Protein AF-0000000077156970 (afdb_homodimer)

Structure (mmCIF, N/CA/C/O backbone):
data_AF-0000000077156970-model_v1
#
loop_
_entity.id
_entity.type
_entity.pdbx_description
1 polymer 'Cyclase family protein'
#
loop_
_atom_site.group_PDB
_atom_site.id
_atom_site.type_symbol
_atom_site.label_atom_id
_atom_site.label_alt_id
_atom_site.label_comp_id
_atom_site.label_asym_id
_atom_site.label_entity_id
_atom_site.label_seq_id
_atom_site.pdbx_PDB_ins_code
_atom_site.Cartn_x
_atom_site.Cartn_y
_atom_site.Cartn_z
_atom_site.occupancy
_atom_site.B_iso_or_equiv
_atom_site.auth_seq_id
_atom_site.auth_comp_id
_atom_site.auth_asym_id
_atom_site.auth_atom_id
_atom_site.pdbx_PDB_model_num
ATOM 1 N N . MET A 1 1 ? -17.672 -1.659 6.66 1 72.75 1 MET A N 1
ATOM 2 C CA . MET A 1 1 ? -16.891 -2.889 6.539 1 72.75 1 MET A CA 1
ATOM 3 C C . MET A 1 1 ? -16.969 -3.713 7.82 1 72.75 1 MET A C 1
ATOM 5 O O . MET A 1 1 ? -16.516 -3.271 8.875 1 72.75 1 MET A O 1
ATOM 9 N N . ASN A 1 2 ? -17.672 -4.727 7.848 1 76.38 2 ASN A N 1
ATOM 10 C CA . ASN A 1 2 ? -17.969 -5.477 9.062 1 76.38 2 ASN A CA 1
ATOM 11 C C . ASN A 1 2 ? -16.875 -6.488 9.383 1 76.38 2 ASN A C 1
ATOM 13 O O . ASN A 1 2 ? -16.578 -6.742 10.547 1 76.38 2 ASN A O 1
ATOM 17 N N . GLU A 1 3 ? -16.266 -7.02 8.375 1 94 3 GLU A N 1
ATOM 18 C CA . GLU A 1 3 ? -15.211 -8.031 8.539 1 94 3 GLU A CA 1
ATOM 19 C C . GLU A 1 3 ? -14.07 -7.793 7.555 1 94 3 GLU A C 1
ATOM 21 O O . GLU A 1 3 ? -14.297 -7.609 6.355 1 94 3 GLU A O 1
ATOM 26 N N . ILE A 1 4 ? -12.906 -7.723 8.148 1 97.69 4 ILE A N 1
ATOM 27 C CA . ILE A 1 4 ? -11.727 -7.531 7.309 1 97.69 4 ILE A CA 1
ATOM 28 C C . ILE A 1 4 ? -10.703 -8.633 7.598 1 97.69 4 ILE A C 1
ATOM 30 O O . ILE A 1 4 ? -10.461 -8.977 8.758 1 97.69 4 ILE A O 1
ATOM 34 N N . ILE A 1 5 ? -10.148 -9.242 6.594 1 98.44 5 ILE A N 1
ATOM 35 C CA . ILE A 1 5 ? -9.055 -10.195 6.719 1 98.44 5 ILE A CA 1
ATOM 36 C C . ILE A 1 5 ? -7.852 -9.711 5.914 1 98.44 5 ILE A C 1
ATOM 38 O O . ILE A 1 5 ? -7.945 -9.523 4.699 1 98.44 5 ILE A O 1
ATOM 42 N N . ASP A 1 6 ? -6.816 -9.477 6.609 1 98.62 6 ASP A N 1
ATOM 43 C CA . ASP A 1 6 ? -5.559 -9.062 5.996 1 98.62 6 ASP A CA 1
ATOM 44 C C . ASP A 1 6 ? -4.879 -10.234 5.289 1 98.62 6 ASP A C 1
ATOM 46 O O . ASP A 1 6 ? -4.562 -11.25 5.914 1 98.62 6 ASP A O 1
ATOM 50 N N . LEU A 1 7 ? -4.613 -10.07 3.988 1 98.88 7 LEU A N 1
ATOM 51 C CA . LEU A 1 7 ? -4.031 -11.148 3.191 1 98.88 7 LEU A CA 1
ATOM 52 C C . LEU A 1 7 ? -2.594 -10.812 2.801 1 98.88 7 LEU A C 1
ATOM 54 O O . LEU A 1 7 ? -2.096 -11.289 1.778 1 98.88 7 LEU A O 1
ATOM 58 N N . THR A 1 8 ? -1.936 -9.992 3.52 1 98.81 8 THR A N 1
ATOM 59 C CA . THR A 1 8 ? -0.614 -9.469 3.189 1 98.81 8 THR A CA 1
ATOM 60 C C . THR A 1 8 ? 0.445 -10.039 4.125 1 98.81 8 THR A C 1
ATOM 62 O O . THR A 1 8 ? 0.274 -10.023 5.348 1 98.81 8 THR A O 1
ATOM 65 N N . TYR A 1 9 ? 1.477 -10.57 3.6 1 98.69 9 TYR A N 1
ATOM 66 C CA . TYR A 1 9 ? 2.629 -10.922 4.422 1 98.69 9 TYR A CA 1
ATOM 67 C C . TYR A 1 9 ? 3.35 -9.672 4.914 1 98.69 9 TYR A C 1
ATOM 69 O O . TYR A 1 9 ? 3.506 -8.703 4.168 1 98.69 9 TYR A O 1
ATOM 77 N N . SER A 1 10 ? 3.84 -9.719 6.102 1 98 10 SER A N 1
ATOM 78 C CA . SER A 1 10 ? 4.648 -8.625 6.625 1 98 10 SER A CA 1
ATOM 79 C C . SER A 1 10 ? 6.02 -8.578 5.953 1 98 10 SER A C 1
ATOM 81 O O . SER A 1 10 ? 6.633 -9.625 5.715 1 98 10 SER A O 1
ATOM 83 N N . ILE A 1 11 ? 6.457 -7.395 5.695 1 98.44 11 ILE A N 1
ATOM 84 C CA . ILE A 1 11 ? 7.789 -7.188 5.133 1 98.44 11 ILE A CA 1
ATOM 85 C C . ILE A 1 11 ? 8.805 -7.035 6.266 1 98.44 11 ILE A C 1
ATOM 87 O O . ILE A 1 11 ? 8.617 -6.219 7.168 1 98.44 11 ILE A O 1
ATOM 91 N N . ASN A 1 12 ? 9.766 -7.789 6.238 1 98.12 12 ASN A N 1
ATOM 92 C CA . ASN A 1 12 ? 10.844 -7.727 7.223 1 98.12 12 ASN A CA 1
ATOM 93 C C . ASN A 1 12 ? 12.141 -8.312 6.672 1 98.12 12 ASN A C 1
ATOM 95 O O . ASN A 1 12 ? 12.141 -8.93 5.605 1 98.12 12 ASN A O 1
ATOM 99 N N . GLU A 1 13 ? 13.219 -8.125 7.383 1 97.81 13 GLU A N 1
ATOM 100 C CA . GLU A 1 13 ? 14.547 -8.477 6.883 1 97.81 13 GLU A CA 1
ATOM 101 C C . GLU A 1 13 ? 14.766 -9.984 6.902 1 97.81 13 GLU A C 1
ATOM 103 O O . GLU A 1 13 ? 15.695 -10.492 6.27 1 97.81 13 GLU A O 1
ATOM 108 N N . LYS A 1 14 ? 13.977 -10.695 7.57 1 96.69 14 LYS A N 1
ATOM 109 C CA . LYS A 1 14 ? 14.148 -12.141 7.695 1 96.69 14 LYS A CA 1
ATOM 110 C C . LYS A 1 14 ? 13.258 -12.891 6.703 1 96.69 14 LYS A C 1
ATOM 112 O O . LYS A 1 14 ? 13.336 -14.117 6.598 1 96.69 14 LYS A O 1
ATOM 117 N N . MET A 1 15 ? 12.438 -12.172 5.973 1 97.06 15 MET A N 1
ATOM 118 C CA . MET A 1 15 ? 11.492 -12.844 5.082 1 97.06 15 MET A CA 1
ATOM 119 C C . MET A 1 15 ? 12.219 -13.469 3.895 1 97.06 15 MET A C 1
ATOM 121 O O . MET A 1 15 ? 13.258 -12.969 3.465 1 97.06 15 MET A O 1
ATOM 125 N N . ILE A 1 16 ? 11.656 -14.484 3.354 1 94.31 16 ILE A N 1
ATOM 126 C CA . ILE A 1 16 ? 12.203 -15.109 2.154 1 94.31 16 ILE A CA 1
ATOM 127 C C . ILE A 1 16 ? 11.906 -14.234 0.938 1 94.31 16 ILE A C 1
ATOM 129 O O . ILE A 1 16 ? 10.891 -13.531 0.904 1 94.31 16 ILE A O 1
ATOM 133 N N . THR A 1 17 ? 12.789 -14.219 0.016 1 93 17 THR A N 1
ATOM 134 C CA . THR A 1 17 ? 12.609 -13.625 -1.306 1 93 17 THR A CA 1
ATOM 135 C C . THR A 1 17 ? 12.953 -14.633 -2.398 1 93 17 THR A C 1
ATOM 137 O O . THR A 1 17 ? 13.586 -15.656 -2.131 1 93 17 THR A O 1
ATOM 140 N N . TYR A 1 18 ? 12.352 -14.383 -3.602 1 90.62 18 TYR A N 1
ATOM 141 C CA . TYR A 1 18 ? 12.656 -15.289 -4.703 1 90.62 18 TYR A CA 1
ATOM 142 C C . TYR A 1 18 ? 14.156 -15.547 -4.797 1 90.62 18 TYR A C 1
ATOM 144 O O . TYR A 1 18 ? 14.961 -14.609 -4.715 1 90.62 18 TYR A O 1
ATOM 152 N N . PRO A 1 19 ? 14.5 -16.812 -4.992 1 86.56 19 PRO A N 1
ATOM 153 C CA . PRO A 1 19 ? 15.922 -17.172 -4.949 1 86.56 19 PRO A CA 1
ATOM 154 C C . PRO A 1 19 ? 16.656 -16.828 -6.242 1 86.56 19 PRO A C 1
ATOM 156 O O . PRO A 1 19 ? 16.969 -17.719 -7.035 1 86.56 19 PRO A O 1
ATOM 159 N N . SER A 1 20 ? 16.859 -15.625 -6.512 1 84.69 20 SER A N 1
ATOM 160 C CA . SER A 1 20 ? 17.656 -15.125 -7.625 1 84.69 20 SER A CA 1
ATOM 161 C C . SER A 1 20 ? 18.703 -14.117 -7.148 1 84.69 20 SER A C 1
ATOM 163 O O . SER A 1 20 ? 18.438 -13.336 -6.227 1 84.69 20 SER A O 1
ATOM 165 N N . PRO A 1 21 ? 19.844 -14.203 -7.723 1 77.62 21 PRO A N 1
ATOM 166 C CA . PRO A 1 21 ? 20.906 -13.305 -7.285 1 77.62 21 PRO A CA 1
ATOM 167 C C . PRO A 1 21 ? 20.578 -11.828 -7.508 1 77.62 21 PRO A C 1
ATOM 169 O O . PRO A 1 21 ? 21.156 -10.953 -6.855 1 77.62 21 PRO A O 1
ATOM 172 N N . TRP A 1 22 ? 19.656 -11.641 -8.375 1 76.69 22 TRP A N 1
ATOM 173 C CA . TRP A 1 22 ? 19.375 -10.25 -8.711 1 76.69 22 TRP A CA 1
ATOM 174 C C . TRP A 1 22 ? 18.234 -9.703 -7.855 1 76.69 22 TRP A C 1
ATOM 176 O O . TRP A 1 22 ? 17.953 -8.508 -7.875 1 76.69 22 TRP A O 1
ATOM 186 N N . HIS A 1 23 ? 17.562 -10.555 -7.125 1 85.12 23 HIS A N 1
ATOM 187 C CA . HIS A 1 23 ? 16.516 -10.086 -6.223 1 85.12 23 HIS A CA 1
ATOM 188 C C . HIS A 1 23 ? 17.109 -9.578 -4.91 1 85.12 23 HIS A C 1
ATOM 190 O O . HIS A 1 23 ? 17.719 -10.352 -4.168 1 85.12 23 HIS A O 1
ATOM 196 N N . PRO A 1 24 ? 16.875 -8.352 -4.605 1 90.81 24 PRO A N 1
ATOM 197 C CA . PRO A 1 24 ? 17.5 -7.82 -3.389 1 90.81 24 PRO A CA 1
ATOM 198 C C . PRO A 1 24 ? 16.828 -8.344 -2.113 1 90.81 24 PRO A C 1
ATOM 200 O O . PRO A 1 24 ? 15.617 -8.547 -2.082 1 90.81 24 PRO A O 1
ATOM 203 N N . LYS A 1 25 ? 17.703 -8.492 -1.092 1 93.44 25 LYS A N 1
ATOM 204 C CA . LYS A 1 25 ? 17.172 -8.734 0.247 1 93.44 25 LYS A CA 1
ATOM 205 C C . LYS A 1 25 ? 16.516 -7.469 0.814 1 93.44 25 LYS A C 1
ATOM 207 O O . LYS A 1 25 ? 16.922 -6.355 0.464 1 93.44 25 LYS A O 1
ATOM 212 N N . VAL A 1 26 ? 15.562 -7.684 1.633 1 97.5 26 VAL A N 1
ATOM 213 C CA . VAL A 1 26 ? 14.906 -6.555 2.291 1 97.5 26 VAL A CA 1
ATOM 214 C C . VAL A 1 26 ? 15.852 -5.941 3.32 1 97.5 26 VAL A C 1
ATOM 216 O O . VAL A 1 26 ? 16.5 -6.656 4.086 1 97.5 26 VAL A O 1
ATOM 219 N N . SER A 1 27 ? 15.953 -4.684 3.262 1 97.75 27 SER A N 1
ATOM 220 C CA . SER A 1 27 ? 16.703 -3.949 4.27 1 97.75 27 SER A CA 1
ATOM 221 C C . SER A 1 27 ? 15.875 -2.828 4.879 1 97.75 27 SER A C 1
ATOM 223 O O . SER A 1 27 ? 15.266 -2.037 4.156 1 97.75 27 SER A O 1
ATOM 225 N N . LEU A 1 28 ? 15.742 -2.795 6.152 1 97.19 28 LEU A N 1
ATOM 226 C CA . LEU A 1 28 ? 15.102 -1.758 6.953 1 97.19 28 LEU A CA 1
ATOM 227 C C . LEU A 1 28 ? 16.109 -1.055 7.852 1 97.19 28 LEU A C 1
ATOM 229 O O . LEU A 1 28 ? 16.281 -1.432 9.008 1 97.19 28 LEU A O 1
ATOM 233 N N . GLU A 1 29 ? 16.656 -0.02 7.371 1 96.31 29 GLU A N 1
ATOM 234 C CA . GLU A 1 29 ? 17.734 0.669 8.078 1 96.31 29 GLU A CA 1
ATOM 235 C C . GLU A 1 29 ? 17.188 1.845 8.891 1 96.31 29 GLU A C 1
ATOM 237 O O . GLU A 1 29 ? 16.484 2.703 8.352 1 96.31 29 GLU A O 1
ATOM 242 N N . ARG A 1 30 ? 17.625 1.93 10.125 1 94.62 30 ARG A N 1
ATOM 243 C CA . ARG A 1 30 ? 17.219 3.068 10.945 1 94.62 30 ARG A CA 1
ATOM 244 C C . ARG A 1 30 ? 17.969 4.332 10.523 1 94.62 30 ARG A C 1
ATOM 246 O O . ARG A 1 30 ? 19.188 4.309 10.344 1 94.62 30 ARG A O 1
ATOM 253 N N . LEU A 1 31 ? 17.25 5.316 10.305 1 93.5 31 LEU A N 1
ATOM 254 C CA . LEU A 1 31 ? 17.844 6.609 9.969 1 93.5 31 LEU A CA 1
ATOM 255 C C . LEU A 1 31 ? 17.812 7.555 11.164 1 93.5 31 LEU A C 1
ATOM 257 O O . LEU A 1 31 ? 18.844 8.031 11.617 1 93.5 31 LEU A O 1
ATOM 261 N N . GLY A 1 32 ? 16.672 7.844 11.578 1 90.94 32 GLY A N 1
ATOM 262 C CA . GLY A 1 32 ? 16.5 8.648 12.773 1 90.94 32 GLY A CA 1
ATOM 263 C C . GLY A 1 32 ? 16.031 7.844 13.977 1 90.94 32 GLY A C 1
ATOM 264 O O . GLY A 1 32 ? 15.328 6.844 13.828 1 90.94 32 GLY A O 1
ATOM 265 N N . LYS A 1 33 ? 16.5 8.352 15.273 1 93.31 33 LYS A N 1
ATOM 266 C CA . LYS A 1 33 ? 16.031 7.82 16.547 1 93.31 33 LYS A CA 1
ATOM 267 C C . LYS A 1 33 ? 15.523 8.93 17.453 1 93.31 33 LYS A C 1
ATOM 269 O O . LYS A 1 33 ? 16.062 10.039 17.453 1 93.31 33 LYS A O 1
ATOM 274 N N . ILE A 1 34 ? 14.516 8.57 18.156 1 94.44 34 ILE A N 1
ATOM 275 C CA . ILE A 1 34 ? 13.922 9.547 19.062 1 94.44 34 ILE A CA 1
ATOM 276 C C . ILE A 1 34 ? 15.008 10.133 19.969 1 94.44 34 ILE A C 1
ATOM 278 O O . ILE A 1 34 ? 15.062 11.344 20.172 1 94.44 34 ILE A O 1
ATOM 282 N N . GLU A 1 35 ? 15.875 9.344 20.5 1 94.31 35 GLU A N 1
ATOM 283 C CA . GLU A 1 35 ? 16.906 9.781 21.438 1 94.31 35 GLU A CA 1
ATOM 284 C C . GLU A 1 35 ? 17.891 10.742 20.766 1 94.31 35 GLU A C 1
ATOM 286 O O . GLU A 1 35 ? 18.547 11.531 21.453 1 94.31 35 GLU A O 1
ATOM 291 N N . ASP A 1 36 ? 18.016 10.672 19.438 1 91.38 36 ASP A N 1
ATOM 292 C CA . ASP A 1 36 ? 19.016 11.445 18.719 1 91.38 36 ASP A CA 1
ATOM 293 C C . ASP A 1 36 ? 18.406 12.672 18.062 1 91.38 36 ASP A C 1
ATOM 295 O O . ASP A 1 36 ? 18.781 13.812 18.359 1 91.38 36 ASP A O 1
ATOM 299 N N . VAL A 1 37 ? 17.312 12.383 17.219 1 90.38 37 VAL A N 1
ATOM 300 C CA . VAL A 1 37 ? 16.797 13.477 16.406 1 90.38 37 VAL A CA 1
ATOM 301 C C . VAL A 1 37 ? 15.312 13.695 16.719 1 90.38 37 VAL A C 1
ATOM 303 O O . VAL A 1 37 ? 14.617 14.414 16 1 90.38 37 VAL A O 1
ATOM 306 N N . GLY A 1 38 ? 14.734 12.992 17.672 1 92.31 38 GLY A N 1
ATOM 307 C CA . GLY A 1 38 ? 13.398 13.258 18.172 1 92.31 38 GLY A CA 1
ATOM 308 C C . GLY A 1 38 ? 12.328 12.461 17.453 1 92.31 38 GLY A C 1
ATOM 309 O O . GLY A 1 38 ? 11.133 12.648 17.688 1 92.31 38 GLY A O 1
ATOM 310 N N . ARG A 1 39 ? 12.734 11.578 16.516 1 95.12 39 ARG A N 1
ATOM 311 C CA . ARG A 1 39 ? 11.781 10.75 15.789 1 95.12 39 ARG A CA 1
ATOM 312 C C . ARG A 1 39 ? 12.461 9.5 15.234 1 95.12 39 ARG A C 1
ATOM 314 O O . ARG A 1 39 ? 13.656 9.508 14.945 1 95.12 39 ARG A O 1
ATOM 321 N N . ASN A 1 40 ? 11.656 8.492 15.117 1 96.25 40 ASN A N 1
ATOM 322 C CA . ASN A 1 40 ? 12.094 7.309 14.391 1 96.25 40 ASN A CA 1
ATOM 323 C C . ASN A 1 40 ? 11.789 7.418 12.898 1 96.25 40 ASN A C 1
ATOM 325 O O . ASN A 1 40 ? 10.703 7.859 12.516 1 96.25 40 ASN A O 1
ATOM 329 N N . THR A 1 41 ? 12.703 7.094 12.07 1 96.19 41 THR A N 1
ATOM 330 C CA . THR A 1 41 ? 12.547 6.957 10.625 1 96.19 41 THR A CA 1
ATOM 331 C C . THR A 1 41 ? 13.406 5.805 10.094 1 96.19 41 THR A C 1
ATOM 333 O O . THR A 1 41 ? 14.352 5.371 10.758 1 96.19 41 THR A O 1
ATOM 336 N N . ARG A 1 42 ? 13.023 5.348 8.945 1 96.56 42 ARG A N 1
ATOM 337 C CA . ARG A 1 42 ? 13.773 4.242 8.367 1 96.56 42 ARG A CA 1
ATOM 338 C C . ARG A 1 42 ? 13.93 4.41 6.863 1 96.56 42 ARG A C 1
ATOM 340 O O . ARG A 1 42 ? 13.141 5.113 6.23 1 96.56 42 ARG A O 1
ATOM 347 N N . LYS A 1 43 ? 14.977 3.809 6.395 1 96.81 43 LYS A N 1
ATOM 348 C CA . LYS A 1 43 ? 15.203 3.568 4.973 1 96.81 43 LYS A CA 1
ATOM 349 C C . LYS A 1 43 ? 14.82 2.143 4.586 1 96.81 43 LYS A C 1
ATOM 351 O O . LYS A 1 43 ? 15.219 1.185 5.25 1 96.81 43 LYS A O 1
ATOM 356 N N . LEU A 1 44 ? 14.023 2.053 3.566 1 97.44 44 LEU A N 1
ATOM 357 C CA . LEU A 1 44 ? 13.562 0.768 3.057 1 97.44 44 LEU A CA 1
ATOM 358 C C . LEU A 1 44 ? 14.219 0.441 1.721 1 97.44 44 LEU A C 1
ATOM 360 O O . LEU A 1 44 ? 14.25 1.278 0.816 1 97.44 44 LEU A O 1
ATOM 364 N N . VAL A 1 45 ? 14.766 -0.754 1.571 1 97.38 45 VAL A N 1
ATOM 365 C CA . VAL A 1 45 ? 15.289 -1.301 0.324 1 97.38 45 VAL A CA 1
ATOM 366 C C . VAL A 1 45 ? 14.625 -2.645 0.031 1 97.38 45 VAL A C 1
ATOM 368 O O . VAL A 1 45 ? 14.648 -3.551 0.868 1 97.38 45 VAL A O 1
ATOM 371 N N . LEU A 1 46 ? 14.008 -2.775 -1.107 1 97.69 46 LEU A N 1
ATOM 372 C CA . LEU A 1 46 ? 13.367 -4.039 -1.464 1 97.69 46 LEU A CA 1
ATOM 373 C C . LEU A 1 46 ? 13.141 -4.125 -2.969 1 97.69 46 LEU A C 1
ATOM 375 O O . LEU A 1 46 ? 13.344 -3.146 -3.689 1 97.69 46 LEU A O 1
ATOM 379 N N . GLY A 1 47 ? 12.805 -5.27 -3.422 1 97.12 47 GLY A N 1
ATOM 380 C CA . GLY A 1 47 ? 12.438 -5.457 -4.816 1 97.12 47 GLY A CA 1
ATOM 381 C C . GLY A 1 47 ? 10.969 -5.203 -5.09 1 97.12 47 GLY A C 1
ATOM 382 O O . GLY A 1 47 ? 10.141 -5.309 -4.188 1 97.12 47 GLY A O 1
ATOM 383 N N . THR A 1 48 ? 10.656 -4.98 -6.355 1 97.19 48 THR A N 1
ATOM 384 C CA . THR A 1 48 ? 9.281 -4.688 -6.75 1 97.19 48 THR A CA 1
ATOM 385 C C . THR A 1 48 ? 8.398 -5.922 -6.594 1 97.19 48 THR A C 1
ATOM 387 O O . THR A 1 48 ? 7.172 -5.816 -6.59 1 97.19 48 THR A O 1
ATOM 390 N N . HIS A 1 49 ? 8.945 -7.082 -6.469 1 97.5 49 HIS A N 1
ATOM 391 C CA . HIS A 1 49 ? 8.18 -8.312 -6.324 1 97.5 49 HIS A CA 1
ATOM 392 C C . HIS A 1 49 ? 8.43 -8.961 -4.965 1 97.5 49 HIS A C 1
ATOM 394 O O . HIS A 1 49 ? 8.539 -10.188 -4.867 1 97.5 49 HIS A O 1
ATOM 400 N N . THR A 1 50 ? 8.641 -8.172 -3.977 1 97.31 50 THR A N 1
ATOM 401 C CA . THR A 1 50 ? 8.852 -8.617 -2.607 1 97.31 50 THR A CA 1
ATOM 402 C C . THR A 1 50 ? 7.523 -8.914 -1.92 1 97.31 50 THR A C 1
ATOM 404 O O . THR A 1 50 ? 6.625 -8.07 -1.907 1 97.31 50 THR A O 1
ATOM 407 N N . GLY A 1 51 ? 7.414 -10.172 -1.325 1 97.62 51 GLY A N 1
ATOM 408 C CA . GLY A 1 51 ? 6.23 -10.508 -0.549 1 97.62 51 GLY A CA 1
ATOM 409 C C . GLY A 1 51 ? 4.953 -10.469 -1.366 1 97.62 51 GLY A C 1
ATOM 410 O O . GLY A 1 51 ? 4.949 -10.844 -2.539 1 97.62 51 GLY A O 1
ATOM 411 N N . THR A 1 52 ? 3.865 -10.203 -0.704 1 98.81 52 THR A N 1
ATOM 412 C CA . THR A 1 52 ? 2.605 -9.969 -1.402 1 98.81 52 THR A CA 1
ATOM 413 C C . THR A 1 52 ? 2.736 -8.805 -2.383 1 98.81 52 THR A C 1
ATOM 415 O O . THR A 1 52 ? 3.076 -7.691 -1.987 1 98.81 52 THR A O 1
ATOM 418 N N . HIS A 1 53 ? 2.514 -9.102 -3.66 1 98.81 53 HIS A N 1
ATOM 419 C CA . HIS A 1 53 ? 2.738 -8.078 -4.676 1 98.81 53 HIS A CA 1
ATOM 420 C C . HIS A 1 53 ? 1.897 -8.344 -5.918 1 98.81 53 HIS A C 1
ATOM 422 O O . HIS A 1 53 ? 1.285 -9.406 -6.043 1 98.81 53 HIS A O 1
ATOM 428 N N . ILE A 1 54 ? 1.885 -7.344 -6.758 1 98.88 54 ILE A N 1
ATOM 429 C CA . ILE A 1 54 ? 1.238 -7.562 -8.047 1 98.88 54 ILE A CA 1
ATOM 430 C C . ILE A 1 54 ? 2.266 -7.426 -9.172 1 98.88 54 ILE A C 1
ATOM 432 O O . ILE A 1 54 ? 3.277 -6.738 -9.016 1 98.88 54 ILE A O 1
ATOM 436 N N . ASP A 1 55 ? 1.991 -8.117 -10.234 1 98.62 55 ASP A N 1
ATOM 437 C CA . ASP A 1 55 ? 2.697 -7.965 -11.5 1 98.62 55 ASP A CA 1
ATOM 438 C C . ASP A 1 55 ? 1.891 -7.121 -12.484 1 98.62 55 ASP A C 1
ATOM 440 O O . ASP A 1 55 ? 0.725 -7.414 -12.758 1 98.62 55 ASP A O 1
ATOM 444 N N . ALA A 1 56 ? 2.488 -6.066 -12.969 1 98.31 56 ALA A N 1
ATOM 445 C CA . ALA A 1 56 ? 1.935 -5.359 -14.125 1 98.31 56 ALA A CA 1
ATOM 446 C C . ALA A 1 56 ? 2.396 -5.992 -15.43 1 98.31 56 ALA A C 1
ATOM 448 O O . ALA A 1 56 ? 3.395 -6.715 -15.461 1 98.31 56 ALA A O 1
ATOM 449 N N . PRO A 1 57 ? 1.693 -5.711 -16.516 1 98.38 57 PRO A N 1
ATOM 450 C CA . PRO A 1 57 ? 2.111 -6.25 -17.812 1 98.38 57 PRO A CA 1
ATOM 451 C C . PRO A 1 57 ? 3.566 -5.93 -18.156 1 98.38 57 PRO A C 1
ATOM 453 O O . PRO A 1 57 ? 4.27 -6.762 -18.734 1 98.38 57 PRO A O 1
ATOM 456 N N . LEU A 1 58 ? 4.102 -4.867 -17.703 1 98.19 58 LEU A N 1
ATOM 457 C CA . LEU A 1 58 ? 5.465 -4.422 -17.969 1 98.19 58 LEU A CA 1
ATOM 458 C C . LEU A 1 58 ? 6.48 -5.438 -17.453 1 98.19 58 LEU A C 1
ATOM 460 O O . LEU A 1 58 ? 7.641 -5.43 -17.859 1 98.19 58 LEU A O 1
ATOM 464 N N . HIS A 1 59 ? 6.109 -6.266 -16.531 1 98.12 59 HIS A N 1
ATOM 465 C CA . HIS A 1 59 ? 6.992 -7.277 -15.961 1 98.12 59 HIS A CA 1
ATOM 466 C C . HIS A 1 59 ? 7.496 -8.234 -17.047 1 98.12 59 HIS A C 1
ATOM 468 O O . HIS A 1 59 ? 8.688 -8.531 -17.094 1 98.12 59 HIS A O 1
ATOM 474 N N . PHE A 1 60 ? 6.629 -8.594 -18 1 97.88 60 PHE A N 1
ATOM 475 C CA . PHE A 1 60 ? 7.004 -9.609 -18.984 1 97.88 60 PHE A CA 1
ATOM 476 C C . PHE A 1 60 ? 6.746 -9.109 -20.391 1 97.88 60 PHE A C 1
ATOM 478 O O . PHE A 1 60 ? 7.211 -9.711 -21.359 1 97.88 60 PHE A O 1
ATOM 485 N N . ILE A 1 61 ? 5.926 -8.094 -20.578 1 98 61 ILE A N 1
ATOM 486 C CA . ILE A 1 61 ? 5.48 -7.641 -21.891 1 98 61 ILE A CA 1
ATOM 487 C C . ILE A 1 61 ? 6.176 -6.324 -22.25 1 98 61 ILE A C 1
ATOM 489 O O . ILE A 1 61 ? 5.984 -5.312 -21.578 1 98 61 ILE A O 1
ATOM 493 N N . PRO A 1 62 ? 6.914 -6.391 -23.375 1 95.81 62 PRO A N 1
ATOM 494 C CA . PRO A 1 62 ? 7.516 -5.125 -23.797 1 95.81 62 PRO A CA 1
ATOM 495 C C . PRO A 1 62 ? 6.48 -4.02 -24 1 95.81 62 PRO A C 1
ATOM 497 O O . PRO A 1 62 ? 5.422 -4.254 -24.594 1 95.81 62 PRO A O 1
ATOM 500 N N . ASP A 1 63 ? 6.695 -2.891 -23.453 1 94.25 63 ASP A N 1
ATOM 501 C CA . ASP A 1 63 ? 5.848 -1.705 -23.547 1 94.25 63 ASP A CA 1
ATOM 502 C C . ASP A 1 63 ? 4.496 -1.938 -22.875 1 94.25 63 ASP A C 1
ATOM 504 O O . ASP A 1 63 ? 3.508 -1.287 -23.203 1 94.25 63 ASP A O 1
ATOM 508 N N . GLY A 1 64 ? 4.434 -2.982 -22.109 1 96.81 64 GLY A N 1
ATOM 509 C CA . GLY A 1 64 ? 3.217 -3.221 -21.359 1 96.81 64 GLY A CA 1
ATOM 510 C C . GLY A 1 64 ? 2.922 -2.135 -20.328 1 96.81 64 GLY A C 1
ATOM 511 O O . GLY A 1 64 ? 3.775 -1.29 -20.062 1 96.81 64 GLY A O 1
ATOM 512 N N . ASN A 1 65 ? 1.743 -2.148 -19.766 1 97.38 65 ASN A N 1
ATOM 513 C CA . ASN A 1 65 ? 1.322 -1.184 -18.766 1 97.38 65 ASN A CA 1
ATOM 514 C C . ASN A 1 65 ? 2.121 -1.342 -17.469 1 97.38 65 ASN A C 1
ATOM 516 O O . ASN A 1 65 ? 2.422 -2.461 -17.047 1 97.38 65 ASN A O 1
ATOM 520 N N . SER A 1 66 ? 2.486 -0.21 -16.891 1 98.25 66 SER A N 1
ATOM 521 C CA . SER A 1 66 ? 3.156 -0.179 -15.594 1 98.25 66 SER A CA 1
ATOM 522 C C . SER A 1 66 ? 2.15 -0.05 -14.461 1 98.25 66 SER A C 1
ATOM 524 O O . SER A 1 66 ? 0.944 0.049 -14.695 1 98.25 66 SER A O 1
ATOM 526 N N . ILE A 1 67 ? 2.625 -0.131 -13.234 1 98.38 67 ILE A N 1
ATOM 527 C CA . ILE A 1 67 ? 1.816 -0.248 -12.031 1 98.38 67 ILE A CA 1
ATOM 528 C C . ILE A 1 67 ? 0.862 0.94 -11.93 1 98.38 67 ILE A C 1
ATOM 530 O O . ILE A 1 67 ? -0.333 0.765 -11.688 1 98.38 67 ILE A O 1
ATOM 534 N N . GLU A 1 68 ? 1.393 2.186 -12.133 1 96.44 68 GLU A N 1
ATOM 535 C CA . GLU A 1 68 ? 0.587 3.377 -11.883 1 96.44 68 GLU A CA 1
ATOM 536 C C . GLU A 1 68 ? -0.554 3.49 -12.891 1 96.44 68 GLU A C 1
ATOM 538 O O . GLU A 1 68 ? -1.504 4.246 -12.68 1 96.44 68 GLU A O 1
ATOM 543 N N . SER A 1 69 ? -0.5 2.707 -13.938 1 96.94 69 SER A N 1
ATOM 544 C CA . SER A 1 69 ? -1.513 2.773 -14.992 1 96.94 69 SER A CA 1
ATOM 545 C C . SER A 1 69 ? -2.641 1.781 -14.727 1 96.94 69 SER A C 1
ATOM 547 O O . SER A 1 69 ? -3.662 1.801 -15.422 1 96.94 69 SER A O 1
ATOM 549 N N . ILE A 1 70 ? -2.508 0.942 -13.75 1 97.75 70 ILE A N 1
ATOM 550 C CA . ILE A 1 70 ? -3.549 -0.026 -13.422 1 97.75 70 ILE A CA 1
ATOM 551 C C . ILE A 1 70 ? -4.684 0.668 -12.672 1 97.75 70 ILE A C 1
ATOM 553 O O . ILE A 1 70 ? -4.484 1.173 -11.562 1 97.75 70 ILE A O 1
ATOM 557 N N . PRO A 1 71 ? -5.863 0.684 -13.289 1 97.31 71 PRO A N 1
ATOM 558 C CA . PRO A 1 71 ? -6.977 1.312 -12.57 1 97.31 71 PRO A CA 1
ATOM 559 C C . PRO A 1 71 ? -7.32 0.591 -11.273 1 97.31 71 PRO A C 1
ATOM 561 O O . PRO A 1 71 ? -7.355 -0.641 -11.234 1 97.31 71 PRO A O 1
ATOM 564 N N . LEU A 1 72 ? -7.625 1.36 -10.258 1 98.12 72 LEU A N 1
ATOM 565 C CA . LEU A 1 72 ? -7.977 0.783 -8.969 1 98.12 72 LEU A CA 1
ATOM 566 C C . LEU A 1 72 ? -9.258 -0.035 -9.07 1 98.12 72 LEU A C 1
ATOM 568 O O . LEU A 1 72 ? -9.422 -1.035 -8.367 1 98.12 72 LEU A O 1
ATOM 572 N N . GLU A 1 73 ? -10.172 0.334 -9.969 1 97.19 73 GLU A N 1
ATOM 573 C CA . GLU A 1 73 ? -11.43 -0.371 -10.164 1 97.19 73 GLU A CA 1
ATOM 574 C C . GLU A 1 73 ? -11.195 -1.803 -10.633 1 97.19 73 GLU A C 1
ATOM 576 O O . GLU A 1 73 ? -12.039 -2.68 -10.414 1 97.19 73 GLU A O 1
ATOM 581 N N . LYS A 1 74 ? -10.102 -1.994 -11.258 1 97.31 74 LYS A N 1
ATOM 582 C CA . LYS A 1 74 ? -9.758 -3.309 -11.789 1 97.31 74 LYS A CA 1
ATOM 583 C C . LYS A 1 74 ? -9.32 -4.258 -10.672 1 97.31 74 LYS A C 1
ATOM 585 O O . LYS A 1 74 ? -9.578 -5.461 -10.742 1 97.31 74 LYS A O 1
ATOM 590 N N . ILE A 1 75 ? -8.703 -3.639 -9.594 1 98.25 75 ILE A N 1
ATOM 591 C CA . ILE A 1 75 ? -8.055 -4.504 -8.609 1 98.25 75 ILE A CA 1
ATOM 592 C C . ILE A 1 75 ? -8.727 -4.332 -7.25 1 98.25 75 ILE A C 1
ATOM 594 O O . ILE A 1 75 ? -8.18 -4.742 -6.223 1 98.25 75 ILE A O 1
ATOM 598 N N . THR A 1 76 ? -9.844 -3.695 -7.223 1 98 76 THR A N 1
ATOM 599 C CA . THR A 1 76 ? -10.68 -3.557 -6.039 1 98 76 THR A CA 1
ATOM 600 C C . THR A 1 76 ? -12.141 -3.834 -6.379 1 98 76 THR A C 1
ATOM 602 O O . THR A 1 76 ? -12.68 -3.285 -7.344 1 98 76 THR A O 1
ATOM 605 N N . GLY A 1 77 ? -12.805 -4.68 -5.633 1 97.25 77 GLY A N 1
ATOM 606 C CA . GLY A 1 77 ? -14.203 -5.023 -5.875 1 97.25 77 GLY A CA 1
ATOM 607 C C . GLY A 1 77 ? -14.547 -6.438 -5.441 1 97.25 77 GLY A C 1
ATOM 608 O O . GLY A 1 77 ? -13.766 -7.09 -4.746 1 97.25 77 GLY A O 1
ATOM 609 N N . THR A 1 78 ? -15.758 -6.859 -5.832 1 97.94 78 THR A N 1
ATOM 610 C CA . THR A 1 78 ? -16.203 -8.203 -5.48 1 97.94 78 THR A CA 1
ATOM 611 C C . THR A 1 78 ? -15.219 -9.25 -5.992 1 97.94 78 THR A C 1
ATOM 613 O O . THR A 1 78 ? -14.68 -9.117 -7.094 1 97.94 78 THR A O 1
ATOM 616 N N . VAL A 1 79 ? -15.055 -10.289 -5.18 1 98.56 79 VAL A N 1
ATOM 617 C CA . VAL A 1 79 ? -14.07 -11.305 -5.539 1 98.56 79 VAL A CA 1
ATOM 618 C C . VAL A 1 79 ? -14.625 -12.695 -5.242 1 98.56 79 VAL A C 1
ATOM 620 O O . VAL A 1 79 ? -15.359 -12.883 -4.27 1 98.56 79 VAL A O 1
ATOM 623 N N . THR A 1 80 ? -14.312 -13.602 -6.156 1 98.81 80 THR A N 1
ATOM 624 C CA . THR A 1 80 ? -14.609 -15.016 -5.938 1 98.81 80 THR A CA 1
ATOM 625 C C . THR A 1 80 ? -13.375 -15.75 -5.41 1 98.81 80 THR A C 1
ATOM 627 O O . THR A 1 80 ? -12.289 -15.625 -5.969 1 98.81 80 THR A O 1
ATOM 630 N N . ILE A 1 81 ? -13.555 -16.438 -4.328 1 98.81 81 ILE A N 1
ATOM 631 C CA . ILE A 1 81 ? -12.477 -17.234 -3.756 1 98.81 81 ILE A CA 1
ATOM 632 C C . ILE A 1 81 ? -12.734 -18.719 -4.043 1 98.81 81 ILE A C 1
ATOM 634 O O . ILE A 1 81 ? -13.766 -19.266 -3.641 1 98.81 81 ILE A O 1
ATOM 638 N N . LEU A 1 82 ? -11.828 -19.312 -4.793 1 98.56 82 LEU A N 1
ATOM 639 C CA . LEU A 1 82 ? -11.922 -20.719 -5.168 1 98.56 82 LEU A CA 1
ATOM 640 C C . LEU A 1 82 ? -11.008 -21.562 -4.293 1 98.56 82 LEU A C 1
ATOM 642 O O . LEU A 1 82 ? -9.812 -21.281 -4.168 1 98.56 82 LEU A O 1
ATOM 646 N N . ASP A 1 83 ? -11.57 -22.609 -3.721 1 98.06 83 ASP A N 1
ATOM 647 C CA . ASP A 1 83 ? -10.82 -23.5 -2.834 1 98.06 83 ASP A CA 1
ATOM 648 C C . ASP A 1 83 ? -10.203 -24.656 -3.609 1 98.06 83 ASP A C 1
ATOM 650 O O . ASP A 1 83 ? -10.922 -25.531 -4.094 1 98.06 83 ASP A O 1
ATOM 654 N N . PHE A 1 84 ? -8.914 -24.625 -3.711 1 97.81 84 PHE A N 1
ATOM 655 C CA . PHE A 1 84 ? -8.164 -25.688 -4.379 1 97.81 84 PHE A CA 1
ATOM 656 C C . PHE A 1 84 ? -7.148 -26.312 -3.43 1 97.81 84 PHE A C 1
ATOM 658 O O . PHE A 1 84 ? -6.055 -26.703 -3.846 1 97.81 84 PHE A O 1
ATOM 665 N N . THR A 1 85 ? -7.477 -26.391 -2.113 1 97.25 85 THR A N 1
ATOM 666 C CA . THR A 1 85 ? -6.547 -26.844 -1.083 1 97.25 85 THR A CA 1
ATOM 667 C C . THR A 1 85 ? -6.352 -28.359 -1.163 1 97.25 85 THR A C 1
ATOM 669 O O . THR A 1 85 ? -5.402 -28.891 -0.588 1 97.25 85 THR A O 1
ATOM 672 N N . ASN A 1 86 ? -7.191 -29.031 -1.909 1 96.38 86 ASN A N 1
ATOM 673 C CA . ASN A 1 86 ? -7.121 -30.484 -1.957 1 96.38 86 ASN A CA 1
ATOM 674 C C . ASN A 1 86 ? -6.258 -30.969 -3.119 1 96.38 86 ASN A C 1
ATOM 676 O O . ASN A 1 86 ? -6.066 -32.188 -3.297 1 96.38 86 ASN A O 1
ATOM 680 N N . LEU A 1 87 ? -5.668 -30.078 -3.842 1 96.31 87 LEU A N 1
ATOM 681 C CA . LEU A 1 87 ? -4.832 -30.469 -4.973 1 96.31 87 LEU A CA 1
ATOM 682 C C . LEU A 1 87 ? -3.52 -31.078 -4.496 1 96.31 87 LEU A C 1
ATOM 684 O O . LEU A 1 87 ? -2.99 -30.688 -3.455 1 96.31 87 LEU A O 1
ATOM 688 N N . LYS A 1 88 ? -2.977 -31.938 -5.312 1 95.75 88 LYS A N 1
ATOM 689 C CA . LYS A 1 88 ? -1.64 -32.469 -5.066 1 95.75 88 LYS A CA 1
ATOM 690 C C . LYS A 1 88 ? -0.566 -31.438 -5.422 1 95.75 88 LYS A C 1
ATOM 692 O O . LYS A 1 88 ? -0.821 -30.516 -6.184 1 95.75 88 LYS A O 1
ATOM 697 N N . ASN A 1 89 ? 0.608 -31.656 -4.855 1 95.44 89 ASN A N 1
ATOM 698 C CA . ASN A 1 89 ? 1.742 -30.828 -5.246 1 95.44 89 ASN A CA 1
ATOM 699 C C . ASN A 1 89 ? 1.997 -30.891 -6.746 1 95.44 89 ASN A C 1
ATOM 701 O O . ASN A 1 89 ? 1.819 -31.938 -7.363 1 95.44 89 ASN A O 1
ATOM 705 N N . ASN A 1 90 ? 2.352 -29.797 -7.305 1 96.75 90 ASN A N 1
ATOM 706 C CA . ASN A 1 90 ? 2.725 -29.672 -8.711 1 96.75 90 ASN A CA 1
ATOM 707 C C . ASN A 1 90 ? 1.554 -30.016 -9.633 1 96.75 90 ASN A C 1
ATOM 709 O O . ASN A 1 90 ? 1.755 -30.453 -10.766 1 96.75 90 ASN A O 1
ATOM 713 N N . HIS A 1 91 ? 0.399 -29.891 -9.117 1 97.62 91 HIS A N 1
ATOM 714 C CA . HIS A 1 91 ? -0.794 -30.219 -9.891 1 97.62 91 HIS A CA 1
ATOM 715 C C . HIS A 1 91 ? -1.033 -29.172 -10.977 1 97.62 91 HIS A C 1
ATOM 717 O O . HIS A 1 91 ? -1.047 -27.969 -10.703 1 97.62 91 HIS A O 1
ATOM 723 N N . PRO A 1 92 ? -1.232 -29.578 -12.266 1 97.81 92 PRO A N 1
ATOM 724 C CA . PRO A 1 92 ? -1.655 -28.656 -13.328 1 97.81 92 PRO A CA 1
ATOM 725 C C . PRO A 1 92 ? -3.154 -28.375 -13.289 1 97.81 92 PRO A C 1
ATOM 727 O O . PRO A 1 92 ? -3.969 -29.281 -13.43 1 97.81 92 PRO A O 1
ATOM 730 N N . ILE A 1 93 ? -3.58 -27.156 -13.008 1 98.31 93 ILE A N 1
ATOM 731 C CA . ILE A 1 93 ? -4.98 -26.766 -13.062 1 98.31 93 ILE A CA 1
ATOM 732 C C . ILE A 1 93 ? -5.434 -26.672 -14.516 1 98.31 93 ILE A C 1
ATOM 734 O O . ILE A 1 93 ? -4.914 -25.859 -15.289 1 98.31 93 ILE A O 1
ATOM 738 N N . THR A 1 94 ? -6.383 -27.406 -14.906 1 98.25 94 THR A N 1
ATOM 739 C CA . THR A 1 94 ? -6.84 -27.484 -16.297 1 98.25 94 THR A CA 1
ATOM 740 C C . THR A 1 94 ? -8.109 -26.656 -16.484 1 98.25 94 THR A C 1
ATOM 742 O O . THR A 1 94 ? -8.75 -26.25 -15.523 1 98.25 94 THR A O 1
ATOM 745 N N . LYS A 1 95 ? -8.375 -26.438 -17.797 1 98.5 95 LYS A N 1
ATOM 746 C CA . LYS A 1 95 ? -9.625 -25.766 -18.141 1 98.5 95 LYS A CA 1
ATOM 747 C C . LYS A 1 95 ? -10.828 -26.516 -17.578 1 98.5 95 LYS A C 1
ATOM 749 O O . LYS A 1 95 ? -11.766 -25.906 -17.062 1 98.5 95 LYS A O 1
ATOM 754 N N . GLU A 1 96 ? -10.852 -27.797 -17.656 1 98.06 96 GLU A N 1
ATOM 755 C CA . GLU A 1 96 ? -11.953 -28.641 -17.203 1 98.06 96 GLU A CA 1
ATOM 756 C C . GLU A 1 96 ? -12.234 -28.438 -15.719 1 98.06 96 GLU A C 1
ATOM 758 O O . GLU A 1 96 ? -13.391 -28.406 -15.305 1 98.06 96 GLU A O 1
ATOM 763 N N . GLU A 1 97 ? -11.227 -28.234 -14.922 1 97.62 97 GLU A N 1
ATOM 764 C CA . GLU A 1 97 ? -11.367 -28.062 -13.484 1 97.62 97 GLU A CA 1
ATOM 765 C C . GLU A 1 97 ? -11.992 -26.703 -13.156 1 97.62 97 GLU A C 1
ATOM 767 O O . GLU A 1 97 ? -12.5 -26.5 -12.055 1 97.62 97 GLU A O 1
ATOM 772 N N . LEU A 1 98 ? -11.898 -25.766 -14.102 1 98.38 98 LEU A N 1
ATOM 773 C CA . LEU A 1 98 ? -12.375 -24.406 -13.867 1 98.38 98 LEU A CA 1
ATOM 774 C C . LEU A 1 98 ? -13.789 -24.234 -14.406 1 98.38 98 LEU A C 1
ATOM 776 O O . LEU A 1 98 ? -14.508 -23.312 -14.008 1 98.38 98 LEU A O 1
ATOM 780 N N . GLN A 1 99 ? -14.234 -25.031 -15.336 1 97.38 99 GLN A N 1
ATOM 781 C CA . GLN A 1 99 ? -15.469 -24.844 -16.094 1 97.38 99 GLN A CA 1
ATOM 782 C C . GLN A 1 99 ? -16.688 -24.891 -15.18 1 97.38 99 GLN A C 1
ATOM 784 O O . GLN A 1 99 ? -17.703 -24.234 -15.438 1 97.38 99 GLN A O 1
ATOM 789 N N . ASP A 1 100 ? -16.625 -25.609 -14.07 1 94.88 100 ASP A N 1
ATOM 790 C CA . ASP A 1 100 ? -17.781 -25.703 -13.188 1 94.88 100 ASP A CA 1
ATOM 791 C C . ASP A 1 100 ? -17.672 -24.703 -12.023 1 94.88 100 ASP A C 1
ATOM 793 O O . ASP A 1 100 ? -18.5 -24.719 -11.109 1 94.88 100 ASP A O 1
ATOM 797 N N . LYS A 1 101 ? -16.703 -23.922 -12 1 97.88 101 LYS A N 1
ATOM 798 C CA . LYS A 1 101 ? -16.516 -22.938 -10.938 1 97.88 101 LYS A CA 1
ATOM 799 C C . LYS A 1 101 ? -17.156 -21.609 -11.297 1 97.88 101 LYS A C 1
ATOM 801 O O . LYS A 1 101 ? -17.391 -21.328 -12.477 1 97.88 101 LYS A O 1
ATOM 806 N N . LYS A 1 102 ? -17.531 -20.891 -10.273 1 97.5 102 LYS A N 1
ATOM 807 C CA . LYS A 1 102 ? -17.969 -19.516 -10.484 1 97.5 102 LYS A CA 1
ATOM 808 C C . LYS A 1 102 ? -16.797 -18.609 -10.844 1 97.5 102 LYS A C 1
ATOM 810 O O . LYS A 1 102 ? -15.891 -18.406 -10.031 1 97.5 102 LYS A O 1
ATOM 815 N N . ILE A 1 103 ? -16.797 -18.094 -12.078 1 98.44 103 ILE A N 1
ATOM 816 C CA . ILE A 1 103 ? -15.734 -17.219 -12.539 1 98.44 103 ILE A CA 1
ATOM 817 C C . ILE A 1 103 ? -16.234 -15.773 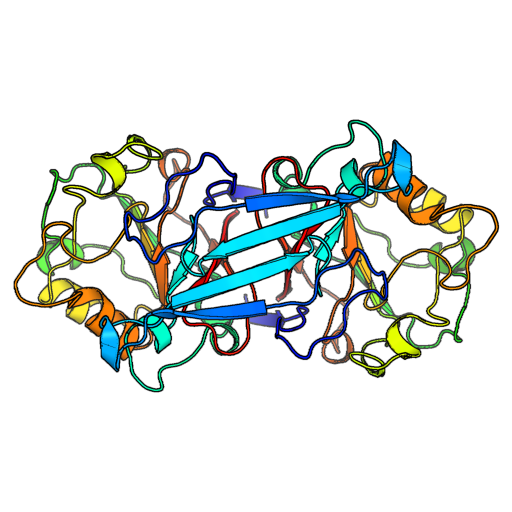-12.57 1 98.44 103 ILE A C 1
ATOM 819 O O . ILE A 1 103 ? -17.297 -15.492 -13.133 1 98.44 103 ILE A O 1
ATOM 823 N N . SER A 1 104 ? -15.508 -14.922 -11.898 1 98.5 104 SER A N 1
ATOM 824 C CA . SER A 1 104 ? -15.805 -13.492 -11.898 1 98.5 104 SER A CA 1
ATOM 825 C C . SER A 1 104 ? -14.602 -12.688 -12.367 1 98.5 104 SER A C 1
ATOM 827 O O . SER A 1 104 ? -13.578 -13.25 -12.758 1 98.5 104 SER A O 1
ATOM 829 N N . LYS A 1 105 ? -14.695 -11.375 -12.383 1 98.5 105 LYS A N 1
ATOM 830 C CA . LYS A 1 105 ? -13.633 -10.492 -12.844 1 98.5 105 LYS A CA 1
ATOM 831 C C . LYS A 1 105 ? -12.391 -10.617 -11.961 1 98.5 105 LYS A C 1
ATOM 833 O O . LYS A 1 105 ? -11.273 -10.414 -12.43 1 98.5 105 LYS A O 1
ATOM 838 N N . ARG A 1 106 ? -12.617 -10.906 -10.758 1 98.81 106 ARG A N 1
ATOM 839 C CA . ARG A 1 106 ? -11.539 -11.062 -9.789 1 98.81 106 ARG A CA 1
ATOM 840 C C . ARG A 1 106 ? -11.625 -12.406 -9.078 1 98.81 106 ARG A C 1
ATOM 842 O O . ARG A 1 106 ? -12.664 -12.758 -8.516 1 98.81 106 ARG A O 1
ATOM 849 N N . LEU A 1 107 ? -10.469 -13.133 -9.078 1 98.94 107 LEU A N 1
ATOM 850 C CA . LEU A 1 107 ? -10.422 -14.484 -8.523 1 98.94 107 LEU A CA 1
ATOM 851 C C . LEU A 1 107 ? -9.25 -14.633 -7.559 1 98.94 107 LEU A C 1
ATOM 853 O O . LEU A 1 107 ? -8.164 -14.102 -7.809 1 98.94 107 LEU A O 1
ATOM 857 N N . ILE A 1 108 ? -9.508 -15.32 -6.527 1 98.88 108 ILE A N 1
ATOM 858 C CA . ILE A 1 108 ? -8.445 -15.805 -5.656 1 98.88 108 ILE A CA 1
ATOM 859 C C . ILE A 1 108 ? -8.438 -17.328 -5.637 1 98.88 108 ILE A C 1
ATOM 861 O O . ILE A 1 108 ? -9.477 -17.953 -5.398 1 98.88 108 ILE A O 1
ATOM 865 N N . PHE A 1 109 ? -7.344 -17.875 -5.98 1 98.81 109 PHE A N 1
ATOM 866 C CA . PHE A 1 109 ? -7.133 -19.312 -5.84 1 98.81 109 PHE A CA 1
ATOM 867 C C . PHE A 1 109 ? -6.434 -19.641 -4.523 1 98.81 109 PHE A C 1
ATOM 869 O O . PHE A 1 109 ? -5.277 -19.266 -4.324 1 98.81 109 PHE A O 1
ATOM 876 N N . ARG A 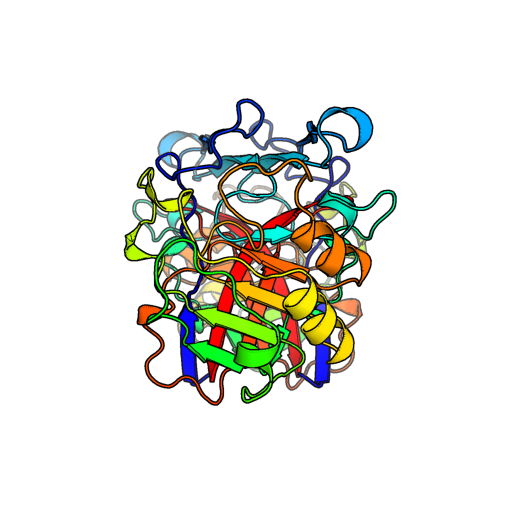1 110 ? -7.16 -20.344 -3.684 1 98.62 110 ARG A N 1
ATOM 877 C CA . ARG A 1 110 ? -6.598 -20.812 -2.422 1 98.62 110 ARG A CA 1
ATOM 878 C C . ARG A 1 110 ? -6.008 -22.203 -2.57 1 98.62 110 ARG A C 1
ATOM 880 O O . ARG A 1 110 ? -6.742 -23.188 -2.713 1 98.62 110 ARG A O 1
ATOM 887 N N . PHE A 1 111 ? -4.719 -22.25 -2.475 1 98.38 111 PHE A N 1
ATOM 888 C CA . PHE A 1 111 ? -4.043 -23.531 -2.664 1 98.38 111 PHE A CA 1
ATOM 889 C C . PHE A 1 111 ? -3.57 -24.094 -1.332 1 98.38 111 PHE A C 1
ATOM 891 O O . PHE A 1 111 ? -3.141 -25.25 -1.259 1 98.38 111 PHE A O 1
ATOM 898 N N . GLY A 1 112 ? -3.623 -23.312 -0.275 1 97.94 112 GLY A N 1
ATOM 899 C CA . GLY A 1 112 ? -3.146 -23.734 1.029 1 97.94 112 GLY A CA 1
ATOM 900 C C . GLY A 1 112 ? -1.634 -23.734 1.146 1 97.94 112 GLY A C 1
ATOM 901 O O . GLY A 1 112 ? -1.052 -24.594 1.809 1 97.94 112 GLY A O 1
ATOM 902 N N . TRP A 1 113 ? -1.059 -22.828 0.524 1 98.06 113 TRP A N 1
ATOM 903 C CA . TRP A 1 113 ? 0.391 -22.859 0.369 1 98.06 113 TRP A CA 1
ATOM 904 C C . TRP A 1 113 ? 1.079 -22.094 1.492 1 98.06 113 TRP A C 1
ATOM 906 O O . TRP A 1 113 ? 2.301 -22.172 1.646 1 98.06 113 TRP A O 1
ATOM 916 N N . GLN A 1 114 ? 0.346 -21.359 2.287 1 96.56 114 GLN A N 1
ATOM 917 C CA . GLN A 1 114 ? 0.877 -20.547 3.371 1 96.56 114 GLN A CA 1
ATOM 918 C C . GLN A 1 114 ? 1.717 -21.375 4.332 1 96.56 114 GLN A C 1
ATOM 920 O O . GLN A 1 114 ? 2.641 -20.859 4.969 1 96.56 114 GLN A O 1
ATOM 925 N N . LYS A 1 115 ? 1.386 -22.641 4.457 1 96.31 115 LYS A N 1
ATOM 926 C CA . LYS A 1 115 ? 2.102 -23.516 5.375 1 96.31 115 LYS A CA 1
ATOM 927 C C . LYS A 1 115 ? 3.578 -23.609 5.008 1 96.31 115 LYS A C 1
ATOM 929 O O . LYS A 1 115 ? 4.402 -24.016 5.824 1 96.31 115 LYS A O 1
ATOM 934 N N . TYR A 1 116 ? 3.932 -23.25 3.844 1 97.44 116 TYR A N 1
ATOM 935 C CA . TYR A 1 116 ? 5.312 -23.344 3.389 1 97.44 116 TYR A CA 1
ATOM 936 C C . TYR A 1 116 ? 6.004 -21.984 3.443 1 97.44 116 TYR A C 1
ATOM 938 O O . TYR A 1 116 ? 7.195 -21.875 3.143 1 97.44 116 TYR A O 1
ATOM 946 N N . TRP A 1 117 ? 5.328 -20.891 3.791 1 97.44 117 TRP A N 1
ATOM 947 C CA . TRP A 1 117 ? 5.91 -19.547 3.83 1 97.44 117 TRP A CA 1
ATOM 948 C C . TRP A 1 117 ? 7.164 -19.531 4.699 1 97.44 117 TRP A C 1
ATOM 950 O O . TRP A 1 117 ? 7.176 -20.094 5.797 1 97.44 117 TRP A O 1
ATOM 960 N N . ASN A 1 118 ? 8.242 -18.891 4.156 1 96.75 118 ASN A N 1
ATOM 961 C CA . ASN A 1 118 ? 9.539 -18.703 4.789 1 96.75 118 ASN A CA 1
ATOM 962 C C . ASN A 1 118 ? 10.297 -20.016 4.918 1 96.75 118 ASN A C 1
ATOM 964 O O . ASN A 1 118 ? 11.094 -20.188 5.844 1 96.75 118 ASN A O 1
ATOM 968 N N . THR A 1 119 ? 9.883 -21 4.117 1 95.69 119 THR A N 1
ATOM 969 C CA . THR A 1 119 ? 10.648 -22.234 3.928 1 95.69 119 THR A CA 1
ATOM 970 C C . THR A 1 119 ? 11.047 -22.391 2.465 1 95.69 119 THR A C 1
ATOM 972 O O . THR A 1 119 ? 10.438 -21.797 1.577 1 95.69 119 THR A O 1
ATOM 975 N N . PRO A 1 120 ? 12.062 -23.203 2.217 1 90.06 120 PRO A N 1
ATOM 976 C CA . PRO A 1 120 ? 12.469 -23.422 0.83 1 90.06 120 PRO A CA 1
ATOM 977 C C . PRO A 1 120 ? 11.367 -24.078 -0.007 1 90.06 120 PRO A C 1
ATOM 979 O O . PRO A 1 120 ? 11.336 -23.922 -1.23 1 90.06 120 PRO A O 1
ATOM 982 N N . ASN A 1 121 ? 10.477 -24.703 0.625 1 95.25 121 ASN A N 1
ATOM 983 C CA . ASN A 1 121 ? 9.422 -25.406 -0.083 1 95.25 121 ASN A CA 1
ATOM 984 C C . ASN A 1 121 ? 8.383 -24.453 -0.661 1 95.25 121 ASN A C 1
ATOM 986 O O . ASN A 1 121 ? 7.566 -24.844 -1.494 1 95.25 121 ASN A O 1
ATOM 990 N N . PHE A 1 122 ? 8.414 -23.25 -0.223 1 97.69 122 PHE A N 1
ATOM 991 C CA . PHE A 1 122 ? 7.477 -22.25 -0.737 1 97.69 122 PHE A CA 1
ATOM 992 C C . PHE A 1 122 ? 7.609 -22.109 -2.25 1 97.69 122 PHE A C 1
ATOM 994 O O . PHE A 1 122 ? 6.617 -21.875 -2.945 1 97.69 122 PHE A O 1
ATOM 1001 N N . TYR A 1 123 ? 8.766 -22.328 -2.824 1 95.94 123 TYR A N 1
ATOM 1002 C CA . TYR A 1 123 ? 9.039 -22.062 -4.234 1 95.94 123 TYR A CA 1
ATOM 1003 C C . TYR A 1 123 ? 9.109 -23.359 -5.031 1 95.94 123 TYR A C 1
ATOM 1005 O O . TYR A 1 123 ? 9.586 -23.375 -6.168 1 95.94 123 TYR A O 1
ATOM 1013 N N . ASN A 1 124 ? 8.625 -24.453 -4.426 1 95.19 124 ASN A N 1
ATOM 1014 C CA . ASN A 1 124 ? 8.734 -25.75 -5.102 1 95.19 124 ASN A CA 1
ATOM 1015 C C . ASN A 1 124 ? 7.391 -26.453 -5.18 1 95.19 124 ASN A C 1
ATOM 1017 O O . ASN A 1 124 ? 6.598 -26.391 -4.238 1 95.19 124 ASN A O 1
ATOM 1021 N N . ASP A 1 125 ? 7.145 -26.969 -6.305 1 96.56 125 ASP A N 1
ATOM 1022 C CA . ASP A 1 125 ? 6.098 -27.969 -6.523 1 96.56 125 ASP A CA 1
ATOM 1023 C C . ASP A 1 125 ? 4.719 -27.391 -6.207 1 96.56 125 ASP A C 1
ATOM 1025 O O . ASP A 1 125 ? 3.84 -28.094 -5.719 1 96.56 125 ASP A O 1
ATOM 1029 N N . TYR A 1 126 ? 4.527 -26.109 -6.289 1 97.56 126 TYR A N 1
ATOM 1030 C CA . TYR A 1 126 ? 3.203 -25.516 -6.141 1 97.56 126 TYR A CA 1
ATOM 1031 C C . TYR A 1 126 ? 2.336 -25.797 -7.359 1 97.56 126 TYR A C 1
ATOM 1033 O O . TYR A 1 126 ? 2.85 -26.125 -8.43 1 97.56 126 TYR A O 1
ATOM 1041 N N . PRO A 1 127 ? 1.014 -25.797 -7.211 1 97.94 127 PRO A N 1
ATOM 1042 C CA . PRO A 1 127 ? 0.13 -25.953 -8.367 1 97.94 127 PRO A CA 1
ATOM 1043 C C . PRO A 1 127 ? 0.303 -24.828 -9.398 1 97.94 127 PRO A C 1
ATOM 1045 O O . PRO A 1 127 ? 0.77 -23.75 -9.055 1 97.94 127 PRO A O 1
ATOM 1048 N N . PHE A 1 128 ? 0 -25.141 -10.656 1 98.12 128 PHE A N 1
ATOM 1049 C CA . PHE A 1 128 ? 0.184 -24.172 -11.734 1 98.12 128 PHE A CA 1
ATOM 1050 C C . PHE A 1 128 ? -0.921 -24.297 -12.773 1 98.12 128 PHE A C 1
ATOM 1052 O O . PHE A 1 128 ? -1.639 -25.297 -12.797 1 98.12 128 PHE A O 1
ATOM 1059 N N . PHE A 1 129 ? -1.105 -23.281 -13.555 1 98.5 129 PHE A N 1
ATOM 1060 C CA . PHE A 1 129 ? -2.145 -23.281 -14.578 1 98.5 129 PHE A CA 1
ATOM 1061 C C . PHE A 1 129 ? -1.611 -23.859 -15.891 1 98.5 129 PHE A C 1
ATOM 1063 O O . PHE A 1 129 ? -0.478 -23.578 -16.281 1 98.5 129 PHE A O 1
ATOM 1070 N N . THR A 1 130 ? -2.439 -24.641 -16.531 1 98.25 130 THR A N 1
ATOM 1071 C CA . THR A 1 130 ? -2.137 -24.984 -17.906 1 98.25 130 THR A CA 1
ATOM 1072 C C . THR A 1 130 ? -2.451 -23.812 -18.844 1 98.25 130 THR A C 1
ATOM 1074 O O . THR A 1 130 ? -3.184 -22.891 -18.469 1 98.25 130 THR A O 1
ATOM 1077 N N . GLU A 1 131 ? -1.859 -23.859 -20.047 1 98.25 131 GLU A N 1
ATOM 1078 C CA . GLU A 1 131 ? -2.146 -22.812 -21.031 1 98.25 131 GLU A CA 1
ATOM 1079 C C . GLU A 1 131 ? -3.635 -22.766 -21.359 1 98.25 131 GLU A C 1
ATOM 1081 O O . GLU A 1 131 ? -4.203 -21.688 -21.516 1 98.25 131 GLU A O 1
ATOM 1086 N N . ASP A 1 132 ? -4.207 -23.906 -21.469 1 98.44 132 ASP A N 1
ATOM 1087 C CA . ASP A 1 132 ? -5.633 -23.953 -21.766 1 98.44 132 ASP A CA 1
ATOM 1088 C C . ASP A 1 132 ? -6.453 -23.312 -20.641 1 98.44 132 ASP A C 1
ATOM 1090 O O . ASP A 1 132 ? -7.418 -22.594 -20.922 1 98.44 132 ASP A O 1
ATOM 1094 N N . ALA A 1 133 ? -6.141 -23.578 -19.422 1 98.75 133 ALA A N 1
ATOM 1095 C CA . ALA A 1 133 ? -6.82 -22.969 -18.297 1 98.75 133 ALA A CA 1
ATOM 1096 C C . ALA A 1 133 ? -6.656 -21.453 -18.312 1 98.75 133 ALA A C 1
ATOM 1098 O O . ALA A 1 133 ? -7.621 -20.703 -18.094 1 98.75 133 ALA A O 1
ATOM 1099 N N . ALA A 1 134 ? -5.434 -21.016 -18.531 1 98.81 134 ALA A N 1
ATOM 1100 C CA . ALA A 1 134 ? -5.152 -19.578 -18.594 1 98.81 134 ALA A CA 1
ATOM 1101 C C . ALA A 1 134 ? -5.98 -18.906 -19.672 1 98.81 134 ALA A C 1
ATOM 1103 O O . ALA A 1 134 ? -6.617 -17.875 -19.422 1 98.81 134 ALA A O 1
ATOM 1104 N N . ASN A 1 135 ? -5.953 -19.469 -20.828 1 98.88 135 ASN A N 1
ATOM 1105 C CA . ASN A 1 135 ? -6.715 -18.922 -21.938 1 98.88 135 ASN A CA 1
ATOM 1106 C C . ASN A 1 135 ? -8.211 -18.906 -21.656 1 98.88 135 ASN A C 1
ATOM 1108 O O . ASN A 1 135 ? -8.93 -18 -22.047 1 98.88 135 ASN A O 1
ATOM 1112 N N . TYR A 1 136 ? -8.695 -19.938 -20.984 1 98.88 136 TYR A N 1
ATOM 1113 C CA . TYR A 1 136 ? -10.102 -19.984 -20.578 1 98.88 136 TYR A CA 1
ATOM 1114 C C . TYR A 1 136 ? -10.438 -18.812 -19.672 1 98.88 136 TYR A C 1
ATOM 1116 O O . TYR A 1 136 ? -11.438 -18.125 -19.891 1 98.88 136 TYR A O 1
ATOM 1124 N N . LEU A 1 137 ? -9.609 -18.562 -18.641 1 98.88 137 LEU A N 1
ATOM 1125 C CA . LEU A 1 137 ? -9.844 -17.453 -17.719 1 98.88 137 LEU A CA 1
ATOM 1126 C C . LEU A 1 137 ? -9.828 -16.109 -18.469 1 98.88 137 LEU A C 1
ATOM 1128 O O . LEU A 1 137 ? -10.633 -15.234 -18.172 1 98.88 137 LEU A O 1
ATOM 1132 N N . VAL A 1 138 ? -8.867 -15.969 -19.438 1 98.88 138 VAL A N 1
ATOM 1133 C CA . VAL A 1 138 ? -8.828 -14.781 -20.281 1 98.88 138 VAL A CA 1
ATOM 1134 C C . VAL A 1 138 ? -10.164 -14.617 -21 1 98.88 138 VAL A C 1
ATOM 1136 O O . VAL A 1 138 ? -10.75 -13.531 -21 1 98.88 138 VAL A O 1
ATOM 1139 N N . SER A 1 139 ? -10.625 -15.719 -21.578 1 98.75 139 SER A N 1
ATOM 1140 C CA . SER A 1 139 ? -11.844 -15.672 -22.359 1 98.75 139 SER A CA 1
ATOM 1141 C C . SER A 1 139 ? -13.055 -15.344 -21.5 1 98.75 139 SER A C 1
ATOM 1143 O O . SER A 1 139 ? -14.07 -14.852 -22 1 98.75 139 SER A O 1
ATOM 1145 N N . GLN A 1 140 ? -13.023 -15.641 -20.203 1 98.69 140 GLN A N 1
ATOM 1146 C CA . GLN A 1 140 ? -14.125 -15.383 -19.297 1 98.69 140 GLN A CA 1
ATOM 1147 C C . GLN A 1 140 ? -14.109 -13.93 -18.812 1 98.69 140 GLN A C 1
ATOM 1149 O O . GLN A 1 140 ? -14.992 -13.516 -18.062 1 98.69 140 GLN A O 1
ATOM 1154 N N . GLY A 1 141 ? -13.094 -13.156 -19.141 1 98.62 141 GLY A N 1
ATOM 1155 C CA . GLY A 1 141 ? -13.062 -11.742 -18.812 1 98.62 141 GLY A CA 1
ATOM 1156 C C . GLY A 1 141 ? -12.484 -11.453 -17.453 1 98.62 141 GLY A C 1
ATOM 1157 O O . GLY A 1 141 ? -12.773 -10.414 -16.844 1 98.62 141 GLY A O 1
ATOM 1158 N N . VAL A 1 142 ? -11.688 -12.367 -16.938 1 98.81 142 VAL A N 1
ATOM 1159 C CA . VAL A 1 142 ? -11.023 -12.172 -15.648 1 98.81 142 VAL A CA 1
ATOM 1160 C C . VAL A 1 142 ? -10.047 -11 -15.742 1 98.81 142 VAL A C 1
ATOM 1162 O O . VAL A 1 142 ? -9.359 -10.836 -16.75 1 98.81 142 VAL A O 1
ATOM 1165 N N . GLU A 1 143 ? -9.938 -10.172 -14.648 1 98.56 143 GLU A N 1
ATOM 1166 C CA . GLU A 1 143 ? -9.086 -8.984 -14.648 1 98.56 143 GLU A CA 1
ATOM 1167 C C . GLU A 1 143 ? -7.98 -9.102 -13.602 1 98.56 143 GLU A C 1
ATOM 1169 O O . GLU A 1 143 ? -6.934 -8.453 -13.719 1 98.56 143 GLU A O 1
ATOM 1174 N N . LEU A 1 144 ? -8.234 -9.875 -12.625 1 98.81 144 LEU A N 1
ATOM 1175 C CA . LEU A 1 144 ? -7.309 -10.078 -11.516 1 98.81 144 LEU A CA 1
ATOM 1176 C C . LEU A 1 144 ? -7.301 -11.539 -11.07 1 98.81 144 LEU A C 1
ATOM 1178 O O .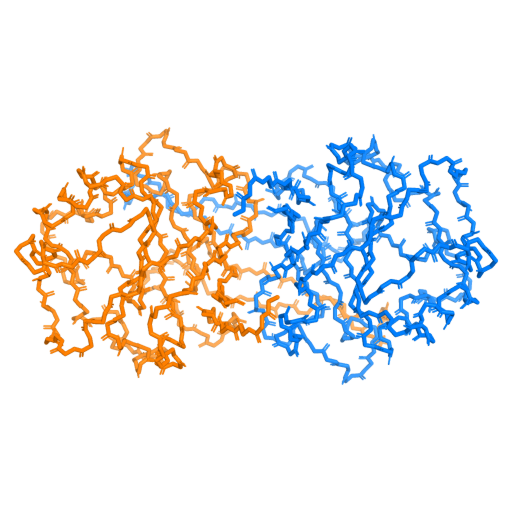 LEU A 1 144 ? -8.359 -12.141 -10.898 1 98.81 144 LEU A O 1
ATOM 1182 N N . ILE A 1 145 ? -6.121 -12.07 -10.953 1 98.94 145 ILE A N 1
ATOM 1183 C CA . ILE A 1 145 ? -5.953 -13.414 -10.414 1 98.94 145 ILE A CA 1
ATOM 1184 C C . ILE A 1 145 ? -4.965 -13.391 -9.258 1 98.94 145 ILE A C 1
ATOM 1186 O O . ILE A 1 145 ? -3.812 -12.984 -9.422 1 98.94 145 ILE A O 1
ATOM 1190 N N . GLY A 1 146 ? -5.441 -13.758 -8.109 1 98.88 146 GLY A N 1
ATOM 1191 C CA . GLY A 1 146 ? -4.59 -13.883 -6.938 1 98.88 146 GLY A CA 1
ATOM 1192 C C . GLY A 1 146 ? -4.453 -15.312 -6.449 1 98.88 146 GLY A C 1
ATOM 1193 O O . GLY A 1 146 ? -5.344 -16.141 -6.668 1 98.88 146 GLY A O 1
ATOM 1194 N N . TYR A 1 147 ? -3.42 -15.594 -5.816 1 98.81 147 TYR A N 1
ATOM 1195 C CA . TYR A 1 147 ? -3.18 -16.922 -5.258 1 98.81 147 TYR A CA 1
ATOM 1196 C C . TYR A 1 147 ? -2.109 -16.875 -4.176 1 98.81 147 TYR A C 1
ATOM 1198 O O . TYR A 1 147 ? -1.379 -15.883 -4.059 1 98.81 147 TYR A O 1
ATOM 1206 N N . ASP A 1 148 ? -2.025 -17.906 -3.322 1 98.69 148 ASP A N 1
ATOM 1207 C CA . ASP A 1 148 ? -1.126 -17.922 -2.172 1 98.69 148 ASP A CA 1
ATOM 1208 C C . ASP A 1 148 ? 0.177 -18.641 -2.512 1 98.69 148 ASP A C 1
ATOM 1210 O O . ASP A 1 148 ? 0.941 -19.016 -1.615 1 98.69 148 ASP A O 1
ATOM 1214 N N . THR A 1 149 ? 0.447 -18.891 -3.779 1 98.19 149 THR A N 1
ATOM 1215 C CA . THR A 1 149 ? 1.681 -19.5 -4.27 1 98.19 149 THR A CA 1
ATOM 1216 C C . THR A 1 149 ? 2.566 -18.453 -4.941 1 98.19 149 THR A C 1
ATOM 1218 O O . THR A 1 149 ? 2.146 -17.297 -5.133 1 98.19 149 THR A O 1
ATOM 1221 N N . PRO A 1 150 ? 3.844 -18.766 -5.328 1 97.31 150 PRO A N 1
ATOM 1222 C CA . PRO A 1 150 ? 4.785 -17.766 -5.844 1 97.31 150 PRO A CA 1
ATOM 1223 C C . PRO A 1 150 ? 4.543 -17.438 -7.312 1 97.31 150 PRO A C 1
ATOM 1225 O O . PRO A 1 150 ? 5 -16.391 -7.793 1 97.31 150 PRO A O 1
ATOM 1228 N N . SER A 1 151 ? 3.828 -18.328 -8.016 1 97.25 151 SER A N 1
ATOM 1229 C CA . SER A 1 151 ? 3.756 -18.141 -9.461 1 97.25 151 SER A CA 1
ATOM 1230 C C . SER A 1 151 ? 2.6 -18.938 -10.062 1 97.25 151 SER A C 1
ATOM 1232 O O . SER A 1 151 ? 2.219 -19.984 -9.523 1 97.25 151 SER A O 1
ATOM 1234 N N . PRO A 1 152 ? 2.047 -18.422 -11.133 1 98.19 152 PRO A N 1
ATOM 1235 C CA . PRO A 1 152 ? 1.069 -19.219 -11.867 1 98.19 152 PRO A CA 1
ATOM 1236 C C . PRO A 1 152 ? 1.723 -20.281 -12.75 1 98.19 152 PRO A C 1
ATOM 1238 O O . PRO A 1 152 ? 1.035 -21.156 -13.281 1 98.19 152 PRO A O 1
ATOM 1241 N N . ASP A 1 153 ? 3.006 -20.188 -12.961 1 97.75 153 ASP A N 1
ATOM 1242 C CA . ASP A 1 153 ? 3.768 -21.094 -13.812 1 97.75 153 ASP A CA 1
ATOM 1243 C C . ASP A 1 153 ? 4.297 -22.297 -13.016 1 97.75 153 ASP A C 1
ATOM 1245 O O . ASP A 1 153 ? 4.371 -22.234 -11.789 1 97.75 153 ASP A O 1
ATOM 1249 N N . LYS A 1 154 ? 4.68 -23.312 -13.734 1 96.25 154 LYS A N 1
ATOM 1250 C CA . LYS A 1 154 ? 5.32 -24.469 -13.109 1 96.25 154 LYS A CA 1
ATOM 1251 C C . LYS A 1 154 ? 6.656 -24.078 -12.477 1 96.25 154 LYS A C 1
ATOM 1253 O O . LYS A 1 154 ? 7.422 -23.297 -13.062 1 96.25 154 LYS A O 1
ATOM 1258 N N . SER A 1 155 ? 6.879 -24.516 -11.227 1 92.69 155 SER A N 1
ATOM 1259 C CA . SER A 1 155 ? 8.086 -24.141 -10.492 1 92.69 155 SER A CA 1
ATOM 1260 C C . SER A 1 155 ? 9.336 -24.656 -11.195 1 92.69 155 SER A C 1
ATOM 1262 O O . SER A 1 155 ? 10.383 -24 -11.156 1 92.69 155 SER A O 1
ATOM 1264 N N . LYS A 1 156 ? 9.289 -25.906 -11.688 1 83.44 156 LYS A N 1
ATOM 1265 C CA . LYS A 1 156 ? 10.461 -26.484 -12.352 1 83.44 156 LYS A CA 1
ATOM 1266 C C . LYS A 1 156 ? 10.5 -26.094 -13.828 1 83.44 156 LYS A C 1
ATOM 1268 O O . LYS A 1 156 ? 9.469 -26.078 -14.5 1 83.44 156 LYS A O 1
ATOM 1273 N N . GLN A 1 157 ? 11.633 -25.391 -14.156 1 66.12 157 GLN A N 1
ATOM 1274 C CA . GLN A 1 157 ? 11.852 -24.781 -15.461 1 66.12 157 GLN A CA 1
ATOM 1275 C C . GLN A 1 157 ? 11.719 -25.812 -16.578 1 66.12 157 GLN A C 1
ATOM 1277 O O . GLN A 1 157 ? 12.352 -26.875 -16.516 1 66.12 157 GLN A O 1
ATOM 1282 N N . ASP A 1 158 ? 10.555 -25.547 -17.25 1 73 158 ASP A N 1
ATOM 1283 C CA . ASP A 1 158 ? 10.508 -26.188 -18.562 1 73 158 ASP A CA 1
ATOM 1284 C C . ASP A 1 158 ? 11.242 -25.344 -19.609 1 73 158 ASP A C 1
ATOM 1286 O O . ASP A 1 158 ? 11.898 -24.359 -19.266 1 73 158 ASP A O 1
ATOM 1290 N N . ASP A 1 159 ? 11.273 -25.688 -20.812 1 79.31 159 ASP A N 1
ATOM 1291 C CA . ASP A 1 159 ? 11.969 -25.047 -21.922 1 79.31 159 ASP A CA 1
ATOM 1292 C C . ASP A 1 159 ? 11.406 -23.656 -22.203 1 79.31 159 ASP A C 1
ATOM 1294 O O . ASP A 1 159 ? 12.094 -22.797 -22.766 1 79.31 159 ASP A O 1
ATOM 1298 N N . VAL A 1 160 ? 10.195 -23.406 -21.781 1 90.06 160 VAL A N 1
ATOM 1299 C CA . VAL A 1 160 ? 9.57 -22.125 -22.062 1 90.06 160 VAL A CA 1
ATOM 1300 C C . VAL A 1 160 ? 9.539 -21.266 -20.797 1 90.06 160 VAL A C 1
ATOM 1302 O O . VAL A 1 160 ? 9.086 -21.734 -19.734 1 90.06 160 VAL A O 1
ATOM 1305 N N . ASP A 1 161 ? 9.945 -20.047 -20.875 1 92.56 161 ASP A N 1
ATOM 1306 C CA . ASP A 1 161 ? 10.062 -19.141 -19.75 1 92.56 161 ASP A CA 1
ATOM 1307 C C . ASP A 1 161 ? 8.727 -18.469 -19.438 1 92.56 161 ASP A C 1
ATOM 1309 O O . ASP A 1 161 ? 8.258 -17.625 -20.203 1 92.56 161 ASP A O 1
ATOM 1313 N N . SER A 1 162 ? 8.141 -18.828 -18.344 1 95.81 162 SER A N 1
ATOM 1314 C CA . SER A 1 162 ? 6.988 -18.188 -17.719 1 95.81 162 SER A CA 1
ATOM 1315 C C . SER A 1 162 ? 5.84 -18.016 -18.703 1 95.81 162 SER A C 1
ATOM 1317 O O . SER A 1 162 ? 5.293 -16.922 -18.844 1 95.81 162 SER A O 1
ATOM 1319 N N . PRO A 1 163 ? 5.383 -19.062 -19.375 1 97.25 163 PRO A N 1
ATOM 1320 C CA . PRO A 1 163 ? 4.332 -18.938 -20.391 1 97.25 163 PRO A CA 1
ATOM 1321 C C . PRO A 1 163 ? 3.01 -18.453 -19.812 1 97.25 163 PRO A C 1
ATOM 1323 O O . PRO A 1 163 ? 2.291 -17.688 -20.469 1 97.25 163 PRO A O 1
ATOM 1326 N N . ILE A 1 164 ? 2.666 -18.797 -18.609 1 98.31 164 ILE A N 1
ATOM 1327 C CA . ILE A 1 164 ? 1.373 -18.453 -18.031 1 98.31 164 ILE A CA 1
ATOM 1328 C C . ILE A 1 164 ? 1.364 -16.969 -17.656 1 98.31 164 ILE A C 1
ATOM 1330 O O . ILE A 1 164 ? 0.392 -16.266 -17.922 1 98.31 164 ILE A O 1
ATOM 1334 N N . HIS A 1 165 ? 2.451 -16.5 -17.016 1 98.31 165 HIS A N 1
ATOM 1335 C CA . HIS A 1 165 ? 2.588 -15.062 -16.812 1 98.31 165 HIS A CA 1
ATOM 1336 C C . HIS A 1 165 ? 2.301 -14.289 -18.094 1 98.31 165 HIS A C 1
ATOM 1338 O O . HIS A 1 165 ? 1.521 -13.328 -18.078 1 98.31 165 HIS A O 1
ATOM 1344 N N . LYS A 1 166 ? 2.953 -14.719 -19.141 1 98.19 166 LYS A N 1
ATOM 1345 C CA . LYS A 1 166 ? 2.879 -13.992 -20.406 1 98.19 166 LYS A CA 1
ATOM 1346 C C . LYS A 1 166 ? 1.461 -14.016 -20.969 1 98.19 166 LYS A C 1
ATOM 1348 O O . LYS A 1 166 ? 0.984 -13.008 -21.5 1 98.19 166 LYS A O 1
ATOM 1353 N N . ILE A 1 167 ? 0.758 -15.133 -20.828 1 98.69 167 ILE A N 1
ATOM 1354 C CA . ILE A 1 167 ? -0.627 -15.203 -21.281 1 98.69 167 ILE A CA 1
ATOM 1355 C C . ILE A 1 167 ? -1.479 -14.211 -20.484 1 98.69 167 ILE A C 1
ATOM 1357 O O . ILE A 1 167 ? -2.193 -13.391 -21.078 1 98.69 167 ILE A O 1
ATOM 1361 N N . PHE A 1 168 ? -1.426 -14.227 -19.188 1 98.88 168 PHE A N 1
ATOM 1362 C CA . PHE A 1 168 ? -2.268 -13.383 -18.344 1 98.88 168 PHE A CA 1
ATOM 1363 C C . PHE A 1 168 ? -1.924 -11.914 -18.547 1 98.88 168 PHE A C 1
ATOM 1365 O O . PHE A 1 168 ? -2.807 -11.086 -18.797 1 98.88 168 PHE A O 1
ATOM 1372 N N . LEU A 1 169 ? -0.657 -11.594 -18.484 1 98.75 169 LEU A N 1
ATOM 1373 C CA . LEU A 1 169 ? -0.236 -10.203 -18.484 1 98.75 169 LEU A CA 1
ATOM 1374 C C . LEU A 1 169 ? -0.418 -9.578 -19.859 1 98.75 169 LEU A C 1
ATOM 1376 O O . LEU A 1 169 ? -0.719 -8.391 -19.969 1 98.75 169 LEU A O 1
ATOM 1380 N N . SER A 1 170 ? -0.184 -10.344 -20.938 1 98.5 170 SER A N 1
ATOM 1381 C CA . SER A 1 170 ? -0.416 -9.82 -22.281 1 98.5 170 SER A CA 1
ATOM 1382 C C . SER A 1 170 ? -1.889 -9.484 -22.5 1 98.5 170 SER A C 1
ATOM 1384 O O . SER A 1 170 ? -2.23 -8.703 -23.391 1 98.5 170 SER A O 1
ATOM 1386 N N . ASN A 1 171 ? -2.725 -10.125 -21.719 1 98.62 171 ASN A N 1
ATOM 1387 C CA . ASN A 1 171 ? -4.156 -9.867 -21.812 1 98.62 171 ASN A CA 1
ATOM 1388 C C . ASN A 1 171 ? -4.629 -8.945 -20.688 1 98.62 171 ASN A C 1
ATOM 1390 O O . ASN A 1 171 ? -5.82 -8.914 -20.375 1 98.62 171 ASN A O 1
ATOM 1394 N N . GLN A 1 172 ? -3.76 -8.289 -20 1 98 172 GLN A N 1
ATOM 1395 C CA . GLN A 1 172 ? -3.992 -7.219 -19.047 1 98 172 GLN A CA 1
ATOM 1396 C C . GLN A 1 172 ? -4.602 -7.758 -17.75 1 98 172 GLN A C 1
ATOM 1398 O O . GLN A 1 172 ? -5.293 -7.031 -17.031 1 98 172 GLN A O 1
ATOM 1403 N N . ILE A 1 173 ? -4.461 -9.062 -17.547 1 98.62 173 ILE A N 1
ATOM 1404 C CA . ILE A 1 173 ? -4.84 -9.617 -16.25 1 98.62 173 ILE A CA 1
ATOM 1405 C C . ILE A 1 173 ? -3.734 -9.352 -15.234 1 98.62 173 ILE A C 1
ATOM 1407 O O . ILE A 1 173 ? -2.578 -9.719 -15.453 1 98.62 173 ILE A O 1
ATOM 1411 N N . VAL A 1 174 ? -4.094 -8.672 -14.148 1 98.69 174 VAL A N 1
ATOM 1412 C CA . VAL A 1 174 ? -3.141 -8.391 -13.07 1 98.69 174 VAL A CA 1
ATOM 1413 C C . VAL A 1 174 ? -2.947 -9.641 -12.219 1 98.69 174 VAL A C 1
ATOM 1415 O O . VAL A 1 174 ? -3.916 -10.336 -11.891 1 98.69 174 VAL A O 1
ATOM 1418 N N . LEU A 1 175 ? -1.688 -9.961 -11.945 1 98.88 175 LEU A N 1
ATOM 1419 C CA . LEU A 1 175 ? -1.379 -11.102 -11.102 1 98.88 175 LEU A CA 1
ATOM 1420 C C . LEU A 1 175 ? -1.054 -10.656 -9.68 1 98.88 175 LEU A C 1
ATOM 1422 O O . LEU A 1 175 ? -0.269 -9.719 -9.484 1 98.88 175 LEU A O 1
ATOM 1426 N N . LEU A 1 176 ? -1.681 -11.234 -8.766 1 98.94 176 LEU A N 1
ATOM 1427 C CA . LEU A 1 176 ? -1.474 -11.023 -7.336 1 98.94 176 LEU A CA 1
ATOM 1428 C C . LEU A 1 176 ? -0.87 -12.258 -6.684 1 98.94 176 LEU A C 1
ATOM 1430 O O . LEU A 1 176 ? -1.519 -13.305 -6.609 1 98.94 176 LEU A O 1
ATOM 1434 N N . GLU A 1 177 ? 0.338 -12.086 -6.227 1 98.75 177 GLU A N 1
ATOM 1435 C CA . GLU A 1 177 ? 1.114 -13.234 -5.77 1 98.75 177 GLU A CA 1
ATOM 1436 C C . GLU A 1 177 ? 1.366 -13.172 -4.266 1 98.75 177 GLU A C 1
ATOM 1438 O O . GLU A 1 177 ? 1.409 -12.086 -3.686 1 98.75 177 GLU A O 1
ATOM 1443 N N . TYR A 1 178 ? 1.578 -14.32 -3.572 1 98.56 178 TYR A N 1
ATOM 1444 C CA . TYR A 1 178 ? 2.018 -14.445 -2.188 1 98.56 178 TYR A CA 1
ATOM 1445 C C . TYR A 1 178 ? 0.927 -13.992 -1.227 1 98.56 178 TYR A C 1
ATOM 1447 O O . TYR A 1 178 ? 1.186 -13.195 -0.316 1 98.56 178 TYR A O 1
ATOM 1455 N N . LEU A 1 179 ? -0.25 -14.445 -1.442 1 98.88 179 LEU A N 1
ATOM 1456 C CA . LEU A 1 179 ? -1.308 -14.086 -0.502 1 98.88 179 LEU A CA 1
ATOM 1457 C C . LEU A 1 179 ? -1.18 -14.891 0.789 1 98.88 179 LEU A C 1
ATOM 1459 O O . LEU A 1 179 ? -0.882 -16.078 0.755 1 98.88 179 LEU A O 1
ATOM 1463 N N . SER A 1 180 ? -1.433 -14.227 1.859 1 98.56 180 SER A N 1
ATOM 1464 C CA . SER A 1 180 ? -1.383 -14.828 3.188 1 98.56 180 SER A CA 1
ATOM 1465 C C . SER A 1 180 ? -2.781 -15.008 3.768 1 98.56 180 SER A C 1
ATOM 1467 O O . SER A 1 180 ? -3.754 -14.469 3.23 1 98.56 180 SER A O 1
ATOM 1469 N N . ASN A 1 181 ? -2.953 -15.828 4.758 1 98.5 181 ASN A N 1
ATOM 1470 C CA . ASN A 1 181 ? -4.082 -15.914 5.68 1 98.5 181 ASN A CA 1
ATOM 1471 C C . ASN A 1 181 ? -5.355 -16.344 4.969 1 98.5 181 ASN A C 1
ATOM 1473 O O . ASN A 1 181 ? -6.461 -16.031 5.406 1 98.5 181 ASN A O 1
ATOM 1477 N N . LEU A 1 182 ? -5.223 -17.031 3.846 1 98.5 182 LEU A N 1
ATOM 1478 C CA . LEU A 1 182 ? -6.422 -17.516 3.17 1 98.5 182 LEU A CA 1
ATOM 1479 C C . LEU A 1 182 ? -7.09 -18.625 3.971 1 98.5 182 LEU A C 1
ATOM 1481 O O . LEU A 1 182 ? -8.281 -18.891 3.795 1 98.5 182 LEU A O 1
ATOM 1485 N N . ASP A 1 183 ? -6.336 -19.25 4.855 1 97.31 183 ASP A N 1
ATOM 1486 C CA . ASP A 1 183 ? -6.883 -20.266 5.742 1 97.31 183 ASP A CA 1
ATOM 1487 C C . ASP A 1 183 ? -7.828 -19.656 6.773 1 97.31 183 ASP A C 1
ATOM 1489 O O . ASP A 1 183 ? -8.625 -20.375 7.387 1 97.31 183 ASP A O 1
ATOM 1493 N N . CYS A 1 184 ? -7.77 -18.344 6.98 1 97.25 184 CYS A N 1
ATOM 1494 C CA . CYS A 1 184 ? -8.633 -17.641 7.93 1 97.25 184 CYS A CA 1
ATOM 1495 C C . CYS A 1 184 ? -9.992 -17.344 7.312 1 97.25 184 CYS A C 1
ATOM 1497 O O . CYS A 1 184 ? -10.93 -16.953 8.023 1 97.25 184 CYS A O 1
ATOM 1499 N N . VAL A 1 185 ? -10.102 -17.547 6.016 1 97.5 185 VAL A N 1
ATOM 1500 C CA . VAL A 1 185 ? -11.359 -17.266 5.332 1 97.5 185 VAL A CA 1
ATOM 1501 C C . VAL A 1 185 ? -12.266 -18.5 5.398 1 97.5 185 VAL A C 1
ATOM 1503 O O . VAL A 1 185 ? -12.164 -19.391 4.559 1 97.5 185 VAL A O 1
ATOM 1506 N N . GLN A 1 186 ? -13.141 -18.547 6.324 1 94.5 186 GLN A N 1
ATOM 1507 C CA . GLN A 1 186 ? -13.992 -19.719 6.527 1 94.5 186 GLN A CA 1
ATOM 1508 C C . GLN A 1 186 ? -15.156 -19.734 5.543 1 94.5 186 GLN A C 1
ATOM 1510 O O . GLN A 1 186 ? -15.414 -20.75 4.891 1 94.5 186 GLN A O 1
ATOM 1515 N N . ASN A 1 187 ? -15.898 -18.625 5.469 1 95.19 187 ASN A N 1
ATOM 1516 C CA . ASN A 1 187 ? -16.922 -18.438 4.445 1 95.19 187 ASN A CA 1
ATOM 1517 C C . ASN A 1 187 ? -16.344 -17.797 3.189 1 95.19 187 ASN A C 1
ATOM 1519 O O . ASN A 1 187 ? -15.875 -16.656 3.23 1 95.19 187 ASN A O 1
ATOM 1523 N N . LEU A 1 188 ? -16.438 -18.484 2.094 1 97.06 188 LEU A N 1
ATOM 1524 C CA . LEU A 1 188 ? -15.75 -18.047 0.89 1 97.06 188 LEU A CA 1
ATOM 1525 C C . LEU A 1 188 ? -16.641 -17.125 0.056 1 97.06 188 LEU A C 1
ATOM 1527 O O . LEU A 1 188 ? -16.219 -16.672 -1.011 1 97.06 188 LEU A O 1
ATOM 1531 N N . GLU A 1 189 ? -17.781 -16.859 0.519 1 96.56 189 GLU A N 1
ATOM 1532 C CA . GLU A 1 189 ? -18.734 -16.094 -0.275 1 96.56 189 GLU A CA 1
ATOM 1533 C C . GLU A 1 189 ? -18.891 -14.664 0.262 1 96.56 189 GLU A C 1
ATOM 1535 O O . GLU A 1 189 ? -18.734 -14.43 1.462 1 96.56 189 GLU A O 1
ATOM 1540 N N . GLY A 1 190 ? -19.156 -13.75 -0.682 1 96.81 190 GLY A N 1
ATOM 1541 C CA . GLY A 1 190 ? -19.594 -12.422 -0.3 1 96.81 190 GLY A CA 1
ATOM 1542 C C . GLY A 1 190 ? -18.453 -11.484 0.041 1 96.81 190 GLY A C 1
ATOM 1543 O O . GLY A 1 190 ? -18.625 -10.539 0.812 1 96.81 190 GLY A O 1
ATOM 1544 N N . TRP A 1 191 ? -17.297 -11.766 -0.491 1 97.81 191 TRP A N 1
ATOM 1545 C CA . TRP A 1 191 ? -16.125 -10.945 -0.167 1 97.81 191 TRP A CA 1
ATOM 1546 C C . TRP A 1 191 ? -15.859 -9.922 -1.269 1 97.81 191 TRP A C 1
ATOM 1548 O O . TRP A 1 191 ? -16.172 -10.164 -2.436 1 97.81 191 TRP A O 1
ATOM 1558 N N . SER A 1 192 ? -15.375 -8.773 -0.885 1 97.69 192 SER A N 1
ATOM 1559 C CA . SER A 1 192 ? -14.688 -7.832 -1.759 1 97.69 192 SER A CA 1
ATOM 1560 C C . SER A 1 192 ? -13.195 -7.77 -1.436 1 97.69 192 SER A C 1
ATOM 1562 O O . SER A 1 192 ? -12.789 -8.016 -0.298 1 97.69 192 SER A O 1
ATOM 1564 N N . ILE A 1 193 ? -12.438 -7.492 -2.439 1 98.56 193 ILE A N 1
ATOM 1565 C CA . ILE A 1 193 ? -10.992 -7.418 -2.244 1 98.56 193 ILE A CA 1
ATOM 1566 C C . ILE A 1 193 ? -10.508 -5.988 -2.488 1 98.56 193 ILE A C 1
ATOM 1568 O O . ILE A 1 193 ? -11.047 -5.281 -3.34 1 98.56 193 ILE A O 1
ATOM 1572 N N . VAL A 1 194 ? -9.555 -5.555 -1.731 1 98.56 194 VAL A N 1
ATOM 1573 C CA . VAL A 1 194 ? -8.727 -4.379 -1.984 1 98.56 194 VAL A CA 1
ATOM 1574 C C . VAL A 1 194 ? -7.289 -4.812 -2.277 1 98.56 194 VAL A C 1
ATOM 1576 O O . VAL A 1 194 ? -6.66 -5.5 -1.466 1 98.56 194 VAL A O 1
ATOM 1579 N N . VAL A 1 195 ? -6.852 -4.547 -3.387 1 98.88 195 VAL A N 1
ATOM 1580 C CA . VAL A 1 195 ? -5.438 -4.621 -3.74 1 98.88 195 VAL A CA 1
ATOM 1581 C C . VAL A 1 195 ? -4.859 -3.215 -3.871 1 98.88 195 VAL A C 1
ATOM 1583 O O . VAL A 1 195 ? -5.305 -2.432 -4.715 1 98.88 195 VAL A O 1
ATOM 1586 N N . ALA A 1 196 ? -3.904 -2.92 -3.07 1 98.81 196 ALA A N 1
ATOM 1587 C CA . ALA A 1 196 ? -3.361 -1.566 -3.006 1 98.81 196 ALA A CA 1
ATOM 1588 C C . ALA A 1 196 ? -1.844 -1.576 -3.16 1 98.81 196 ALA A C 1
ATOM 1590 O O . ALA A 1 196 ? -1.112 -1.543 -2.168 1 9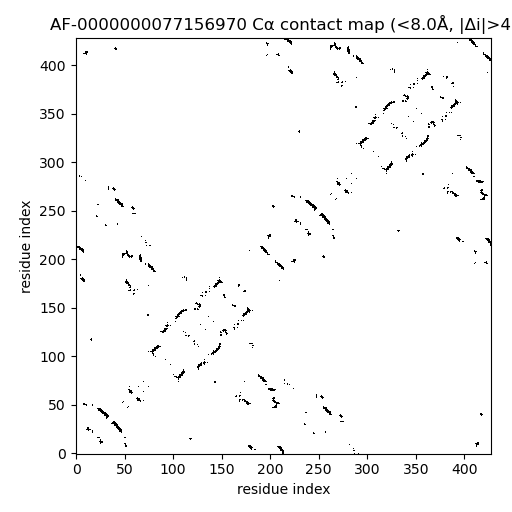8.81 196 ALA A O 1
ATOM 1591 N N . PRO A 1 197 ? -1.409 -1.57 -4.371 1 98.81 197 PRO A N 1
ATOM 1592 C CA . PRO A 1 197 ? 0.035 -1.484 -4.602 1 98.81 197 PRO A CA 1
ATOM 1593 C C . PRO A 1 197 ? 0.599 -0.097 -4.301 1 98.81 197 PRO A C 1
ATOM 1595 O O . PRO A 1 197 ? -0.121 0.9 -4.398 1 98.81 197 PRO A O 1
ATOM 1598 N N . MET A 1 198 ? 1.853 -0.1 -3.865 1 98.5 198 MET A N 1
ATOM 1599 C CA . MET A 1 198 ? 2.523 1.193 -3.969 1 98.5 198 MET A CA 1
ATOM 1600 C C . MET A 1 198 ? 2.396 1.761 -5.379 1 98.5 198 MET A C 1
ATOM 1602 O O . MET A 1 198 ? 2.539 1.031 -6.363 1 98.5 198 MET A O 1
ATOM 1606 N N . LYS A 1 199 ? 2.092 3.01 -5.438 1 98.62 199 LYS A N 1
ATOM 1607 C CA . LYS A 1 199 ? 1.952 3.66 -6.734 1 98.62 199 LYS A CA 1
ATOM 1608 C C . LYS A 1 199 ? 3.307 4.121 -7.266 1 98.62 199 LYS A C 1
ATOM 1610 O O . LYS A 1 199 ? 3.695 5.273 -7.078 1 98.62 199 LYS A O 1
ATOM 1615 N N . ILE A 1 200 ? 4.008 3.266 -7.945 1 98.62 200 ILE A N 1
ATOM 1616 C CA . ILE A 1 200 ? 5.371 3.512 -8.398 1 98.62 200 ILE A CA 1
ATOM 1617 C C . ILE A 1 200 ? 5.379 3.752 -9.906 1 98.62 200 ILE A C 1
ATOM 1619 O O . ILE A 1 200 ? 4.973 2.883 -10.68 1 98.62 200 ILE A O 1
ATOM 1623 N N . ASP A 1 201 ? 5.883 4.867 -10.344 1 98 201 ASP A N 1
ATOM 1624 C CA . ASP A 1 201 ? 5.91 5.227 -11.758 1 98 201 ASP A CA 1
ATOM 1625 C C . ASP A 1 201 ? 6.84 4.301 -12.539 1 98 201 ASP A C 1
ATOM 1627 O O . ASP A 1 201 ? 7.977 4.066 -12.133 1 98 201 ASP A O 1
ATOM 1631 N N . GLY A 1 202 ? 6.258 3.729 -13.594 1 97.62 202 GLY A N 1
ATOM 1632 C CA . GLY A 1 202 ? 7.059 2.961 -14.531 1 97.62 202 GLY A CA 1
ATOM 1633 C C . GLY A 1 202 ? 7.473 1.604 -13.992 1 97.62 202 GLY A C 1
ATOM 1634 O O . GLY A 1 202 ? 8.391 0.974 -14.523 1 97.62 202 GLY A O 1
ATOM 1635 N N . SER A 1 203 ? 6.859 1.168 -12.969 1 98.12 203 SER A N 1
ATOM 1636 C CA . SER A 1 203 ? 7.316 -0.058 -12.32 1 98.12 203 SER A CA 1
ATOM 1637 C C . SER A 1 203 ? 6.641 -1.286 -12.922 1 98.12 203 SER A C 1
ATOM 1639 O O . SER A 1 203 ? 5.465 -1.235 -13.289 1 98.12 203 SER A O 1
ATOM 1641 N N . ASP A 1 204 ? 7.336 -2.389 -12.914 1 98 204 ASP A N 1
ATOM 1642 C CA . ASP A 1 204 ? 6.906 -3.678 -13.438 1 98 204 ASP A CA 1
ATOM 1643 C C . ASP A 1 204 ? 6.051 -4.43 -12.422 1 98 204 ASP A C 1
ATOM 1645 O O . ASP A 1 204 ? 5.285 -5.328 -12.789 1 98 204 ASP A O 1
ATOM 1649 N N . GLY A 1 205 ? 6.227 -4.199 -11.227 1 98.38 205 GLY A N 1
ATOM 1650 C CA . GLY A 1 205 ? 5.531 -4.77 -10.086 1 98.38 205 GLY A CA 1
ATOM 1651 C C . GLY A 1 205 ? 5.543 -3.865 -8.867 1 98.38 205 GLY A C 1
ATOM 1652 O O . GLY A 1 205 ? 6.117 -2.771 -8.906 1 98.38 205 GLY A O 1
ATOM 1653 N N . SER A 1 206 ? 4.887 -4.324 -7.855 1 98.69 206 SER A N 1
ATOM 1654 C CA . SER A 1 206 ? 4.836 -3.516 -6.641 1 98.69 206 SER A CA 1
ATOM 1655 C C . SER A 1 206 ? 4.363 -4.34 -5.449 1 98.69 206 SER A C 1
ATOM 1657 O O . SER A 1 206 ? 3.355 -5.043 -5.531 1 98.69 206 SER A O 1
ATOM 1659 N N . PRO A 1 207 ? 5.117 -4.199 -4.324 1 98.56 207 PRO A N 1
ATOM 1660 C CA . PRO A 1 207 ? 4.504 -4.656 -3.076 1 98.56 207 PRO A CA 1
ATOM 1661 C C . PRO A 1 207 ? 3.121 -4.055 -2.842 1 98.56 207 PRO A C 1
ATOM 1663 O O . PRO A 1 207 ? 2.879 -2.898 -3.201 1 98.56 207 PRO A O 1
ATOM 1666 N N . SER A 1 208 ? 2.268 -4.875 -2.34 1 98.81 208 SER A N 1
ATOM 1667 C CA . SER A 1 208 ? 0.873 -4.457 -2.24 1 98.81 208 SER A CA 1
ATOM 1668 C C . SER A 1 208 ? 0.284 -4.812 -0.881 1 98.81 208 SER A C 1
ATOM 1670 O O . SER A 1 208 ? 0.582 -5.875 -0.33 1 98.81 208 SER A O 1
ATOM 1672 N N . ARG A 1 209 ? -0.428 -3.865 -0.33 1 98.94 209 ARG A N 1
ATOM 1673 C CA . ARG A 1 209 ? -1.312 -4.223 0.775 1 98.94 209 ARG A CA 1
ATOM 1674 C C . ARG A 1 209 ? -2.629 -4.797 0.26 1 98.94 209 ARG A C 1
ATOM 1676 O O . ARG A 1 209 ? -3.301 -4.172 -0.566 1 98.94 209 ARG A O 1
ATOM 1683 N N . VAL A 1 210 ? -2.963 -5.977 0.725 1 98.94 210 VAL A N 1
ATOM 1684 C CA . VAL A 1 210 ? -4.121 -6.699 0.209 1 98.94 210 VAL A CA 1
ATOM 1685 C C . VAL A 1 210 ? -4.984 -7.188 1.37 1 98.94 210 VAL A C 1
ATOM 1687 O O . VAL A 1 210 ? -4.469 -7.766 2.33 1 98.94 210 VAL A O 1
ATOM 1690 N N . PHE A 1 211 ? -6.273 -6.926 1.306 1 98.88 211 PHE A N 1
ATOM 1691 C CA . PHE A 1 211 ? -7.211 -7.473 2.279 1 98.88 211 PHE A CA 1
ATOM 1692 C C . PHE A 1 211 ? -8.586 -7.664 1.656 1 98.88 211 PHE A C 1
ATOM 1694 O O . PHE A 1 211 ? -8.883 -7.098 0.602 1 98.88 211 PHE A O 1
ATOM 1701 N N . ILE A 1 212 ? -9.367 -8.484 2.238 1 98.69 212 ILE A N 1
ATOM 1702 C CA . ILE A 1 212 ? -10.758 -8.68 1.839 1 98.69 212 ILE A CA 1
ATOM 1703 C C . ILE A 1 212 ? -11.688 -8.219 2.959 1 98.69 212 ILE A C 1
ATOM 1705 O O . ILE A 1 212 ? -11.281 -8.133 4.117 1 98.69 212 ILE A O 1
ATOM 1709 N N . PHE A 1 213 ? -12.883 -7.871 2.525 1 97.56 213 PHE A N 1
ATOM 1710 C CA . PHE A 1 213 ? -13.844 -7.371 3.506 1 97.56 213 PHE A CA 1
ATOM 1711 C C . PHE A 1 213 ? -15.266 -7.68 3.072 1 97.56 213 PHE A C 1
ATOM 1713 O O . PHE A 1 213 ? -15.516 -7.973 1.901 1 97.56 213 PHE A O 1
ATOM 1720 N N . LYS A 1 214 ? -16.266 -7.793 4.047 1 95.75 214 LYS A N 1
ATOM 1721 C CA . LYS A 1 214 ? -17.703 -7.883 3.832 1 95.75 214 LYS A CA 1
ATOM 1722 C C . LYS A 1 214 ? -18.391 -6.582 4.227 1 95.75 214 LYS A C 1
ATOM 1724 O O . LYS A 1 214 ? -18 -5.93 5.195 1 95.75 214 LYS A O 1
ATOM 1729 N N . MET B 1 1 ? -18.156 -0.832 -5.703 1 72.62 1 MET B N 1
ATOM 1730 C CA . MET B 1 1 ? -17.547 0.492 -5.633 1 72.62 1 MET B CA 1
ATOM 1731 C C . MET B 1 1 ? -17.828 1.293 -6.895 1 72.62 1 MET B C 1
ATOM 1733 O O . MET B 1 1 ? -17.422 0.895 -7.992 1 72.62 1 MET B O 1
ATOM 1737 N N . ASN B 1 2 ? -18.641 2.215 -6.848 1 76.69 2 ASN B N 1
ATOM 1738 C CA . ASN B 1 2 ? -19.125 2.92 -8.023 1 76.69 2 ASN B CA 1
ATOM 1739 C C . ASN B 1 2 ? -18.188 4.051 -8.438 1 76.69 2 ASN B C 1
ATOM 1741 O O . ASN B 1 2 ? -18.031 4.324 -9.633 1 76.69 2 ASN B O 1
ATOM 1745 N N . GLU B 1 3 ? -17.578 4.668 -7.484 1 93.88 3 GLU B N 1
ATOM 1746 C CA . GLU B 1 3 ? -16.672 5.785 -7.73 1 93.88 3 GLU B CA 1
ATOM 1747 C C . GLU B 1 3 ? -15.43 5.691 -6.848 1 93.88 3 GLU B C 1
ATOM 1749 O O . GLU B 1 3 ? -15.531 5.492 -5.637 1 93.88 3 GLU B O 1
ATOM 1754 N N . ILE B 1 4 ? -14.312 5.742 -7.539 1 97.69 4 ILE B N 1
ATOM 1755 C CA . ILE B 1 4 ? -13.062 5.691 -6.801 1 97.69 4 ILE B CA 1
ATOM 1756 C C . ILE B 1 4 ? -12.195 6.895 -7.168 1 97.69 4 ILE B C 1
ATOM 1758 O O . ILE B 1 4 ? -12.086 7.254 -8.344 1 97.69 4 ILE B O 1
ATOM 1762 N N . ILE B 1 5 ? -11.641 7.57 -6.211 1 98.44 5 ILE B N 1
ATOM 1763 C CA . ILE B 1 5 ? -10.68 8.648 -6.418 1 98.44 5 ILE B CA 1
ATOM 1764 C C . ILE B 1 5 ? -9.367 8.305 -5.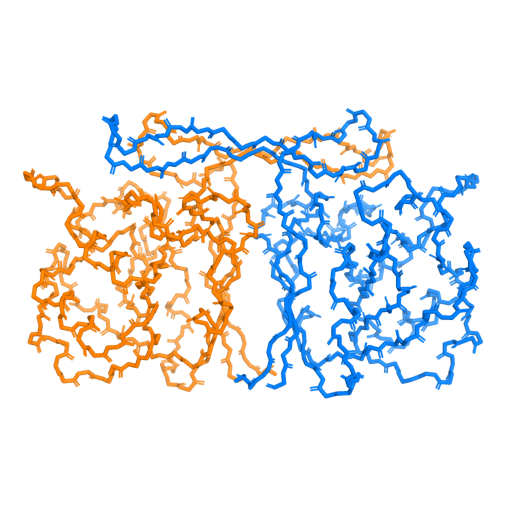719 1 98.44 5 ILE B C 1
ATOM 1766 O O . ILE B 1 5 ? -9.336 8.109 -4.504 1 98.44 5 ILE B O 1
ATOM 1770 N N . ASP B 1 6 ? -8.359 8.18 -6.5 1 98.62 6 ASP B N 1
ATOM 1771 C CA . ASP B 1 6 ? -7.02 7.914 -5.996 1 98.62 6 ASP B CA 1
ATOM 1772 C C . ASP B 1 6 ? -6.418 9.156 -5.34 1 98.62 6 ASP B C 1
ATOM 1774 O O . ASP B 1 6 ? -6.27 10.195 -5.984 1 98.62 6 ASP B O 1
ATOM 1778 N N . LEU B 1 7 ? -6.031 9.039 -4.066 1 98.88 7 LEU B N 1
ATOM 1779 C CA . LEU B 1 7 ? -5.508 10.172 -3.314 1 98.88 7 LEU B CA 1
ATOM 1780 C C . LEU B 1 7 ? -4.016 10.008 -3.047 1 98.88 7 LEU B C 1
ATOM 1782 O O . LEU B 1 7 ? -3.492 10.547 -2.07 1 98.88 7 LEU B O 1
ATOM 1786 N N . THR B 1 8 ? -3.332 9.25 -3.814 1 98.81 8 THR B N 1
ATOM 1787 C CA . THR B 1 8 ? -1.939 8.883 -3.596 1 98.81 8 THR B CA 1
ATOM 1788 C C . THR B 1 8 ? -1.03 9.562 -4.613 1 98.81 8 THR B C 1
ATOM 1790 O O . THR B 1 8 ? -1.298 9.523 -5.816 1 98.81 8 THR B O 1
ATOM 1793 N N . TYR B 1 9 ? -0.027 10.219 -4.176 1 98.69 9 TYR B N 1
ATOM 1794 C CA . TYR B 1 9 ? 1.007 10.695 -5.09 1 98.69 9 TYR B CA 1
ATOM 1795 C C . TYR B 1 9 ? 1.818 9.531 -5.645 1 98.69 9 TYR B C 1
ATOM 1797 O O . TYR B 1 9 ? 2.137 8.586 -4.918 1 98.69 9 TYR B O 1
ATOM 1805 N N . SER B 1 10 ? 2.213 9.625 -6.871 1 98 10 SER B N 1
ATOM 1806 C CA . SER B 1 10 ? 3.094 8.625 -7.461 1 98 10 SER B CA 1
ATOM 1807 C C . SER B 1 10 ? 4.508 8.734 -6.906 1 98 10 SER B C 1
ATOM 1809 O O . SER B 1 10 ? 5.02 9.836 -6.715 1 98 10 SER B O 1
ATOM 1811 N N . ILE B 1 11 ? 5.09 7.605 -6.68 1 98.44 11 ILE B N 1
ATOM 1812 C CA . ILE B 1 11 ? 6.477 7.551 -6.23 1 98.44 11 ILE B CA 1
ATOM 1813 C C . ILE B 1 11 ? 7.41 7.504 -7.438 1 98.44 11 ILE B C 1
ATOM 1815 O O . ILE B 1 11 ? 7.246 6.664 -8.32 1 98.44 11 ILE B O 1
ATOM 1819 N N . ASN B 1 12 ? 8.273 8.367 -7.496 1 98.12 12 ASN B N 1
ATOM 1820 C CA . ASN B 1 12 ? 9.266 8.422 -8.562 1 98.12 12 ASN B CA 1
ATOM 1821 C C . ASN B 1 12 ? 10.531 9.156 -8.117 1 98.12 12 ASN B C 1
ATOM 1823 O O . ASN B 1 12 ? 10.547 9.781 -7.055 1 98.12 12 ASN B O 1
ATOM 1827 N N . GLU B 1 13 ? 11.57 9.086 -8.922 1 97.81 13 GLU B N 1
ATOM 1828 C CA . GLU B 1 13 ? 12.883 9.586 -8.523 1 97.81 13 GLU B CA 1
ATOM 1829 C C . GLU B 1 13 ? 12.922 11.109 -8.562 1 97.81 13 GLU B C 1
ATOM 1831 O O . GLU B 1 13 ? 13.828 11.727 -8 1 97.81 13 GLU B O 1
ATOM 1836 N N . LYS B 1 14 ? 12 11.734 -9.156 1 96.62 14 LYS B N 1
ATOM 1837 C CA . LYS B 1 14 ? 11.992 13.188 -9.289 1 96.62 14 LYS B CA 1
ATOM 1838 C C . LYS B 1 14 ? 11.109 13.836 -8.227 1 96.62 14 LYS B C 1
ATOM 1840 O O . LYS B 1 14 ? 11.047 15.062 -8.125 1 96.62 14 LYS B O 1
ATOM 1845 N N . MET B 1 15 ? 10.43 13.031 -7.441 1 97 15 MET B N 1
ATOM 1846 C CA . MET B 1 15 ? 9.492 13.594 -6.473 1 97 15 MET B CA 1
ATOM 1847 C C . MET B 1 15 ? 10.234 14.305 -5.348 1 97 15 MET B C 1
ATOM 1849 O O . MET B 1 15 ? 11.359 13.93 -5.004 1 97 15 MET B O 1
ATOM 1853 N N . ILE B 1 16 ? 9.617 15.25 -4.762 1 94.12 16 ILE B N 1
ATOM 1854 C CA . ILE B 1 16 ? 10.188 15.938 -3.609 1 94.12 16 ILE B CA 1
ATOM 1855 C C . ILE B 1 16 ? 10.086 15.047 -2.373 1 94.12 16 ILE B C 1
ATOM 1857 O O . ILE B 1 16 ? 9.164 14.234 -2.26 1 94.12 16 ILE B O 1
ATOM 1861 N N . THR B 1 17 ? 11.039 15.133 -1.528 1 92.81 17 THR B N 1
ATOM 1862 C CA . THR B 1 17 ? 11.047 14.531 -0.198 1 92.81 17 THR B CA 1
ATOM 1863 C C . THR B 1 17 ? 11.367 15.578 0.865 1 92.81 17 THR B C 1
ATOM 1865 O O . THR B 1 17 ? 11.852 16.672 0.547 1 92.81 17 THR B O 1
ATOM 1868 N N . TYR B 1 18 ? 10.891 15.273 2.113 1 90.62 18 TYR B N 1
ATOM 1869 C CA . TYR B 1 18 ? 11.195 16.219 3.188 1 90.62 18 TYR B CA 1
ATOM 1870 C C . TYR B 1 18 ? 12.656 16.625 3.154 1 90.62 18 TYR B C 1
ATOM 1872 O O . TYR B 1 18 ? 13.547 15.781 3.008 1 90.62 18 TYR B O 1
ATOM 1880 N N . PRO B 1 19 ? 12.891 17.922 3.328 1 86.56 19 PRO B N 1
ATOM 1881 C CA . PRO B 1 19 ? 14.25 18.438 3.172 1 86.56 19 PRO B CA 1
ATOM 1882 C C . PRO B 1 19 ? 15.117 18.188 4.402 1 86.56 19 PRO B C 1
ATOM 1884 O O . PRO B 1 19 ? 15.383 19.109 5.172 1 86.56 19 PRO B O 1
ATOM 1887 N N . SER B 1 20 ? 15.477 17.016 4.656 1 84.81 20 SER B N 1
ATOM 1888 C CA . SER B 1 20 ? 16.406 16.625 5.707 1 84.81 20 SER B CA 1
ATOM 1889 C C . SER B 1 20 ? 17.516 15.727 5.156 1 84.81 20 SER B C 1
ATOM 1891 O O . SER B 1 20 ? 17.266 14.922 4.254 1 84.81 20 SER B O 1
ATOM 1893 N N . PRO B 1 21 ? 18.672 15.922 5.668 1 77.44 21 PRO B N 1
ATOM 1894 C CA . PRO B 1 21 ? 19.797 15.125 5.164 1 77.44 21 PRO B CA 1
ATOM 1895 C C . PRO B 1 21 ? 19.625 13.633 5.414 1 77.44 21 PRO B C 1
ATOM 1897 O O . PRO B 1 21 ? 20.234 12.812 4.734 1 77.44 21 PRO B O 1
ATOM 1900 N N . TRP B 1 22 ? 18.766 13.359 6.34 1 76.19 22 TRP B N 1
ATOM 1901 C CA . TRP B 1 22 ? 18.656 11.953 6.699 1 76.19 22 TRP B CA 1
ATOM 1902 C C . TRP B 1 22 ? 17.5 11.289 5.934 1 76.19 22 TRP B C 1
ATOM 1904 O O . TRP B 1 22 ? 17.312 10.078 6.02 1 76.19 22 TRP B O 1
ATOM 1914 N N . HIS B 1 23 ? 16.734 12.047 5.223 1 84.81 23 HIS B N 1
ATOM 1915 C CA . HIS B 1 23 ? 15.688 11.469 4.387 1 84.81 23 HIS B CA 1
ATOM 1916 C C . HIS B 1 23 ? 16.25 11.039 3.033 1 84.81 23 HIS B C 1
ATOM 1918 O O . HIS B 1 23 ? 16.719 11.867 2.26 1 84.81 23 HIS B O 1
ATOM 1924 N N . PRO B 1 24 ? 16.125 9.797 2.752 1 90.56 24 PRO B N 1
ATOM 1925 C CA . PRO B 1 24 ? 16.703 9.336 1.489 1 90.56 24 PRO B CA 1
ATOM 1926 C C . PRO B 1 24 ? 15.891 9.766 0.272 1 90.56 24 PRO B C 1
ATOM 1928 O O . PRO B 1 24 ? 14.656 9.82 0.341 1 90.56 24 PRO B O 1
ATOM 1931 N N . LYS B 1 25 ? 16.641 10.008 -0.819 1 93.25 25 LYS B N 1
ATOM 1932 C CA . LYS B 1 25 ? 15.969 10.18 -2.109 1 93.25 25 LYS B CA 1
ATOM 1933 C C . LYS B 1 25 ? 15.438 8.844 -2.633 1 93.25 25 LYS B C 1
ATOM 1935 O O . LYS B 1 25 ? 15.992 7.789 -2.33 1 93.25 25 LYS B O 1
ATOM 1940 N N . VAL B 1 26 ? 14.398 8.945 -3.365 1 97.44 26 VAL B N 1
ATOM 1941 C CA . VAL B 1 26 ? 13.828 7.746 -3.975 1 97.44 26 VAL B CA 1
ATOM 1942 C C . VAL B 1 26 ? 14.75 7.242 -5.082 1 97.44 26 VAL B C 1
ATOM 1944 O O . VAL B 1 26 ? 15.242 8.031 -5.891 1 97.44 26 VAL B O 1
ATOM 1947 N N . SER B 1 27 ? 15 6 -5.039 1 97.75 27 SER B N 1
ATOM 1948 C CA . SER B 1 27 ? 15.742 5.355 -6.113 1 97.75 27 SER B CA 1
ATOM 1949 C C . SER B 1 27 ? 14.992 4.141 -6.656 1 97.75 27 SER B C 1
ATOM 1951 O O . SER B 1 27 ? 14.547 3.291 -5.887 1 97.75 27 SER B O 1
ATOM 1953 N N . LEU B 1 28 ? 14.766 4.078 -7.922 1 97.19 28 LEU B N 1
ATOM 1954 C CA . LEU B 1 28 ? 14.18 2.971 -8.664 1 97.19 28 LEU B CA 1
ATOM 1955 C C . LEU B 1 28 ? 15.18 2.381 -9.648 1 97.19 28 LEU B C 1
ATOM 1957 O O . LEU B 1 28 ? 15.203 2.76 -10.82 1 97.19 28 LEU B O 1
ATOM 1961 N N . GLU B 1 29 ? 15.883 1.427 -9.219 1 96.38 29 GLU B N 1
ATOM 1962 C CA . GLU B 1 29 ? 16.969 0.864 -10.016 1 96.38 29 GLU B CA 1
ATOM 1963 C C . GLU B 1 29 ? 16.5 -0.369 -10.789 1 96.38 29 GLU B C 1
ATOM 1965 O O . GLU B 1 29 ? 15.938 -1.297 -10.203 1 96.38 29 GLU B O 1
ATOM 1970 N N . ARG B 1 30 ? 16.844 -0.416 -12.055 1 94.75 30 ARG B N 1
ATOM 1971 C CA . ARG B 1 30 ? 16.516 -1.596 -12.852 1 94.75 30 ARG B CA 1
ATOM 1972 C C . ARG B 1 30 ? 17.422 -2.766 -12.5 1 94.75 30 ARG B C 1
ATOM 1974 O O . ARG B 1 30 ? 18.641 -2.607 -12.422 1 94.75 30 ARG B O 1
ATOM 1981 N N . LEU B 1 31 ? 16.828 -3.82 -12.219 1 93.81 31 LEU B N 1
ATOM 1982 C CA . LEU B 1 31 ? 17.578 -5.035 -11.945 1 93.81 31 LEU B CA 1
ATOM 1983 C C . LEU B 1 31 ? 17.562 -5.98 -13.141 1 93.81 31 LEU B C 1
ATOM 1985 O O . LEU B 1 31 ? 18.609 -6.32 -13.688 1 93.81 31 LEU B O 1
ATOM 1989 N N . GLY B 1 32 ? 16.438 -6.402 -13.453 1 91.06 32 GLY B N 1
ATOM 1990 C CA . GLY B 1 32 ? 16.266 -7.227 -14.641 1 91.06 32 GLY B CA 1
ATOM 1991 C C . GLY B 1 32 ? 15.617 -6.48 -15.797 1 91.06 32 GLY B C 1
ATOM 1992 O O . GLY B 1 32 ? 14.82 -5.566 -15.586 1 91.06 32 GLY B O 1
ATOM 1993 N N . LYS B 1 33 ? 16.031 -6.949 -17.125 1 93.44 33 LYS B N 1
ATOM 1994 C CA . LYS B 1 33 ? 15.406 -6.473 -18.359 1 93.44 33 LYS B CA 1
ATOM 1995 C C . LYS B 1 33 ? 14.945 -7.637 -19.234 1 93.44 33 LYS B C 1
ATOM 1997 O O . LYS B 1 33 ? 15.609 -8.68 -19.281 1 93.44 33 LYS B O 1
ATOM 2002 N N . ILE B 1 34 ? 13.859 -7.391 -19.859 1 94.38 34 ILE B N 1
ATOM 2003 C CA . ILE B 1 34 ? 13.305 -8.438 -20.719 1 94.38 34 ILE B CA 1
ATOM 2004 C C . ILE B 1 34 ? 14.367 -8.898 -21.703 1 94.38 34 ILE B C 1
ATOM 2006 O O . ILE B 1 34 ? 14.547 -10.102 -21.922 1 94.38 34 ILE B O 1
ATOM 2010 N N . GLU B 1 35 ? 15.102 -8.031 -22.281 1 94.31 35 GLU B N 1
ATOM 2011 C CA . GLU B 1 35 ? 16.094 -8.352 -23.312 1 94.31 35 GLU B CA 1
ATOM 2012 C C . GLU B 1 35 ? 17.219 -9.195 -22.734 1 94.31 35 GLU B C 1
ATOM 2014 O O . GLU B 1 35 ? 17.906 -9.914 -23.469 1 94.31 35 GLU B O 1
ATOM 2019 N N . ASP B 1 36 ? 17.453 -9.117 -21.422 1 91.5 36 ASP B N 1
ATOM 2020 C CA . ASP B 1 36 ? 18.578 -9.773 -20.797 1 91.5 36 ASP B CA 1
ATOM 2021 C C . ASP B 1 36 ? 18.156 -11.062 -20.094 1 91.5 36 ASP B C 1
ATOM 2023 O O . ASP B 1 36 ? 18.641 -12.148 -20.422 1 91.5 36 ASP B O 1
ATOM 2027 N N . VAL B 1 37 ? 17.109 -10.883 -19.172 1 90.56 37 VAL B N 1
ATOM 2028 C CA . VAL B 1 37 ? 16.781 -12.023 -18.312 1 90.56 37 VAL B CA 1
ATOM 2029 C C . VAL B 1 37 ? 15.312 -12.398 -18.516 1 90.56 37 VAL B C 1
ATOM 2031 O O . VAL B 1 37 ? 14.766 -13.195 -17.75 1 90.56 37 VAL B O 1
ATOM 2034 N N . GLY B 1 38 ? 14.594 -11.773 -19.406 1 92.19 38 GLY B N 1
ATOM 2035 C CA . GLY B 1 38 ? 13.258 -12.18 -19.797 1 92.19 38 GLY B CA 1
ATOM 2036 C C . GLY B 1 38 ? 12.172 -11.508 -18.984 1 92.19 38 GLY B C 1
ATOM 2037 O O . GLY B 1 38 ? 10.984 -11.828 -19.125 1 92.19 38 GLY B O 1
ATOM 2038 N N . ARG B 1 39 ? 12.555 -10.586 -18.078 1 95.06 39 ARG B N 1
ATOM 2039 C CA . ARG B 1 39 ? 11.578 -9.859 -17.266 1 95.06 39 ARG B CA 1
ATOM 2040 C C . ARG B 1 39 ? 12.156 -8.539 -16.766 1 95.06 39 ARG B C 1
ATOM 2042 O O . ARG B 1 39 ? 13.367 -8.422 -16.578 1 95.06 39 ARG B O 1
ATOM 2049 N N . ASN B 1 40 ? 11.273 -7.625 -16.594 1 96.31 40 ASN B N 1
ATOM 2050 C CA . ASN B 1 40 ? 11.633 -6.395 -15.898 1 96.31 40 ASN B CA 1
ATOM 2051 C C . ASN B 1 40 ? 11.453 -6.527 -14.383 1 96.31 40 ASN B C 1
ATOM 2053 O O . ASN B 1 40 ? 10.461 -7.086 -13.922 1 96.31 40 ASN B O 1
ATOM 2057 N N . THR B 1 41 ? 12.398 -6.105 -13.625 1 96.31 41 THR B N 1
ATOM 2058 C CA . THR B 1 41 ? 12.344 -5.977 -12.172 1 96.31 41 THR B CA 1
ATOM 2059 C C . THR B 1 41 ? 13.102 -4.738 -11.711 1 96.31 41 THR B C 1
ATOM 2061 O O . THR B 1 41 ? 13.938 -4.207 -12.445 1 96.31 41 THR B O 1
ATOM 2064 N N . ARG B 1 42 ? 12.758 -4.312 -10.531 1 96.62 42 ARG B N 1
ATOM 2065 C CA . ARG B 1 42 ? 13.438 -3.129 -10.008 1 96.62 42 ARG B CA 1
ATOM 2066 C C . ARG B 1 42 ? 13.727 -3.275 -8.516 1 96.62 42 ARG B C 1
ATOM 2068 O O . ARG B 1 42 ? 13.078 -4.066 -7.832 1 96.62 42 ARG B O 1
ATOM 2075 N N . LYS B 1 43 ? 14.734 -2.562 -8.133 1 96.88 43 LYS B N 1
ATOM 2076 C CA . LYS B 1 43 ? 15.047 -2.295 -6.73 1 96.88 43 LYS B CA 1
ATOM 2077 C C . LYS B 1 43 ? 14.539 -0.921 -6.305 1 96.88 43 LYS B C 1
ATOM 2079 O O . LYS B 1 43 ? 14.773 0.075 -6.992 1 96.88 43 LYS B O 1
ATOM 2084 N N . LEU B 1 44 ? 13.828 -0.923 -5.223 1 97.5 44 LEU B N 1
ATOM 2085 C CA . LEU B 1 44 ? 13.266 0.302 -4.668 1 97.5 44 LEU B CA 1
ATOM 2086 C C . LEU B 1 44 ? 13.992 0.708 -3.391 1 97.5 44 LEU B C 1
ATOM 2088 O O . LEU B 1 44 ? 14.195 -0.116 -2.498 1 97.5 44 LEU B O 1
ATOM 2092 N N . VAL B 1 45 ? 14.406 1.958 -3.287 1 97.38 45 VAL B N 1
ATOM 2093 C CA . VAL B 1 45 ? 14.969 2.568 -2.088 1 97.38 45 VAL B CA 1
ATOM 2094 C C . VAL B 1 45 ? 14.188 3.83 -1.732 1 97.38 45 VAL B C 1
ATOM 2096 O O . VAL B 1 45 ? 14.039 4.73 -2.562 1 97.38 45 VAL B O 1
ATOM 2099 N N . LEU B 1 46 ? 13.648 3.896 -0.548 1 97.62 46 LEU B N 1
ATOM 2100 C CA . LEU B 1 46 ? 12.898 5.078 -0.133 1 97.62 46 LEU B CA 1
ATOM 2101 C C . LEU B 1 46 ? 12.789 5.145 1.386 1 97.62 46 LEU B C 1
ATOM 2103 O O . LEU B 1 46 ? 13.164 4.203 2.084 1 97.62 46 LEU B O 1
ATOM 2107 N N . GLY B 1 47 ? 12.367 6.254 1.869 1 97.06 47 GLY B N 1
ATOM 2108 C CA . GLY B 1 47 ? 12.102 6.402 3.291 1 97.06 47 GLY B CA 1
ATOM 2109 C C . GLY B 1 47 ? 10.695 5.98 3.688 1 97.06 47 GLY B C 1
ATOM 2110 O O . GLY B 1 47 ? 9.789 5.977 2.855 1 97.06 47 GLY B O 1
ATOM 2111 N N . THR B 1 48 ? 10.516 5.73 4.977 1 97.12 48 THR B N 1
ATOM 2112 C CA . THR B 1 48 ? 9.227 5.285 5.484 1 97.12 48 THR B CA 1
ATOM 2113 C C . THR B 1 48 ? 8.195 6.41 5.406 1 97.12 48 THR B C 1
ATOM 2115 O O . THR B 1 48 ? 6.992 6.168 5.508 1 97.12 48 THR B O 1
ATOM 2118 N N . HIS B 1 49 ? 8.602 7.629 5.238 1 97.44 49 HIS B N 1
ATOM 2119 C CA . HIS B 1 49 ? 7.688 8.766 5.164 1 97.44 49 HIS B CA 1
ATOM 2120 C C . HIS B 1 49 ? 7.746 9.43 3.789 1 97.44 49 HIS B C 1
ATOM 2122 O O . HIS B 1 49 ? 7.719 10.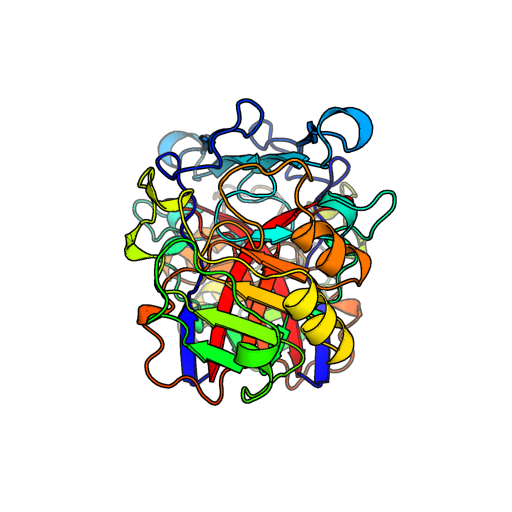656 3.686 1 97.44 49 HIS B O 1
ATOM 2128 N N . THR B 1 50 ? 7.949 8.656 2.783 1 97.25 50 THR B N 1
ATOM 2129 C CA . THR B 1 50 ? 7.996 9.117 1.4 1 97.25 50 THR B CA 1
ATOM 2130 C C . THR B 1 50 ? 6.59 9.258 0.828 1 97.25 50 THR B C 1
ATOM 2132 O O . THR B 1 50 ? 5.789 8.32 0.895 1 97.25 50 THR B O 1
ATOM 2135 N N . GLY B 1 51 ? 6.301 10.5 0.246 1 97.62 51 GLY B N 1
ATOM 2136 C CA . GLY B 1 51 ? 5.027 10.688 -0.429 1 97.62 51 GLY B CA 1
ATOM 2137 C C . GLY B 1 51 ? 3.834 10.516 0.49 1 97.62 51 GLY B C 1
ATOM 2138 O O . GLY B 1 51 ? 3.881 10.906 1.659 1 97.62 51 GLY B O 1
ATOM 2139 N N . THR B 1 52 ? 2.734 10.125 -0.09 1 98.81 52 THR B N 1
ATOM 2140 C CA . THR B 1 52 ? 1.57 9.758 0.709 1 98.81 52 THR B CA 1
ATOM 2141 C C . THR B 1 52 ? 1.909 8.625 1.673 1 98.81 52 THR B C 1
ATOM 2143 O O . THR B 1 52 ? 2.336 7.547 1.249 1 98.81 52 THR B O 1
ATOM 2146 N N . HIS B 1 53 ? 1.761 8.898 2.967 1 98.81 53 HIS B N 1
ATOM 2147 C CA . HIS B 1 53 ? 2.184 7.918 3.957 1 98.81 53 HIS B CA 1
ATOM 2148 C C . HIS B 1 53 ? 1.429 8.094 5.27 1 98.81 53 HIS B C 1
ATOM 2150 O O . HIS B 1 53 ? 0.722 9.094 5.453 1 98.81 53 HIS B O 1
ATOM 2156 N N . ILE B 1 54 ? 1.598 7.105 6.098 1 98.88 54 ILE B N 1
ATOM 2157 C CA . ILE B 1 54 ? 1.043 7.258 7.438 1 98.88 54 ILE B CA 1
ATOM 2158 C C . ILE B 1 54 ? 2.172 7.246 8.469 1 98.88 54 ILE B C 1
ATOM 2160 O O . ILE B 1 54 ? 3.234 6.668 8.227 1 98.88 54 ILE B O 1
ATOM 2164 N N . ASP B 1 55 ? 1.908 7.91 9.547 1 98.62 55 ASP B N 1
ATOM 2165 C CA . ASP B 1 55 ? 2.729 7.848 10.758 1 98.62 55 ASP B CA 1
ATOM 2166 C C . ASP B 1 55 ? 2.104 6.918 11.797 1 98.62 55 ASP B C 1
ATOM 2168 O O . ASP B 1 55 ? 0.939 7.086 12.164 1 98.62 55 ASP B O 1
ATOM 2172 N N . ALA B 1 56 ? 2.852 5.938 12.227 1 98.31 56 ALA B N 1
ATOM 2173 C CA . ALA B 1 56 ? 2.475 5.176 13.414 1 98.31 56 ALA B CA 1
ATOM 2174 C C . ALA B 1 56 ? 2.967 5.863 14.688 1 98.31 56 ALA B C 1
ATOM 2176 O O . ALA B 1 56 ? 3.881 6.691 14.641 1 98.31 56 ALA B O 1
ATOM 2177 N N . PRO B 1 57 ? 2.389 5.516 15.828 1 98.44 57 PRO B N 1
ATOM 2178 C CA . PRO B 1 57 ? 2.846 6.102 17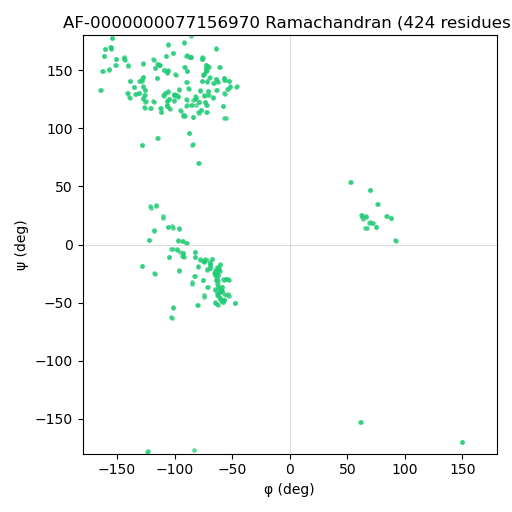.094 1 98.44 57 PRO B CA 1
ATOM 2179 C C . PRO B 1 57 ? 4.352 5.945 17.297 1 98.44 57 PRO B C 1
ATOM 2181 O O . PRO B 1 57 ? 5 6.855 17.828 1 98.44 57 PRO B O 1
ATOM 2184 N N . LEU B 1 58 ? 4.961 4.941 16.812 1 98.19 58 LEU B N 1
ATOM 2185 C CA . LEU B 1 58 ? 6.383 4.656 16.969 1 98.19 58 LEU B CA 1
ATOM 2186 C C . LEU B 1 58 ? 7.23 5.777 16.359 1 98.19 58 LEU B C 1
ATOM 2188 O O . LEU B 1 58 ? 8.414 5.898 16.688 1 98.19 58 LEU B O 1
ATOM 2192 N N . HIS B 1 59 ? 6.699 6.547 15.477 1 98.06 59 HIS B N 1
ATOM 2193 C CA . HIS B 1 59 ? 7.414 7.652 14.852 1 98.06 59 HIS B CA 1
ATOM 2194 C C . HIS B 1 59 ? 7.898 8.656 15.883 1 98.06 59 HIS B C 1
ATOM 2196 O O . HIS B 1 59 ? 9.055 9.086 15.844 1 98.06 59 HIS B O 1
ATOM 2202 N N . PHE B 1 60 ? 7.07 8.938 16.906 1 97.94 60 PHE B N 1
ATOM 2203 C CA . PHE B 1 60 ? 7.41 9.992 17.859 1 97.94 60 PHE B CA 1
ATOM 2204 C C . PHE B 1 60 ? 7.324 9.477 19.281 1 97.94 60 PHE B C 1
ATOM 2206 O O . PHE B 1 60 ? 7.797 10.133 20.219 1 97.94 60 PHE B O 1
ATOM 2213 N N . ILE B 1 61 ? 6.641 8.367 19.547 1 98.06 61 ILE B N 1
ATOM 2214 C CA . ILE B 1 61 ? 6.355 7.879 20.891 1 98.06 61 ILE B CA 1
ATOM 2215 C C . ILE B 1 61 ? 7.219 6.656 21.188 1 98.06 61 ILE B C 1
ATOM 2217 O O . ILE B 1 61 ? 7.09 5.621 20.531 1 98.06 61 ILE B O 1
ATOM 2221 N N . PRO B 1 62 ? 8.031 6.809 22.234 1 95.81 62 PRO B N 1
ATOM 2222 C CA . PRO B 1 62 ? 8.805 5.621 22.609 1 95.81 62 PRO B CA 1
ATOM 2223 C C . PRO B 1 62 ? 7.918 4.406 22.891 1 95.81 62 PRO B C 1
ATOM 2225 O O . PRO B 1 62 ? 6.895 4.527 23.562 1 95.81 62 PRO B O 1
ATOM 2228 N N . ASP B 1 63 ? 8.211 3.312 22.312 1 94.31 63 ASP B N 1
ATOM 2229 C CA . ASP B 1 63 ? 7.512 2.043 22.484 1 94.31 63 ASP B CA 1
ATOM 2230 C C . ASP B 1 63 ? 6.094 2.121 21.922 1 94.31 63 ASP B C 1
ATOM 2232 O O . ASP B 1 63 ? 5.215 1.368 22.328 1 94.31 63 ASP B O 1
ATOM 2236 N N . GLY B 1 64 ? 5.855 3.139 21.156 1 96.94 64 GLY B N 1
ATOM 2237 C CA . GLY B 1 64 ? 4.562 3.238 20.5 1 96.94 64 GLY B CA 1
ATOM 2238 C C . GLY B 1 64 ? 4.309 2.121 19.5 1 96.94 64 GLY B C 1
ATOM 2239 O O . GLY B 1 64 ? 5.227 1.376 19.156 1 96.94 64 GLY B O 1
ATOM 2240 N N . ASN B 1 65 ? 3.102 1.999 19.047 1 97.44 65 ASN B N 1
ATOM 2241 C CA . ASN B 1 65 ? 2.711 0.989 18.062 1 97.44 65 ASN B CA 1
ATOM 2242 C C . ASN B 1 65 ? 3.383 1.227 16.719 1 97.44 65 ASN B C 1
ATOM 2244 O O . ASN B 1 65 ? 3.525 2.371 16.281 1 97.44 65 ASN B O 1
ATOM 2248 N N . SER B 1 66 ? 3.82 0.135 16.109 1 98.25 66 SER B N 1
ATOM 2249 C CA . SER B 1 66 ? 4.383 0.171 14.773 1 98.25 66 SER B CA 1
ATOM 2250 C C . SER B 1 66 ? 3.311 -0.077 13.719 1 98.25 66 SER B C 1
ATOM 2252 O O . SER B 1 66 ? 2.15 -0.323 14.047 1 98.25 66 SER B O 1
ATOM 2254 N N . ILE B 1 67 ? 3.674 0.065 12.469 1 98.38 67 ILE B N 1
ATOM 2255 C CA . ILE B 1 67 ? 2.762 0.087 11.328 1 98.38 67 ILE B CA 1
ATOM 2256 C C . ILE B 1 67 ? 1.946 -1.204 11.297 1 98.38 67 ILE B C 1
ATOM 2258 O O . ILE B 1 67 ? 0.723 -1.169 11.148 1 98.38 67 ILE B O 1
ATOM 2262 N N . GLU B 1 68 ? 2.637 -2.375 11.438 1 96.62 68 GLU B N 1
ATOM 2263 C CA . GLU B 1 68 ? 1.96 -3.654 11.242 1 96.62 68 GLU B CA 1
ATOM 2264 C C . GLU B 1 68 ? 0.925 -3.902 12.336 1 96.62 68 GLU B C 1
ATOM 2266 O O . GLU B 1 68 ? 0.057 -4.766 12.195 1 96.62 68 GLU B O 1
ATOM 2271 N N . SER B 1 69 ? 0.964 -3.123 13.383 1 97.06 69 SER B N 1
ATOM 2272 C CA . SER B 1 69 ? 0.053 -3.309 14.508 1 97.06 69 SER B CA 1
ATOM 2273 C C . SER B 1 69 ? -1.2 -2.455 14.359 1 97.06 69 SER B C 1
ATOM 2275 O O . SER B 1 69 ? -2.154 -2.598 15.125 1 97.06 69 SER B O 1
ATOM 2277 N N . ILE B 1 70 ? -1.244 -1.595 13.383 1 97.81 70 ILE B N 1
ATOM 2278 C CA . ILE B 1 70 ? -2.412 -0.752 13.156 1 97.81 70 ILE B CA 1
ATOM 2279 C C . ILE B 1 70 ? -3.52 -1.573 12.492 1 97.81 70 ILE B C 1
ATOM 2281 O O . ILE B 1 70 ? -3.355 -2.053 11.367 1 97.81 70 ILE B O 1
ATOM 2285 N N . PRO B 1 71 ? -4.633 -1.723 13.211 1 97.31 71 PRO B N 1
ATOM 2286 C CA . PRO B 1 71 ? -5.723 -2.475 12.586 1 97.31 71 PRO B CA 1
ATOM 2287 C C . PRO B 1 71 ? -6.254 -1.802 11.32 1 97.31 71 PRO B C 1
ATOM 2289 O O . PRO B 1 71 ? -6.426 -0.581 11.289 1 97.31 71 PRO B O 1
ATOM 2292 N N . LEU B 1 72 ? -6.547 -2.604 10.328 1 98.12 72 LEU B N 1
ATOM 2293 C CA . LEU B 1 72 ? -7.066 -2.072 9.07 1 98.12 72 LEU B CA 1
ATOM 2294 C C . LEU B 1 72 ? -8.422 -1.406 9.289 1 98.12 72 LEU B C 1
ATOM 2296 O O . LEU B 1 72 ? -8.758 -0.433 8.609 1 98.12 72 LEU B O 1
ATOM 2300 N N . GLU B 1 73 ? -9.211 -1.869 10.258 1 97.19 73 GLU B N 1
ATOM 2301 C CA . GLU B 1 73 ? -10.523 -1.312 10.562 1 97.19 73 GLU B CA 1
ATOM 2302 C C . GLU B 1 73 ? -10.414 0.14 11.016 1 97.19 73 GLU B C 1
ATOM 2304 O O . GLU B 1 73 ? -11.359 0.915 10.867 1 97.19 73 GLU B O 1
ATOM 2309 N N . LYS B 1 74 ? -9.297 0.462 11.547 1 97.38 74 LYS B N 1
ATOM 2310 C CA . LYS B 1 74 ? -9.062 1.811 12.055 1 97.38 74 LYS B CA 1
ATOM 2311 C C . LYS B 1 74 ? -8.836 2.797 10.914 1 97.38 74 LYS B C 1
ATOM 2313 O O . LYS B 1 74 ? -9.227 3.965 11.008 1 97.38 74 LYS B O 1
ATOM 2318 N N . ILE B 1 75 ? -8.242 2.25 9.789 1 98.25 75 ILE B N 1
ATOM 2319 C CA . ILE B 1 75 ? -7.785 3.18 8.758 1 98.25 75 ILE B CA 1
ATOM 2320 C C . ILE B 1 75 ? -8.547 2.928 7.461 1 98.25 75 ILE B C 1
ATOM 2322 O O . ILE B 1 75 ? -8.148 3.408 6.395 1 98.25 75 ILE B O 1
ATOM 2326 N N . THR B 1 76 ? -9.57 2.164 7.512 1 98 76 THR B N 1
ATOM 2327 C CA . THR B 1 76 ? -10.484 1.924 6.402 1 98 76 THR B CA 1
ATOM 2328 C C . THR B 1 76 ? -11.93 2.037 6.863 1 98 76 THR B C 1
ATOM 2330 O O . THR B 1 76 ? -12.32 1.432 7.863 1 98 76 THR B O 1
ATOM 2333 N N . GLY B 1 77 ? -12.75 2.805 6.18 1 97.31 77 GLY B N 1
ATOM 2334 C CA . GLY B 1 77 ? -14.141 2.996 6.535 1 97.31 77 GLY B CA 1
ATOM 2335 C C . GLY B 1 77 ? -14.68 4.359 6.141 1 97.31 77 GLY B C 1
ATOM 2336 O O . GLY B 1 77 ? -14.039 5.09 5.383 1 97.31 77 GLY B O 1
ATOM 2337 N N . THR B 1 78 ? -15.883 4.652 6.633 1 98 78 THR B N 1
ATOM 2338 C CA . THR B 1 78 ? -16.5 5.934 6.324 1 98 78 THR B CA 1
ATOM 2339 C C . THR B 1 78 ? -15.602 7.09 6.754 1 98 78 THR B C 1
ATOM 2341 O O . THR B 1 78 ? -14.961 7.023 7.801 1 98 78 THR B O 1
ATOM 2344 N N . VAL B 1 79 ? -15.633 8.133 5.926 1 98.56 79 VAL B N 1
ATOM 2345 C CA . VAL B 1 79 ? -14.742 9.25 6.207 1 98.56 79 VAL B CA 1
ATOM 2346 C C . VAL B 1 79 ? -15.477 10.57 5.965 1 98.56 79 VAL B C 1
ATOM 2348 O O . VAL B 1 79 ? -16.312 10.664 5.062 1 98.56 79 VAL B O 1
ATOM 2351 N N . THR B 1 80 ? -15.195 11.508 6.852 1 98.81 80 THR B N 1
ATOM 2352 C CA . THR B 1 80 ? -15.656 12.875 6.668 1 98.81 80 THR B CA 1
ATOM 2353 C C . THR B 1 80 ? -14.57 13.742 6.043 1 98.81 80 THR B C 1
ATOM 2355 O O . THR B 1 80 ? -13.43 13.75 6.516 1 98.81 80 THR B O 1
ATOM 2358 N N . ILE B 1 81 ? -14.898 14.391 4.984 1 98.81 81 ILE B N 1
ATOM 2359 C CA . ILE B 1 81 ? -13.977 15.312 4.324 1 98.81 81 ILE B CA 1
ATOM 2360 C C . ILE B 1 81 ? -14.367 16.75 4.637 1 98.81 81 ILE B C 1
ATOM 2362 O O . ILE B 1 81 ? -15.484 17.172 4.324 1 98.81 81 ILE B O 1
ATOM 2366 N N . LEU B 1 82 ? -13.484 17.453 5.305 1 98.56 82 LEU B N 1
ATOM 2367 C CA . LEU B 1 82 ? -13.703 18.844 5.691 1 98.56 82 LEU B CA 1
ATOM 2368 C C . LEU B 1 82 ? -12.969 19.781 4.746 1 98.56 82 LEU B C 1
ATOM 2370 O O . LEU B 1 82 ? -11.766 19.641 4.52 1 98.56 82 LEU B O 1
ATOM 2374 N N . ASP B 1 83 ? -13.688 20.766 4.227 1 98.06 83 ASP B N 1
ATOM 2375 C CA . ASP B 1 83 ? -13.109 21.719 3.283 1 98.06 83 ASP B CA 1
ATOM 2376 C C . ASP B 1 83 ? -12.578 22.953 4.008 1 98.06 83 ASP B C 1
ATOM 2378 O O . ASP B 1 83 ? -13.352 23.75 4.547 1 98.06 83 ASP B O 1
ATOM 2382 N N . PHE B 1 84 ? -11.281 23.062 4.004 1 97.88 84 PHE B N 1
ATOM 2383 C CA . PHE B 1 84 ? -10.609 24.203 4.613 1 97.88 84 PHE B CA 1
ATOM 2384 C C . PHE B 1 84 ? -9.758 24.953 3.584 1 97.88 84 PHE B C 1
ATOM 2386 O O . PHE B 1 84 ? -8.688 25.469 3.912 1 97.88 84 PHE B O 1
ATOM 2393 N N . THR B 1 85 ? -10.195 24.953 2.301 1 97.25 85 THR B N 1
ATOM 2394 C CA . THR B 1 85 ? -9.414 25.516 1.198 1 97.25 85 THR B CA 1
ATOM 2395 C C . THR B 1 85 ? -9.383 27.031 1.267 1 97.25 85 THR B C 1
ATOM 2397 O O . THR B 1 85 ? -8.555 27.672 0.619 1 97.25 85 THR B O 1
ATOM 2400 N N . ASN B 1 86 ? -10.227 27.625 2.072 1 96.44 86 ASN B N 1
ATOM 2401 C CA . ASN B 1 86 ? -10.32 29.078 2.125 1 96.44 86 ASN B CA 1
ATOM 2402 C C . ASN B 1 86 ? -9.422 29.656 3.213 1 96.44 86 ASN B C 1
ATOM 2404 O O . ASN B 1 86 ? -9.336 30.875 3.373 1 96.44 86 ASN B O 1
ATOM 2408 N N . LEU B 1 87 ? -8.68 28.828 3.883 1 96.44 87 LEU B N 1
ATOM 2409 C CA . LEU B 1 87 ? -7.805 29.312 4.941 1 96.44 87 LEU B CA 1
ATOM 2410 C C . LEU B 1 87 ? -6.613 30.062 4.359 1 96.44 87 LEU B C 1
ATOM 2412 O O . LEU B 1 87 ? -6.125 29.719 3.279 1 96.44 87 LEU B O 1
ATOM 2416 N N . LYS B 1 88 ? -6.109 30.984 5.125 1 95.81 88 LYS B N 1
ATOM 2417 C CA . LYS B 1 88 ? -4.863 31.672 4.77 1 95.81 88 LYS B CA 1
ATOM 2418 C C . LYS B 1 88 ? -3.656 30.766 5.039 1 95.81 88 LYS B C 1
ATOM 2420 O O . LYS B 1 88 ? -3.742 29.812 5.816 1 95.81 88 LYS B O 1
ATOM 2425 N N . ASN B 1 89 ? -2.564 31.094 4.379 1 95.62 89 ASN B N 1
ATOM 2426 C CA . ASN B 1 89 ? -1.315 30.406 4.672 1 95.62 89 ASN B CA 1
ATOM 2427 C C . ASN B 1 89 ? -0.948 30.516 6.148 1 95.62 89 ASN B C 1
ATOM 2429 O O . ASN B 1 89 ? -1.197 31.547 6.781 1 95.62 89 ASN B O 1
ATOM 2433 N N . ASN B 1 90 ? -0.423 29.469 6.68 1 96.75 90 ASN B N 1
ATOM 2434 C CA . ASN B 1 90 ? 0.074 29.406 8.047 1 96.75 90 ASN B CA 1
ATOM 2435 C C . ASN B 1 90 ? -1.048 29.609 9.062 1 96.75 90 ASN B C 1
ATOM 2437 O O . ASN B 1 90 ? -0.809 30.094 10.172 1 96.75 90 ASN B O 1
ATOM 2441 N N . HIS B 1 91 ? -2.221 29.359 8.648 1 97.69 91 HIS B N 1
ATOM 2442 C CA . HIS B 1 91 ? -3.375 29.547 9.523 1 97.69 91 HIS B CA 1
ATOM 2443 C C . HIS B 1 91 ? -3.404 28.5 10.625 1 97.69 91 HIS B C 1
ATOM 2445 O O . HIS B 1 91 ? -3.307 27.297 10.344 1 97.69 91 HIS B O 1
ATOM 2451 N N . PRO B 1 92 ? -3.537 28.891 11.914 1 97.81 92 PRO B N 1
ATOM 2452 C CA . PRO B 1 92 ? -3.764 27.938 13 1 97.81 92 PRO B CA 1
ATOM 2453 C C . PRO B 1 92 ? -5.215 27.469 13.094 1 97.81 92 PRO B C 1
ATOM 2455 O O . PRO B 1 92 ? -6.113 28.297 13.312 1 97.81 92 PRO B O 1
ATOM 2458 N N . ILE B 1 93 ? -5.52 26.219 12.836 1 98.31 93 ILE B N 1
ATOM 2459 C CA . ILE B 1 93 ? -6.859 25.672 13.008 1 98.31 93 ILE B CA 1
ATOM 2460 C C . ILE B 1 93 ? -7.176 25.531 14.492 1 98.31 93 ILE B C 1
ATOM 2462 O O . ILE B 1 93 ? -6.504 24.781 15.211 1 98.31 93 ILE B O 1
ATOM 2466 N N . THR B 1 94 ? -8.172 26.156 14.969 1 98.31 94 THR B N 1
ATOM 2467 C CA . THR B 1 94 ? -8.516 26.188 16.391 1 98.31 94 THR B CA 1
ATOM 2468 C C . THR B 1 94 ? -9.656 25.234 16.688 1 98.31 94 THR B C 1
ATOM 2470 O O . THR B 1 94 ? -10.328 24.75 15.773 1 98.31 94 THR B O 1
ATOM 2473 N N . LYS B 1 95 ? -9.797 24.984 18 1 98.5 95 LYS B N 1
ATOM 2474 C CA . LYS B 1 95 ? -10.93 24.188 18.453 1 98.5 95 LYS B CA 1
ATOM 2475 C C . LYS B 1 95 ? -12.25 24.797 17.984 1 98.5 95 LYS B C 1
ATOM 2477 O O . LYS B 1 95 ? -13.148 24.078 17.547 1 98.5 95 LYS B O 1
ATOM 2482 N N . GLU B 1 96 ? -12.406 26.062 18.078 1 98.06 96 GLU B N 1
ATOM 2483 C CA . GLU B 1 96 ? -13.633 26.766 17.719 1 98.06 96 GLU B CA 1
ATO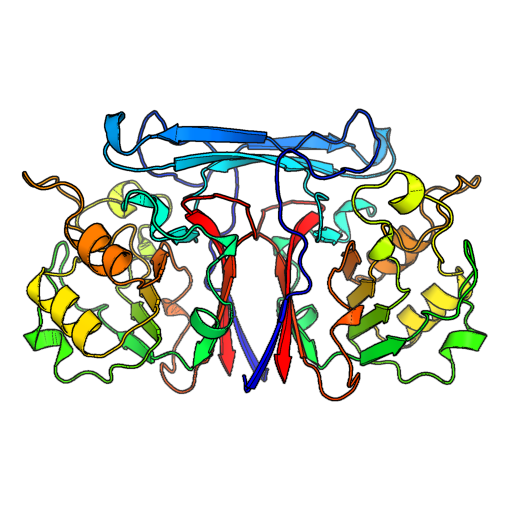M 2484 C C . GLU B 1 96 ? -14.016 26.531 16.266 1 98.06 96 GLU B C 1
ATOM 2486 O O . GLU B 1 96 ? -15.188 26.359 15.945 1 98.06 96 GLU B O 1
ATOM 2491 N N . GLU B 1 97 ? -13.055 26.438 15.383 1 97.62 97 GLU B N 1
ATOM 2492 C CA . GLU B 1 97 ? -13.297 26.234 13.953 1 97.62 97 GLU B CA 1
ATOM 2493 C C . GLU B 1 97 ? -13.789 24.812 13.68 1 97.62 97 GLU B C 1
ATOM 2495 O O . GLU B 1 97 ? -14.359 24.547 12.617 1 97.62 97 GLU B O 1
ATOM 2500 N N . LEU B 1 98 ? -13.5 23.906 14.617 1 98.38 98 LEU B N 1
ATOM 2501 C CA . LEU B 1 98 ? -13.844 22.5 14.414 1 98.38 98 LEU B CA 1
ATOM 2502 C C . LEU B 1 98 ? -15.18 22.172 15.078 1 98.38 98 LEU B C 1
ATOM 2504 O O . LEU B 1 98 ? -15.82 21.172 14.734 1 98.38 98 LEU B O 1
ATOM 2508 N N . GLN B 1 99 ? -15.641 22.922 16.047 1 97.38 99 GLN B N 1
ATOM 2509 C CA . GLN B 1 99 ? -16.781 22.594 16.891 1 97.38 99 GLN B CA 1
ATOM 2510 C C . GLN B 1 99 ? -18.062 22.516 16.078 1 97.38 99 GLN B C 1
ATOM 2512 O O . GLN B 1 99 ? -18.969 21.75 16.422 1 97.38 99 GLN B O 1
ATOM 2517 N N . ASP B 1 100 ? -18.172 23.219 14.977 1 94.88 100 ASP B N 1
ATOM 2518 C CA . ASP B 1 100 ? -19.391 23.188 14.188 1 94.88 100 ASP B CA 1
ATOM 2519 C C . ASP B 1 100 ? -19.266 22.203 13.023 1 94.88 100 ASP B C 1
ATOM 2521 O O . ASP B 1 100 ? -20.156 22.125 12.172 1 94.88 100 ASP B O 1
ATOM 2525 N N . LYS B 1 101 ? -18.234 21.531 12.906 1 97.81 101 LYS B N 1
ATOM 2526 C CA . LYS B 1 101 ? -18.016 20.562 11.836 1 97.81 101 LYS B CA 1
ATOM 2527 C C . LYS B 1 101 ? -18.484 19.172 12.25 1 97.81 101 LYS B C 1
ATOM 2529 O O . LYS B 1 101 ? -18.562 18.875 13.438 1 97.81 101 LYS B O 1
ATOM 2534 N N . LYS B 1 102 ? -18.844 18.422 11.25 1 97.5 102 LYS B N 1
ATOM 2535 C CA . LYS B 1 102 ? -19.109 17 11.5 1 97.5 102 LYS B CA 1
ATOM 2536 C C . LYS B 1 102 ? -17.812 16.234 11.758 1 97.5 102 LYS B C 1
ATOM 2538 O O . LYS B 1 102 ? -16.969 16.141 10.875 1 97.5 102 LYS B O 1
ATOM 2543 N N . ILE B 1 103 ? -17.656 15.734 12.984 1 98.44 103 ILE B N 1
ATOM 2544 C CA . ILE B 1 103 ? -16.469 14.984 13.352 1 98.44 103 ILE B CA 1
ATOM 2545 C C . ILE B 1 103 ? -16.797 13.492 13.414 1 98.44 103 ILE B C 1
ATOM 2547 O O . ILE B 1 103 ? -17.766 13.094 14.055 1 98.44 103 ILE B O 1
ATOM 2551 N N . SER B 1 104 ? -16.031 12.719 12.68 1 98.5 104 SER B N 1
ATOM 2552 C CA . SER B 1 104 ? -16.172 11.266 12.703 1 98.5 104 SER B CA 1
ATOM 2553 C C . SER B 1 104 ? -14.844 10.594 13.062 1 98.5 104 SER B C 1
ATOM 2555 O O . SER B 1 104 ? -13.859 11.273 13.359 1 98.5 104 SER B O 1
ATOM 2557 N N . LYS B 1 105 ? -14.805 9.281 13.094 1 98.5 105 LYS B N 1
ATOM 2558 C CA . LYS B 1 105 ? -13.609 8.523 13.461 1 98.5 105 LYS B CA 1
ATOM 2559 C C . LYS B 1 105 ? -12.469 8.781 12.477 1 98.5 105 LYS B C 1
ATOM 2561 O O . LYS B 1 105 ? -11.297 8.711 12.844 1 98.5 105 LYS B O 1
ATOM 2566 N N . ARG B 1 106 ? -12.82 9.031 11.289 1 98.88 106 ARG B N 1
ATOM 2567 C CA . ARG B 1 106 ? -11.852 9.297 10.234 1 98.88 106 ARG B CA 1
ATOM 2568 C C . ARG B 1 106 ? -12.148 10.625 9.547 1 98.88 106 ARG B C 1
ATOM 2570 O O . ARG B 1 106 ? -13.266 10.852 9.07 1 98.88 106 ARG B O 1
ATOM 2577 N N . LEU B 1 107 ? -11.086 11.484 9.445 1 98.94 107 LEU B N 1
ATOM 2578 C CA . LEU B 1 107 ? -11.234 12.828 8.906 1 98.94 107 LEU B CA 1
ATOM 2579 C C . LEU B 1 107 ? -10.172 13.102 7.844 1 98.94 107 LEU B C 1
ATOM 2581 O O . LEU B 1 107 ? -9.016 12.703 7.996 1 98.94 107 LEU B O 1
ATOM 2585 N N . ILE B 1 108 ? -10.594 13.758 6.84 1 98.88 108 ILE B N 1
ATOM 2586 C CA . ILE B 1 108 ? -9.664 14.344 5.883 1 98.88 108 ILE B CA 1
ATOM 2587 C C . ILE B 1 108 ? -9.836 15.859 5.867 1 98.88 108 ILE B C 1
ATOM 2589 O O . ILE B 1 108 ? -10.945 16.359 5.723 1 98.88 108 ILE B O 1
ATOM 2593 N N . PHE B 1 109 ? -8.781 16.547 6.117 1 98.81 109 PHE B N 1
ATOM 2594 C CA . PHE B 1 109 ? -8.75 17.984 5.965 1 98.81 109 PHE B CA 1
ATOM 2595 C C . PHE B 1 109 ? -8.203 18.375 4.598 1 98.81 109 PHE B C 1
ATOM 2597 O O . PHE B 1 109 ? -7.031 18.141 4.301 1 98.81 109 PHE B O 1
ATOM 2604 N N . ARG B 1 110 ? -9.07 19 3.82 1 98.62 110 ARG B N 1
ATOM 2605 C CA . ARG B 1 110 ? -8.664 19.516 2.518 1 98.62 110 ARG B CA 1
ATOM 2606 C C . ARG B 1 110 ? -8.227 20.984 2.623 1 98.62 110 ARG B C 1
ATOM 2608 O O . ARG B 1 110 ? -9.055 21.875 2.832 1 98.62 110 ARG B O 1
ATOM 2615 N N . PHE B 1 111 ? -6.973 21.172 2.424 1 98.38 111 PHE B N 1
ATOM 2616 C CA . PHE B 1 111 ? -6.43 22.516 2.561 1 98.38 111 PHE B CA 1
ATOM 2617 C C . PHE B 1 111 ? -6.133 23.125 1.194 1 98.38 111 PHE B C 1
ATOM 2619 O O . PHE B 1 111 ? -5.844 24.312 1.088 1 98.38 111 PHE B O 1
ATOM 2626 N N . GLY B 1 112 ? -6.184 22.328 0.147 1 97.94 112 GLY B N 1
ATOM 2627 C CA . GLY B 1 112 ? -5.871 22.797 -1.193 1 97.94 112 GLY B CA 1
ATOM 2628 C C . GLY B 1 112 ? -4.383 22.953 -1.437 1 97.94 112 GLY B C 1
ATOM 2629 O O . GLY B 1 112 ? -3.959 23.875 -2.139 1 97.94 112 GLY B O 1
ATOM 2630 N N . TRP B 1 113 ? -3.662 22.125 -0.876 1 98.12 113 TRP B N 1
ATOM 2631 C CA . TRP B 1 113 ? -2.217 22.328 -0.843 1 98.12 113 TRP B CA 1
ATOM 2632 C C . TRP B 1 113 ? -1.543 21.625 -2.023 1 98.12 113 TRP B C 1
ATOM 2634 O O . TRP B 1 113 ? -0.355 21.844 -2.277 1 98.12 113 TRP B O 1
ATOM 2644 N N . GLN B 1 114 ? -2.256 20.812 -2.76 1 96.62 114 GLN B N 1
ATOM 2645 C CA . GLN B 1 114 ? -1.728 20.047 -3.889 1 96.62 114 GLN B CA 1
ATOM 2646 C C . GLN B 1 114 ? -1.067 20.969 -4.91 1 96.62 114 GLN B C 1
ATOM 2648 O O . GLN B 1 114 ? -0.14 20.562 -5.613 1 96.62 114 GLN B O 1
ATOM 2653 N N . LYS B 1 115 ? -1.55 22.188 -5.004 1 96.44 115 LYS B N 1
ATOM 2654 C CA . LYS B 1 115 ? -1.015 23.141 -5.969 1 96.44 115 LYS B CA 1
ATOM 2655 C C . LYS B 1 115 ? 0.469 23.406 -5.723 1 96.44 115 LYS B C 1
ATOM 2657 O O . LYS B 1 115 ? 1.173 23.891 -6.605 1 96.44 115 LYS B O 1
ATOM 2662 N N . TYR B 1 116 ? 0.953 23.078 -4.602 1 97.44 116 TYR B N 1
ATOM 2663 C CA . TYR B 1 116 ? 2.346 23.344 -4.258 1 97.44 116 TYR B CA 1
ATOM 2664 C C . TYR B 1 116 ? 3.18 22.062 -4.371 1 97.44 116 TYR B C 1
ATOM 2666 O O . TYR B 1 116 ? 4.395 22.094 -4.172 1 97.44 116 TYR B O 1
ATOM 2674 N N . TRP B 1 117 ? 2.605 20.891 -4.664 1 97.44 117 TRP B N 1
ATOM 2675 C CA . TRP B 1 117 ? 3.334 19.641 -4.758 1 97.44 117 TRP B CA 1
ATOM 2676 C C . TRP B 1 117 ? 4.504 19.75 -5.73 1 97.44 117 TRP B C 1
ATOM 2678 O O . TRP B 1 117 ? 4.355 20.297 -6.824 1 97.44 117 TRP B O 1
ATOM 2688 N N . ASN B 1 118 ? 5.691 19.234 -5.273 1 96.75 118 ASN B N 1
ATOM 2689 C CA . ASN B 1 118 ? 6.945 19.188 -6.016 1 96.75 118 ASN B CA 1
ATOM 2690 C C . ASN B 1 118 ? 7.531 20.594 -6.207 1 96.75 118 ASN B C 1
ATOM 2692 O O . ASN B 1 118 ? 8.219 20.844 -7.195 1 96.75 118 ASN B O 1
ATOM 2696 N N . THR B 1 119 ? 7.062 21.531 -5.375 1 95.75 119 THR B N 1
ATOM 2697 C CA . THR B 1 119 ? 7.695 22.844 -5.246 1 95.75 119 THR B CA 1
ATOM 2698 C C . THR B 1 119 ? 8.203 23.062 -3.824 1 95.75 119 THR B C 1
ATOM 2700 O O . THR B 1 119 ? 7.75 22.391 -2.891 1 95.75 119 THR B O 1
ATOM 2703 N N . PRO B 1 120 ? 9.133 23.969 -3.668 1 90.06 120 PRO B N 1
ATOM 2704 C CA . PRO B 1 120 ? 9.633 24.266 -2.322 1 90.06 120 PRO B CA 1
ATOM 2705 C C . PRO B 1 120 ? 8.539 24.781 -1.387 1 90.06 120 PRO B C 1
ATOM 2707 O O . PRO B 1 120 ? 8.641 24.625 -0.167 1 90.06 120 PRO B O 1
ATOM 2710 N N . ASN B 1 121 ? 7.527 25.297 -1.938 1 95.44 121 ASN B N 1
ATOM 2711 C CA . ASN B 1 121 ? 6.461 25.891 -1.136 1 95.44 121 ASN B CA 1
ATOM 2712 C C . ASN B 1 121 ? 5.602 24.812 -0.474 1 95.44 121 ASN B C 1
ATOM 2714 O O . ASN B 1 121 ? 4.816 25.109 0.429 1 95.44 121 ASN B O 1
ATOM 2718 N N . PHE B 1 122 ? 5.727 23.609 -0.912 1 97.69 122 PHE B N 1
ATOM 2719 C CA . PHE B 1 122 ? 4.961 22.516 -0.327 1 97.69 122 PHE B CA 1
ATOM 2720 C C . PHE B 1 122 ? 5.23 22.406 1.168 1 97.69 122 PHE B C 1
ATOM 2722 O O . PHE B 1 122 ? 4.336 22.062 1.942 1 97.69 122 PHE B O 1
ATOM 2729 N N . TYR B 1 123 ? 6.41 22.766 1.643 1 96.06 123 TYR B N 1
ATOM 2730 C CA . TYR B 1 123 ? 6.824 22.531 3.021 1 96.06 123 TYR B CA 1
ATOM 2731 C C . TYR B 1 123 ? 6.805 23.828 3.818 1 96.06 123 TYR B C 1
ATOM 2733 O O . TYR B 1 123 ? 7.363 23.906 4.914 1 96.06 123 TYR B O 1
ATOM 2741 N N . ASN B 1 124 ? 6.145 24.859 3.258 1 95.25 124 ASN B N 1
ATOM 2742 C CA . ASN B 1 124 ? 6.164 26.156 3.928 1 95.25 124 ASN B CA 1
ATOM 2743 C C . ASN B 1 124 ? 4.754 26.703 4.125 1 95.25 124 ASN B C 1
ATOM 2745 O O . ASN B 1 124 ? 3.896 26.547 3.256 1 95.25 124 ASN B O 1
ATOM 2749 N N . ASP B 1 125 ? 4.539 27.203 5.27 1 96.62 125 ASP B N 1
ATOM 2750 C CA . ASP B 1 125 ? 3.41 28.062 5.586 1 96.62 125 ASP B CA 1
ATOM 2751 C C . ASP B 1 125 ? 2.084 27.344 5.379 1 96.62 125 ASP B C 1
ATOM 2753 O O . ASP B 1 125 ? 1.092 27.953 4.973 1 96.62 125 ASP B O 1
ATOM 2757 N N . TYR B 1 126 ? 2.055 26.031 5.469 1 97.56 126 TYR B N 1
ATOM 2758 C CA . TYR B 1 126 ? 0.797 25.297 5.43 1 97.56 126 TYR B CA 1
ATOM 2759 C C . TYR B 1 126 ? 0.008 25.484 6.719 1 97.56 126 TYR B C 1
ATOM 2761 O O . TYR B 1 126 ? 0.569 25.891 7.742 1 97.56 126 TYR B O 1
ATOM 2769 N N . PRO B 1 127 ? -1.311 25.344 6.676 1 98 127 PRO B N 1
ATOM 2770 C CA . PRO B 1 127 ? -2.107 25.406 7.902 1 98 127 PRO B CA 1
ATOM 2771 C C . PRO B 1 127 ? -1.724 24.328 8.906 1 98 127 PRO B C 1
ATOM 2773 O O . PRO B 1 127 ? -1.168 23.297 8.523 1 98 127 PRO B O 1
ATOM 2776 N N . PHE B 1 128 ? -1.946 24.594 10.188 1 98.12 128 PHE B N 1
ATOM 2777 C CA . PHE B 1 128 ? -1.567 23.656 11.25 1 98.12 128 PHE B CA 1
ATOM 2778 C C . PHE B 1 128 ? -2.592 23.672 12.375 1 98.12 128 PHE B C 1
ATOM 2780 O O . PHE B 1 128 ? -3.416 24.594 12.461 1 98.12 128 PHE B O 1
ATOM 2787 N N . PHE B 1 129 ? -2.592 22.656 13.18 1 98.5 129 PHE B N 1
ATOM 2788 C CA . PHE B 1 129 ? -3.539 22.547 14.281 1 98.5 129 PHE B CA 1
ATOM 2789 C C . PHE B 1 129 ? -2.967 23.188 15.547 1 98.5 129 PHE B C 1
ATOM 2791 O O . PHE B 1 129 ? -1.78 23.016 15.844 1 98.5 129 PHE B O 1
ATOM 2798 N N . THR B 1 130 ? -3.816 23.875 16.25 1 98.25 130 THR B N 1
ATOM 2799 C CA . THR B 1 130 ? -3.443 24.25 17.609 1 98.25 130 THR B CA 1
ATOM 2800 C C . THR B 1 130 ? -3.547 23.062 18.562 1 98.25 130 THR B C 1
ATOM 2802 O O . THR B 1 130 ? -4.203 22.062 18.234 1 98.25 130 THR B O 1
ATOM 2805 N N . GLU B 1 131 ? -2.863 23.172 19.703 1 98.25 131 GLU B N 1
ATOM 2806 C CA . GLU B 1 131 ? -2.951 22.109 20.703 1 98.25 131 GLU B CA 1
ATOM 2807 C C . GLU B 1 131 ? -4.395 21.891 21.156 1 98.25 131 GLU B C 1
ATOM 2809 O O . GLU B 1 131 ? -4.824 20.766 21.359 1 98.25 131 GLU B O 1
ATOM 2814 N N . ASP B 1 132 ? -5.074 22.969 21.312 1 98.44 132 ASP B N 1
ATOM 2815 C CA . ASP B 1 132 ? -6.473 22.875 21.734 1 98.44 132 ASP B CA 1
ATOM 2816 C C . ASP B 1 132 ? -7.301 22.125 20.688 1 98.44 132 ASP B C 1
ATOM 2818 O O . ASP B 1 132 ? -8.156 21.297 21.031 1 98.44 132 ASP B O 1
ATOM 2822 N N . ALA B 1 133 ? -7.129 22.422 19.438 1 98.75 133 ALA B N 1
ATOM 2823 C CA . ALA B 1 133 ? -7.824 21.719 18.359 1 98.75 133 ALA B CA 1
ATOM 2824 C C . ALA B 1 133 ? -7.488 20.234 18.359 1 98.75 133 ALA B C 1
ATOM 2826 O O . ALA B 1 133 ? -8.375 19.391 18.219 1 98.75 133 ALA B O 1
ATOM 2827 N N . ALA B 1 134 ? -6.211 19.938 18.484 1 98.81 134 ALA B N 1
ATOM 2828 C CA . ALA B 1 134 ? -5.766 18.547 18.516 1 98.81 134 ALA B CA 1
ATOM 2829 C C . ALA B 1 134 ? -6.422 17.781 19.656 1 98.81 134 ALA B C 1
ATOM 2831 O O . ALA B 1 134 ? -6.961 16.703 19.453 1 98.81 134 ALA B O 1
ATOM 2832 N N . ASN B 1 135 ? -6.363 18.375 20.812 1 98.88 135 ASN B N 1
ATOM 2833 C CA . ASN B 1 135 ? -6.961 17.734 21.984 1 98.88 135 ASN B CA 1
ATOM 2834 C C . ASN B 1 135 ? -8.469 17.562 21.812 1 98.88 135 ASN B C 1
ATOM 2836 O O . ASN B 1 135 ? -9.039 16.562 22.281 1 98.88 135 ASN B O 1
ATOM 2840 N N . TYR B 1 136 ? -9.117 18.531 21.188 1 98.88 136 TYR B N 1
ATOM 2841 C CA . TYR B 1 136 ? -10.547 18.406 20.906 1 98.88 136 TYR B CA 1
ATOM 2842 C C . TYR B 1 136 ? -10.828 17.203 20.016 1 98.88 136 TYR B C 1
ATOM 2844 O O . TYR B 1 136 ? -11.711 16.406 20.312 1 98.88 136 TYR B O 1
ATOM 2852 N N . LEU B 1 137 ? -10.055 17.031 18.922 1 98.88 137 LEU B N 1
ATOM 2853 C CA . LEU B 1 137 ? -10.242 15.898 18.031 1 98.88 137 LEU B CA 1
ATOM 2854 C C . LEU B 1 137 ? -10.016 14.586 18.766 1 98.88 137 LEU B C 1
ATOM 2856 O O . LEU B 1 137 ? -10.734 13.609 18.547 1 98.88 137 LEU B O 1
ATOM 2860 N N . VAL B 1 138 ? -8.961 14.555 19.656 1 98.88 138 VAL B N 1
ATOM 2861 C CA . VAL B 1 138 ? -8.719 13.383 20.484 1 98.88 138 VAL B CA 1
ATOM 2862 C C . VAL B 1 138 ? -9.961 13.07 21.312 1 98.88 138 VAL B C 1
ATOM 2864 O O . VAL B 1 138 ? -10.422 11.93 21.359 1 98.88 138 VAL B O 1
ATOM 2867 N N . SER B 1 139 ? -10.5 14.109 21.938 1 98.75 139 SER B N 1
ATOM 2868 C CA . SER B 1 139 ? -11.641 13.938 22.828 1 98.75 139 SER B CA 1
ATOM 2869 C C . SER B 1 139 ? -12.875 13.461 22.047 1 98.75 139 SER B C 1
ATOM 2871 O O . SER B 1 139 ? -13.781 12.859 22.641 1 98.75 139 SER B O 1
ATOM 2873 N N . GLN B 1 140 ? -12.977 13.758 20.75 1 98.69 140 GLN B N 1
ATOM 2874 C CA . GLN B 1 140 ? -14.117 13.367 19.938 1 98.69 140 GLN B CA 1
ATOM 2875 C C . GLN B 1 140 ? -13.984 11.93 19.453 1 98.69 140 GLN B C 1
ATOM 2877 O O . GLN B 1 140 ? -14.875 11.406 18.766 1 98.69 140 GLN B O 1
ATOM 2882 N N . GLY B 1 141 ? -12.859 11.273 19.688 1 98.62 141 GLY B N 1
ATOM 2883 C CA . GLY B 1 141 ? -12.695 9.867 19.359 1 98.62 141 GLY B CA 1
ATOM 2884 C C . GLY B 1 141 ? -12.195 9.641 17.938 1 98.62 141 GLY B C 1
ATOM 2885 O O . GLY B 1 141 ? -12.43 8.57 17.359 1 98.62 141 GLY B O 1
ATOM 2886 N N . VAL B 1 142 ? -11.555 10.633 17.375 1 98.81 142 VAL B N 1
ATOM 2887 C CA . VAL B 1 142 ? -10.977 10.5 16.031 1 98.81 142 VAL B CA 1
ATOM 2888 C C . VAL B 1 142 ? -9.875 9.453 16.047 1 98.81 142 VAL B C 1
ATOM 2890 O O . VAL B 1 142 ? -9.094 9.375 17 1 98.81 142 VAL B O 1
ATOM 2893 N N . GLU B 1 143 ? -9.766 8.641 14.945 1 98.62 143 GLU B N 1
ATOM 2894 C CA . GLU B 1 143 ? -8.789 7.555 14.875 1 98.62 143 GLU B CA 1
ATOM 2895 C C . GLU B 1 143 ? -7.793 7.781 13.734 1 98.62 143 GLU B C 1
ATOM 2897 O O . GLU B 1 143 ? -6.676 7.258 13.766 1 98.62 143 GLU B O 1
ATOM 2902 N N . LEU B 1 144 ? -8.211 8.516 12.781 1 98.81 144 LEU B N 1
ATOM 2903 C CA . LEU B 1 144 ? -7.41 8.812 11.602 1 98.81 144 LEU B CA 1
ATOM 2904 C C . LEU B 1 144 ? -7.602 10.266 11.172 1 98.81 144 LEU B C 1
ATOM 2906 O O . LEU B 1 144 ? -8.734 10.742 11.078 1 98.81 144 LEU B O 1
ATOM 2910 N N . ILE B 1 145 ? -6.508 10.938 10.961 1 98.94 145 ILE B N 1
ATOM 2911 C CA . ILE B 1 145 ? -6.539 12.297 10.414 1 98.94 145 ILE B CA 1
ATOM 2912 C C . ILE B 1 145 ? -5.652 12.375 9.18 1 98.94 145 ILE B C 1
ATOM 2914 O O . ILE B 1 145 ? -4.449 12.102 9.25 1 98.94 145 ILE B O 1
ATOM 2918 N N . GLY B 1 146 ? -6.254 12.672 8.078 1 98.88 146 GLY B N 1
ATOM 2919 C CA . GLY B 1 146 ? -5.523 12.883 6.836 1 98.88 146 GLY B CA 1
ATOM 2920 C C . GLY B 1 146 ? -5.594 14.312 6.344 1 98.88 146 GLY B C 1
ATOM 2921 O O . GLY B 1 146 ? -6.551 15.031 6.637 1 98.88 146 GLY B O 1
ATOM 2922 N N . TYR B 1 147 ? -4.656 14.711 5.625 1 98.88 147 TYR B N 1
ATOM 2923 C CA . TYR B 1 147 ? -4.617 16.047 5.055 1 98.88 147 TYR B CA 1
ATOM 2924 C C . TYR B 1 147 ? -3.641 16.125 3.889 1 98.88 147 TYR B C 1
ATOM 2926 O O . TYR B 1 147 ? -2.812 15.227 3.711 1 98.88 147 TYR B O 1
ATOM 2934 N N . ASP B 1 148 ? -3.748 17.141 3.037 1 98.75 148 ASP B N 1
ATOM 2935 C CA . ASP B 1 148 ? -2.955 17.25 1.816 1 98.75 148 ASP B CA 1
ATOM 2936 C C . ASP B 1 148 ? -1.717 18.125 2.047 1 98.75 148 ASP B C 1
ATOM 2938 O O . ASP B 1 148 ? -1.074 18.562 1.093 1 98.75 148 ASP B O 1
ATOM 2942 N N . THR B 1 149 ? -1.378 18.406 3.287 1 98.25 149 THR B N 1
ATOM 2943 C CA . THR B 1 149 ? -0.181 19.141 3.676 1 98.25 149 THR B CA 1
ATOM 2944 C C . THR B 1 149 ? 0.866 18.203 4.266 1 98.25 149 THR B C 1
ATOM 2946 O O . THR B 1 149 ? 0.594 17.031 4.484 1 98.25 149 THR B O 1
ATOM 2949 N N . PRO B 1 150 ? 2.125 18.672 4.551 1 97.31 150 PRO B N 1
ATOM 2950 C CA . PRO B 1 150 ? 3.209 17.797 4.98 1 97.31 150 PRO B CA 1
ATOM 2951 C C . PRO B 1 150 ? 3.129 17.438 6.465 1 97.31 150 PRO B C 1
ATOM 2953 O O . PRO B 1 150 ? 3.738 16.469 6.906 1 97.31 150 PRO B O 1
ATOM 2956 N N . SER B 1 151 ? 2.385 18.25 7.227 1 97.25 151 SER B N 1
ATOM 2957 C CA . SER B 1 151 ? 2.453 18.062 8.672 1 97.25 151 SER B CA 1
ATOM 2958 C C . SER B 1 151 ? 1.27 18.734 9.367 1 97.25 151 SER B C 1
ATOM 2960 O O . SER B 1 151 ? 0.727 19.719 8.875 1 97.25 151 SER B O 1
ATOM 2962 N N . PRO B 1 152 ? 0.867 18.156 10.484 1 98.19 152 PRO B N 1
ATOM 2963 C CA . PRO B 1 152 ? -0.131 18.859 11.297 1 98.19 152 PRO B CA 1
ATOM 2964 C C . PRO B 1 152 ? 0.472 19.984 12.125 1 98.19 152 PRO B C 1
ATOM 2966 O O . PRO B 1 152 ? -0.263 20.797 12.711 1 98.19 152 PRO B O 1
ATOM 2969 N N . ASP B 1 153 ? 1.774 20.047 12.227 1 97.81 153 ASP B N 1
ATOM 2970 C CA . ASP B 1 153 ? 2.5 21.031 13.016 1 97.81 153 ASP B CA 1
ATOM 2971 C C . ASP B 1 153 ? 2.822 22.266 12.18 1 97.81 153 ASP B C 1
ATOM 2973 O O . ASP B 1 153 ? 2.799 22.219 10.945 1 97.81 153 ASP B O 1
ATOM 2977 N N . LYS B 1 154 ? 3.139 23.328 12.867 1 96.25 154 LYS B N 1
ATOM 2978 C CA . LYS B 1 154 ? 3.592 24.547 12.188 1 96.25 154 LYS B CA 1
ATOM 2979 C C . LYS B 1 154 ? 4.902 24.312 11.445 1 96.25 154 LYS B C 1
ATOM 2981 O O . LYS B 1 154 ? 5.793 23.625 11.953 1 96.25 154 LYS B O 1
ATOM 2986 N N . SER B 1 155 ? 4.969 24.766 10.18 1 92.88 155 SER B N 1
ATOM 2987 C CA . SER B 1 155 ? 6.137 24.516 9.344 1 92.88 155 SER B CA 1
ATOM 2988 C C . SER B 1 155 ? 7.383 25.172 9.93 1 92.88 155 SER B C 1
ATOM 2990 O O . SER B 1 155 ? 8.492 24.641 9.805 1 92.88 155 SER B O 1
ATOM 2992 N N . LYS B 1 156 ? 7.238 26.422 10.438 1 83.31 156 LYS B N 1
ATOM 2993 C CA . LYS B 1 156 ? 8.383 27.125 11.008 1 83.31 156 LYS B CA 1
ATOM 2994 C C . LYS B 1 156 ? 8.617 26.719 12.461 1 83.31 156 LYS B C 1
ATOM 2996 O O . LYS B 1 156 ? 7.656 26.531 13.211 1 83.31 156 LYS B O 1
ATOM 3001 N N . GLN B 1 157 ? 9.867 26.25 12.688 1 66.12 157 GLN B N 1
ATOM 3002 C CA . GLN B 1 157 ? 10.281 25.688 13.961 1 66.12 157 GLN B CA 1
ATOM 3003 C C . GLN B 1 157 ? 10.062 26.688 15.102 1 66.12 157 GLN B C 1
ATOM 3005 O O . GLN B 1 157 ? 10.508 27.828 15.016 1 66.12 157 GLN B O 1
ATOM 3010 N N . ASP B 1 158 ? 9.008 26.203 15.859 1 73.56 158 ASP B N 1
ATOM 3011 C CA . ASP B 1 158 ? 8.953 26.812 17.188 1 73.56 158 ASP B CA 1
ATOM 3012 C C . ASP B 1 158 ? 9.859 26.078 18.172 1 73.56 158 ASP B C 1
ATOM 3014 O O . ASP B 1 158 ? 10.617 25.188 17.781 1 73.56 158 ASP B O 1
ATOM 3018 N N . ASP B 1 159 ? 9.961 26.438 19.359 1 79.5 159 ASP B N 1
ATOM 3019 C CA . ASP B 1 159 ? 10.812 25.906 20.406 1 79.5 159 ASP B CA 1
ATOM 3020 C C . ASP B 1 159 ? 10.438 24.453 20.734 1 79.5 159 ASP B C 1
ATOM 3022 O O . ASP B 1 159 ? 11.266 23.703 21.25 1 79.5 159 ASP B O 1
ATOM 3026 N N . VAL B 1 160 ? 9.242 24.078 20.422 1 90.25 160 VAL B N 1
ATOM 3027 C CA . VAL B 1 160 ? 8.797 22.734 20.75 1 90.25 160 VAL B CA 1
ATOM 3028 C C . VAL B 1 160 ? 8.758 21.875 19.484 1 90.25 160 VAL B C 1
ATOM 3030 O O . VAL B 1 160 ? 8.18 22.266 18.469 1 90.25 160 VAL B O 1
ATOM 3033 N N . ASP B 1 161 ? 9.312 20.703 19.547 1 92.62 161 ASP B N 1
ATOM 3034 C CA . ASP B 1 161 ? 9.438 19.797 18.406 1 92.62 161 ASP B CA 1
ATOM 3035 C C . ASP B 1 161 ? 8.164 18.984 18.203 1 92.62 161 ASP B C 1
ATOM 3037 O O . ASP B 1 161 ? 7.867 18.094 19 1 92.62 161 ASP B O 1
ATOM 3041 N N . SER B 1 162 ? 7.449 19.266 17.172 1 95.88 162 SER B N 1
ATOM 3042 C CA . SER B 1 162 ? 6.328 18.5 16.625 1 95.88 162 SER B CA 1
ATOM 3043 C C . SER B 1 162 ? 5.293 18.219 17.703 1 95.88 162 SER B C 1
ATOM 3045 O O . SER B 1 162 ? 4.883 17.062 17.891 1 95.88 162 SER B O 1
ATOM 3047 N N . PRO B 1 163 ? 4.785 19.219 18.422 1 97.25 163 PRO B N 1
ATOM 3048 C CA . PRO B 1 163 ? 3.842 18.984 19.516 1 97.25 163 PRO B CA 1
ATOM 3049 C C . PRO B 1 163 ? 2.537 18.344 19.047 1 97.25 163 PRO B C 1
ATOM 3051 O O . PRO B 1 163 ? 1.968 17.516 19.766 1 97.25 163 PRO B O 1
ATOM 3054 N N . ILE B 1 164 ? 2.057 18.656 17.891 1 98.31 164 ILE B N 1
ATOM 3055 C CA . ILE B 1 164 ? 0.766 18.156 17.422 1 98.31 164 ILE B CA 1
ATOM 3056 C C . ILE B 1 164 ? 0.89 16.688 17.031 1 98.31 164 ILE B C 1
ATOM 3058 O O . ILE B 1 164 ? 0.028 15.867 17.375 1 98.31 164 ILE B O 1
ATOM 3062 N N . HIS B 1 165 ? 1.974 16.328 16.312 1 98.38 165 HIS B N 1
ATOM 3063 C CA . HIS B 1 165 ? 2.25 14.906 16.094 1 98.38 165 HIS B CA 1
ATOM 3064 C C . HIS B 1 165 ? 2.156 14.117 17.391 1 98.38 165 HIS B C 1
ATOM 3066 O O . HIS B 1 165 ? 1.488 13.078 17.438 1 98.38 165 HIS B O 1
ATOM 3072 N N . LYS B 1 166 ? 2.842 14.633 18.375 1 98.25 166 LYS B N 1
ATOM 3073 C CA . LYS B 1 166 ? 2.955 13.906 19.641 1 98.25 166 LYS B CA 1
ATOM 3074 C C . LYS B 1 166 ? 1.595 13.773 20.312 1 98.25 166 LYS B C 1
ATOM 3076 O O . LYS B 1 166 ? 1.278 12.719 20.875 1 98.25 166 LYS B O 1
ATOM 3081 N N . ILE B 1 167 ? 0.763 14.805 20.25 1 98.69 167 ILE B N 1
ATOM 3082 C CA . ILE B 1 167 ? -0.579 14.719 20.812 1 98.69 167 ILE B CA 1
ATOM 3083 C C . ILE B 1 167 ? -1.375 13.633 20.094 1 98.69 167 ILE B C 1
ATOM 3085 O O . ILE B 1 167 ? -1.943 12.742 20.734 1 98.69 167 ILE B O 1
ATOM 3089 N N . PHE B 1 168 ? -1.433 13.648 18.797 1 98.88 168 PHE B N 1
ATOM 3090 C CA . PHE B 1 168 ? -2.24 12.711 18.016 1 98.88 168 PHE B CA 1
ATOM 3091 C C . PHE B 1 168 ? -1.718 11.289 18.188 1 98.88 168 PHE B C 1
ATOM 3093 O O . PHE B 1 168 ? -2.479 10.375 18.5 1 98.88 168 PHE B O 1
ATOM 3100 N N . LEU B 1 169 ? -0.434 11.109 18 1 98.75 169 LEU B N 1
ATOM 3101 C CA . LEU B 1 169 ? 0.14 9.773 17.969 1 98.75 169 LEU B CA 1
ATOM 3102 C C . LEU B 1 169 ? 0.141 9.141 19.359 1 98.75 169 LEU B C 1
ATOM 3104 O O . LEU B 1 169 ? -0.015 7.926 19.484 1 98.75 169 LEU B O 1
ATOM 3108 N N . SER B 1 170 ? 0.383 9.938 20.422 1 98.5 170 SER B N 1
ATOM 3109 C CA . SER B 1 170 ? 0.324 9.398 21.781 1 98.5 170 SER B CA 1
ATOM 3110 C C . SER B 1 170 ? -1.079 8.906 22.109 1 98.5 170 SER B C 1
ATOM 3112 O O . SER B 1 170 ? -1.255 8.086 23.016 1 98.5 170 SER B O 1
ATOM 3114 N N . ASN B 1 171 ? -2.047 9.438 21.406 1 98.62 171 ASN B N 1
ATOM 3115 C CA . ASN B 1 171 ? -3.428 9.016 21.625 1 98.62 171 ASN B CA 1
ATOM 3116 C C . ASN B 1 171 ? -3.885 8.047 20.531 1 98.62 171 ASN B C 1
ATOM 3118 O O . ASN B 1 171 ? -5.086 7.875 20.312 1 98.62 171 ASN B O 1
ATOM 3122 N N . GLN B 1 172 ? -3.002 7.484 19.781 1 98.06 172 GLN B N 1
ATOM 3123 C CA . GLN B 1 172 ? -3.188 6.387 18.828 1 98.06 172 GLN B CA 1
ATOM 3124 C C . GLN B 1 172 ? -3.957 6.848 17.594 1 98.06 172 GLN B C 1
ATOM 3126 O O . GLN B 1 172 ? -4.609 6.043 16.938 1 98.06 172 GLN B O 1
ATOM 3131 N N . ILE B 1 173 ? -3.984 8.164 17.391 1 98.62 173 ILE B N 1
ATOM 3132 C CA . ILE B 1 173 ? -4.527 8.664 16.141 1 98.62 173 ILE B CA 1
ATOM 3133 C C . ILE B 1 173 ? -3.482 8.523 15.031 1 98.62 173 ILE B C 1
ATOM 3135 O O . ILE B 1 173 ? -2.363 9.016 15.156 1 98.62 173 ILE B O 1
ATOM 3139 N N . VAL B 1 174 ? -3.85 7.793 13.961 1 98.69 174 VAL B N 1
ATOM 3140 C CA . VAL B 1 174 ? -2.963 7.621 12.812 1 98.69 174 VAL B CA 1
ATOM 3141 C C . VAL B 1 174 ? -2.984 8.875 11.945 1 98.69 174 VAL B C 1
ATOM 3143 O O . VAL B 1 174 ? -4.047 9.453 11.703 1 98.69 174 VAL B O 1
ATOM 3146 N N . LEU B 1 175 ? -1.805 9.344 11.578 1 98.88 175 LEU B N 1
ATOM 3147 C CA . LEU B 1 175 ? -1.699 10.508 10.711 1 98.88 175 LEU B CA 1
ATOM 3148 C C . LEU B 1 175 ? -1.438 10.094 9.266 1 98.88 175 LEU B C 1
ATOM 3150 O O . LEU B 1 175 ? -0.57 9.258 9.008 1 98.88 175 LEU B O 1
ATOM 3154 N N . LEU B 1 176 ? -2.199 10.586 8.406 1 98.94 176 LEU B N 1
ATOM 3155 C CA . LEU B 1 176 ? -2.088 10.391 6.965 1 98.94 176 LEU B CA 1
ATOM 3156 C C . LEU B 1 176 ? -1.685 11.688 6.27 1 98.94 176 LEU B C 1
ATOM 3158 O O . LEU B 1 176 ? -2.455 12.648 6.246 1 98.94 176 LEU B O 1
ATOM 3162 N N . GLU B 1 177 ? -0.505 11.656 5.719 1 98.75 177 GLU B N 1
ATOM 3163 C CA . GLU B 1 177 ? 0.095 12.883 5.199 1 98.75 177 GLU B CA 1
ATOM 3164 C C . GLU B 1 177 ? 0.219 12.836 3.678 1 98.75 177 GLU B C 1
ATOM 3166 O O . GLU B 1 177 ? 0.321 11.758 3.092 1 98.75 177 GLU B O 1
ATOM 3171 N N . TYR B 1 178 ? 0.248 13.992 2.975 1 98.56 178 TYR B N 1
ATOM 3172 C CA . TYR B 1 178 ? 0.555 14.148 1.558 1 98.56 178 TYR B CA 1
ATOM 3173 C C . TYR B 1 178 ? -0.555 13.57 0.691 1 98.56 178 TYR B C 1
ATOM 3175 O O . TYR B 1 178 ? -0.288 12.805 -0.24 1 98.56 178 TYR B O 1
ATOM 3183 N N . LEU B 1 179 ? -1.751 13.891 1.002 1 98.88 179 LEU B N 1
ATOM 3184 C CA . LEU B 1 179 ? -2.838 13.414 0.153 1 98.88 179 LEU B CA 1
ATOM 3185 C C . LEU B 1 179 ? -2.91 14.219 -1.14 1 98.88 179 LEU B C 1
ATOM 3187 O O . LEU B 1 179 ? -2.752 15.438 -1.125 1 98.88 179 LEU B O 1
ATOM 3191 N N . SER B 1 180 ? -3.176 13.531 -2.184 1 98.56 180 SER B N 1
ATOM 3192 C CA . SER B 1 180 ? -3.309 14.125 -3.51 1 98.56 180 SER B CA 1
ATOM 3193 C C . SER B 1 180 ? -4.762 14.141 -3.967 1 98.56 180 SER B C 1
ATOM 3195 O O . SER B 1 180 ? -5.621 13.5 -3.352 1 98.56 180 SER B O 1
ATOM 3197 N N . ASN B 1 181 ? -5.102 14.93 -4.941 1 98.5 181 ASN B N 1
ATOM 3198 C CA . ASN B 1 181 ? -6.305 14.883 -5.766 1 98.5 181 ASN B CA 1
ATOM 3199 C C . ASN B 1 181 ? -7.559 15.18 -4.949 1 98.5 181 ASN B C 1
ATOM 3201 O O . ASN B 1 181 ? -8.648 14.734 -5.297 1 98.5 181 ASN B O 1
ATOM 3205 N N . LEU B 1 182 ? -7.41 15.875 -3.838 1 98.5 182 LEU B N 1
ATOM 3206 C CA . LEU B 1 182 ? -8.602 16.219 -3.064 1 98.5 182 LEU B CA 1
ATOM 3207 C C . LEU B 1 182 ? -9.453 17.25 -3.807 1 98.5 182 LEU B C 1
ATOM 3209 O O . LEU B 1 182 ? -10.648 17.375 -3.533 1 98.5 182 LEU B O 1
ATOM 3213 N N . ASP B 1 183 ? -8.844 17.953 -4.75 1 97.31 183 ASP B N 1
ATOM 3214 C CA . ASP B 1 183 ? -9.57 18.906 -5.582 1 97.31 183 ASP B CA 1
ATOM 3215 C C . ASP B 1 183 ? -10.523 18.188 -6.535 1 97.31 183 ASP B C 1
ATOM 3217 O O . ASP B 1 183 ? -11.453 18.797 -7.074 1 97.31 183 ASP B O 1
ATOM 3221 N N . CYS B 1 184 ? -10.328 16.875 -6.754 1 97.25 184 CYS B N 1
ATOM 3222 C CA . CYS B 1 184 ? -11.18 16.078 -7.633 1 97.25 184 CYS B CA 1
ATOM 3223 C C . CYS B 1 184 ? -12.445 15.633 -6.91 1 97.25 184 CYS B C 1
ATOM 3225 O O . CYS B 1 184 ? -13.383 15.148 -7.539 1 97.25 184 CYS B O 1
ATOM 3227 N N . VAL B 1 185 ? -12.469 15.828 -5.605 1 97.5 185 VAL B N 1
ATOM 3228 C CA . VAL B 1 185 ? -13.625 15.422 -4.824 1 97.5 185 VAL B CA 1
ATOM 3229 C C . VAL B 1 185 ? -14.664 16.547 -4.809 1 97.5 185 VAL B C 1
ATOM 3231 O O . VAL B 1 185 ? -14.586 17.453 -3.98 1 97.5 185 VAL B O 1
ATOM 3234 N N . GLN B 1 186 ? -15.617 16.5 -5.652 1 94.44 186 GLN B N 1
ATOM 3235 C CA . GLN B 1 186 ? -16.609 17.562 -5.777 1 94.44 186 GLN B CA 1
ATOM 3236 C C . GLN B 1 186 ? -17.688 17.438 -4.699 1 94.44 186 GLN B C 1
ATOM 3238 O O . GLN B 1 186 ? -18 18.422 -4.027 1 94.44 186 GLN B O 1
ATOM 3243 N N . ASN B 1 187 ? -18.281 16.266 -4.578 1 95.12 187 ASN B N 1
ATOM 3244 C CA . ASN B 1 187 ? -19.188 15.977 -3.475 1 95.12 187 ASN B CA 1
ATOM 3245 C C . ASN B 1 187 ? -18.453 15.398 -2.271 1 95.12 187 ASN B C 1
ATOM 3247 O O . ASN B 1 187 ? -17.859 14.312 -2.354 1 95.12 187 ASN B O 1
ATOM 3251 N N . LEU B 1 188 ? -18.516 16.078 -1.175 1 97.06 188 LEU B N 1
ATOM 3252 C CA . LEU B 1 188 ? -17.688 15.727 -0.036 1 97.06 188 LEU B CA 1
ATOM 3253 C C . LEU B 1 188 ? -18.391 14.719 0.866 1 97.06 188 LEU B C 1
ATOM 3255 O O . LEU B 1 188 ? -17.844 14.297 1.888 1 97.06 188 LEU B O 1
ATOM 3259 N N . GLU B 1 189 ? -19.531 14.328 0.515 1 96.5 189 GLU B N 1
ATOM 3260 C CA . GLU B 1 189 ? -20.328 13.461 1.384 1 96.5 189 GLU B CA 1
ATOM 3261 C C . GLU B 1 189 ? -20.375 12.031 0.856 1 96.5 189 GLU B C 1
ATOM 3263 O O . GLU B 1 189 ? -20.281 11.805 -0.353 1 96.5 189 GLU B O 1
ATOM 3268 N N . GLY B 1 190 ? -20.453 11.094 1.812 1 96.75 190 GLY B N 1
ATOM 3269 C CA . GLY B 1 190 ? -20.781 9.719 1.464 1 96.75 190 GLY B CA 1
ATOM 3270 C C . GLY B 1 190 ? -19.562 8.914 1.021 1 96.75 190 GLY B C 1
ATOM 3271 O O . GLY B 1 190 ? -19.703 7.953 0.26 1 96.75 190 GLY B O 1
ATOM 3272 N N . TRP B 1 191 ? -18.406 9.32 1.458 1 97.81 191 TRP B N 1
ATOM 3273 C CA . TRP B 1 191 ? -17.188 8.625 1.032 1 97.81 191 TRP B CA 1
ATOM 3274 C C . TRP B 1 191 ? -16.719 7.645 2.104 1 97.81 191 TRP B C 1
ATOM 3276 O O . TRP B 1 191 ? -16.969 7.855 3.295 1 97.81 191 TRP B O 1
ATOM 3286 N N . SER B 1 192 ? -16.141 6.555 1.676 1 97.69 192 SER B N 1
ATOM 3287 C CA . SER B 1 192 ? -15.289 5.699 2.484 1 97.69 192 SER B CA 1
ATOM 3288 C C . SER B 1 192 ? -13.828 5.801 2.041 1 97.69 192 SER B C 1
ATOM 3290 O O . SER B 1 192 ? -13.547 6.078 0.872 1 97.69 192 SER B O 1
ATOM 3292 N N . ILE B 1 193 ? -12.961 5.613 2.979 1 98.56 193 ILE B N 1
ATOM 3293 C CA . ILE B 1 193 ? -11.539 5.703 2.666 1 98.56 193 ILE B CA 1
ATOM 3294 C C . ILE B 1 193 ? -10.883 4.34 2.865 1 98.56 193 ILE B C 1
ATOM 3296 O O . ILE B 1 193 ? -11.273 3.58 3.756 1 98.56 193 ILE B O 1
ATOM 3300 N N . VAL B 1 194 ? -9.945 4.012 2.033 1 98.56 194 VAL B N 1
ATOM 3301 C CA . VAL B 1 194 ? -8.969 2.941 2.213 1 98.56 194 VAL B CA 1
ATOM 3302 C C . VAL B 1 194 ? -7.574 3.535 2.387 1 98.56 194 VAL B C 1
ATOM 3304 O O . VAL B 1 194 ? -7.098 4.281 1.527 1 98.56 194 VAL B O 1
ATOM 3307 N N . VAL B 1 195 ? -7.016 3.324 3.455 1 98.88 195 VAL B N 1
ATOM 3308 C CA . VAL B 1 195 ? -5.598 3.559 3.688 1 98.88 195 VAL B CA 1
ATOM 3309 C C . VAL B 1 195 ? -4.855 2.225 3.76 1 98.88 195 VAL B C 1
ATOM 3311 O O . VAL B 1 195 ? -5.141 1.397 4.629 1 98.88 195 VAL B O 1
ATOM 3314 N N . ALA B 1 196 ? -3.936 2.037 2.883 1 98.81 196 ALA B N 1
ATOM 3315 C CA . ALA B 1 196 ? -3.248 0.753 2.771 1 98.81 196 ALA B CA 1
ATOM 3316 C C . ALA B 1 196 ? -1.733 0.939 2.803 1 98.81 196 ALA B C 1
ATOM 3318 O O . ALA B 1 196 ? -1.086 0.993 1.754 1 98.81 196 ALA B O 1
ATOM 3319 N N . PRO B 1 197 ? -1.208 0.984 3.977 1 98.88 197 PRO B N 1
ATOM 3320 C CA . PRO B 1 197 ? 0.25 1.062 4.086 1 98.88 197 PRO B CA 1
ATOM 3321 C C . PRO B 1 197 ? 0.939 -0.256 3.738 1 98.88 197 PRO B C 1
ATOM 3323 O O . PRO B 1 197 ? 0.345 -1.327 3.891 1 98.88 197 PRO B O 1
ATOM 3326 N N . MET B 1 198 ? 2.139 -0.12 3.209 1 98.5 198 MET B N 1
ATOM 3327 C CA . MET B 1 198 ? 2.955 -1.33 3.25 1 98.5 198 MET B CA 1
ATOM 3328 C C . MET B 1 198 ? 3.006 -1.904 4.66 1 98.5 198 MET B C 1
ATOM 3330 O O . MET B 1 198 ? 3.145 -1.16 5.633 1 98.5 198 MET B O 1
ATOM 3334 N N . LYS B 1 199 ? 2.863 -3.176 4.742 1 98.62 199 LYS B N 1
ATOM 3335 C CA . LYS B 1 199 ? 2.906 -3.836 6.043 1 98.62 199 LYS B CA 1
ATOM 3336 C C . LYS B 1 199 ? 4.344 -4.133 6.461 1 98.62 199 LYS B C 1
ATOM 3338 O O . LYS B 1 199 ? 4.84 -5.242 6.242 1 98.62 199 LYS B O 1
ATOM 3343 N N . ILE B 1 200 ? 5 -3.199 7.074 1 98.62 200 ILE B N 1
ATOM 3344 C CA . ILE B 1 200 ? 6.414 -3.289 7.41 1 98.62 200 ILE B CA 1
ATOM 3345 C C . ILE B 1 200 ? 6.574 -3.52 8.914 1 98.62 200 ILE B C 1
ATOM 3347 O O . ILE B 1 200 ? 6.137 -2.699 9.719 1 98.62 200 ILE B O 1
ATOM 3351 N N . ASP B 1 201 ? 7.238 -4.57 9.297 1 98 201 ASP B N 1
ATOM 3352 C CA . ASP B 1 201 ? 7.422 -4.918 10.703 1 98 201 ASP B CA 1
ATOM 3353 C C . ASP B 1 201 ? 8.305 -3.887 11.414 1 98 201 ASP B C 1
ATOM 3355 O O . ASP B 1 201 ? 9.375 -3.529 10.914 1 98 201 ASP B O 1
ATOM 3359 N N . GLY B 1 202 ? 7.742 -3.375 12.5 1 97.62 202 GLY B N 1
ATOM 3360 C CA . GLY B 1 202 ? 8.523 -2.516 13.375 1 97.62 202 GLY B CA 1
ATOM 3361 C C . GLY B 1 202 ? 8.734 -1.124 12.812 1 97.62 202 GLY B C 1
ATOM 3362 O O . GLY B 1 202 ? 9.617 -0.393 13.266 1 97.62 202 GLY B O 1
ATOM 3363 N N . SER B 1 203 ? 7.996 -0.764 11.844 1 98.12 203 SER B N 1
ATOM 3364 C CA . SER B 1 203 ? 8.258 0.5 11.164 1 98.12 203 SER B CA 1
ATOM 3365 C C . SER B 1 203 ? 7.5 1.649 11.82 1 98.12 203 SER B C 1
ATOM 3367 O O . SER B 1 203 ? 6.375 1.473 12.281 1 98.12 203 SER B O 1
ATOM 3369 N N . ASP B 1 204 ? 8.07 2.824 11.766 1 97.94 204 ASP B N 1
ATOM 3370 C CA . ASP B 1 204 ? 7.539 4.062 12.328 1 97.94 204 ASP B CA 1
ATOM 3371 C C . ASP B 1 204 ? 6.523 4.703 11.391 1 97.94 204 ASP B C 1
ATOM 3373 O O . ASP B 1 204 ? 5.691 5.508 11.82 1 97.94 204 ASP B O 1
ATOM 3377 N N . GLY B 1 205 ? 6.621 4.488 10.18 1 98.31 205 GLY B N 1
ATOM 3378 C CA . GLY B 1 205 ? 5.77 4.969 9.102 1 98.31 205 GLY B CA 1
ATOM 3379 C C . GLY B 1 205 ? 5.785 4.066 7.879 1 98.31 205 GLY B C 1
ATOM 3380 O O . GLY B 1 205 ? 6.48 3.047 7.863 1 98.31 205 GLY B O 1
ATOM 3381 N N . SER B 1 206 ? 4.996 4.445 6.934 1 98.69 206 SER B N 1
ATOM 3382 C CA . SER B 1 206 ? 4.938 3.633 5.723 1 98.69 206 SER B CA 1
ATOM 3383 C C . SER B 1 206 ? 4.281 4.395 4.578 1 98.69 206 SER B C 1
ATOM 3385 O O . SER B 1 206 ? 3.211 4.984 4.75 1 98.69 206 SER B O 1
ATOM 3387 N N . PRO B 1 207 ? 4.949 4.332 3.391 1 98.56 207 PRO B N 1
ATOM 3388 C CA . PRO B 1 207 ? 4.184 4.711 2.201 1 98.56 207 PRO B CA 1
ATOM 3389 C C . PRO B 1 207 ? 2.865 3.953 2.08 1 98.56 207 PRO B C 1
ATOM 3391 O O . PRO B 1 207 ? 2.787 2.779 2.453 1 98.56 207 PRO B O 1
ATOM 3394 N N . SER B 1 208 ? 1.884 4.664 1.654 1 98.81 208 SER B N 1
ATOM 3395 C CA . SER B 1 208 ? 0.542 4.09 1.669 1 98.81 208 SER B CA 1
ATOM 3396 C C . SER B 1 208 ? -0.193 4.367 0.362 1 98.81 208 SER B C 1
ATOM 3398 O O . SER B 1 208 ? -0.064 5.453 -0.208 1 98.81 208 SER B O 1
ATOM 3400 N N . ARG B 1 209 ? -0.834 3.35 -0.144 1 98.94 209 ARG B N 1
ATOM 3401 C CA . ARG B 1 209 ? -1.844 3.602 -1.167 1 98.94 209 ARG B CA 1
ATOM 3402 C C . ARG B 1 209 ? -3.166 4.027 -0.538 1 98.94 209 ARG B C 1
ATOM 3404 O O . ARG B 1 209 ? -3.689 3.34 0.344 1 98.94 209 ARG B O 1
ATOM 3411 N N . VAL B 1 210 ? -3.668 5.16 -0.965 1 98.94 210 VAL B N 1
ATOM 3412 C CA . VAL B 1 210 ? -4.855 5.75 -0.352 1 98.94 210 VAL B CA 1
ATOM 3413 C C . VAL B 1 210 ? -5.859 6.133 -1.435 1 98.94 210 VAL B C 1
ATOM 3415 O O . VAL B 1 210 ? -5.496 6.762 -2.432 1 98.94 210 VAL B O 1
ATOM 3418 N N . PHE B 1 211 ? -7.102 5.734 -1.267 1 98.88 211 PHE B N 1
ATOM 3419 C CA . PHE B 1 211 ? -8.172 6.168 -2.158 1 98.88 211 PHE B CA 1
ATOM 3420 C C . PHE B 1 211 ? -9.508 6.207 -1.422 1 98.88 211 PHE B C 1
ATOM 3422 O O . PHE B 1 211 ? -9.648 5.613 -0.351 1 98.88 211 PHE B O 1
ATOM 3429 N N . ILE B 1 212 ? -10.422 6.926 -1.934 1 98.69 212 ILE B N 1
ATOM 3430 C CA . ILE B 1 212 ? -11.781 6.969 -1.42 1 98.69 212 ILE B CA 1
ATOM 3431 C C . ILE B 1 212 ? -12.742 6.402 -2.463 1 98.69 212 ILE B C 1
ATOM 3433 O O . ILE B 1 212 ? -12.422 6.355 -3.652 1 98.69 212 ILE B O 1
ATOM 3437 N N . PHE B 1 213 ? -13.852 5.93 -1.939 1 97.56 213 PHE B N 1
ATOM 3438 C CA . PHE B 1 213 ? -14.828 5.324 -2.838 1 97.56 213 PHE B CA 1
ATOM 3439 C C . PHE B 1 213 ? -16.234 5.473 -2.285 1 97.56 213 PHE B C 1
ATOM 3441 O O . PHE B 1 213 ? -16.422 5.746 -1.097 1 97.56 213 PHE B O 1
ATOM 3448 N N . LYS B 1 214 ? -17.312 5.465 -3.174 1 95.75 214 LYS B N 1
ATOM 3449 C CA . LYS B 1 214 ? -18.734 5.391 -2.832 1 95.75 214 LYS B CA 1
ATOM 3450 C C . LYS B 1 214 ? -19.312 4.02 -3.166 1 95.75 214 LYS B C 1
ATOM 3452 O O . LYS B 1 214 ? -18.922 3.402 -4.16 1 95.75 214 LYS B O 1
#

Secondary structure (DSSP, 8-state):
---EEE--PPB-TTS---S-TTSPPPEEEEEE-HHHHSS-EEEEEEETT-SSEEE-GGGTSTT---GGGS-HHHHEEEEEEEE-TTPPTT-EE-HHHHHTS---SEEEEE--GGGGTTSGGGGSS--EE-HHHHHHHHHTT--EEEESSS-SS-SS--SSSSHHHHHHHHTTPEEEE----GGG----SSEEEEEEE--BTT-SEEEEEEEEE-/---EEE--PPB-TTS---S-TTSPPPEEEEEE-HHHHSS-EEEEEEETT-SSEEE-GGGTSTTPPPGGGS-HHHHEEEEEEEE-TTPPTT-EE-HHHHHTS---SEEEEE--GGGGTTSGGGGSS--EE-HHHHHHHHHTT--EEEESSS-SS-SS--SSSSHHHHHHHHTTPEEEE----GGG----SSEEEEEEE--BTT-SEEEEEEEEE-

Sequence (428 aa):
MNEIIDLTYSINEKMITYPSPWHPKVSLERLGKIEDVGRNTRKLVLGTHTGTHIDAPLHFIPDGNSIESIPLEKITGTVTILDFTNLKNNHPITKEELQDKKISKRLIFRFGWQKYWNTPNFYNDYPFFTEDAANYLVSQGVELIGYDTPSPDKSKQDDVDSPIHKIFLSNQIVLLEYLSNLDCVQNLEGWSIVVAPMKIDGSDGSPSRVFIFKMNEIIDLTYSINEKMITYPSPWHPKVSLERLGKIEDVGRNTRKLVLGTHTGTHIDAPLHFIPDGNSIESIPLEKITGTVTILDFTNLKNNHPITKEELQDKKISKRLIFRFGWQKYWNTPNFYNDYPFFTEDAANYLVSQGVELIGYDTPSPDKSKQDDVDSPIHKIFLSNQIVLLEYLSNLDCVQNLEGWSIVVAPMKIDGSDGSPSRVFIFK

InterPro domains:
  IPR007325 Kynurenine formamidase/cyclase-like [PF04199] (5-154)
  IPR007325 Kynurenine formamidase/cyclase-like [PTHR31118] (2-213)
  IPR037175 Kynurenine formamidase superfamily [G3DSA:3.50.30.50] (1-213)
  IPR037175 Kynurenine formamidase superfamily [SSF102198] (2-212)

Foldseek 3Di:
DPDKDWFWDDDDQLFDDDPDPVFDGWDWAWDDDCVPPNDTDTDIDGDQLPTWKKFALVLPHVVGDADLPDDQVLQWWDEFEDEQCPDDFLAEDALVNPVPPDADQHYEYENPLQVQTSHPCLLARHYAYDPRNLVNNLVVNHAEYEYQGAANDGSDDDPDPRVSSNSCNVSNRMYTYNTHDPVVCPDRPDKIKGWAFDNDPPHRMGRTTIMIDD/DPDKDWFWDDDDQLFDDDPDPVFDGWDWAWDDDCVPPNDTDTDIDGDQLPTWKKFALVLPHVVGDADLPDDQVLQWWDEFEDEQCPDDFLAEDALVNPVPPDADQHYEYENPLQVQTSHPCLLARHYAYDPRNLVNNLVVNHAEYEYQGAANDGSDDDPDPRVSSNSCNVSNRMYTYNTHDVVVCPDRPDKIKGWAFDNDPPHRMGRTGIMIDD

Organism: Nitrosopumilus maritimus (strain SCM1) (NCBI:txid436308)

Nearest PDB structures (foldseek):
  8f9x-assembly2_D  TM=8.852E-01  e=1.068E-17  Ruegeria pomeroyi DSS-3
  4cog-assembly2_D  TM=8.613E-01  e=2.527E-17  Burkholderia cenocepacia J2315
  4cob-assembly1_B  TM=8.560E-01  e=8.135E-17  Pseudomonas aeruginosa PAO1
  3krv-assembly1_B  TM=7.848E-01  e=1.858E-17  Geobacillus stearothermophilus
  2b0a-assembly1_A-2  TM=8.167E-01  e=9.879E-15  Methanocaldococcus jannaschii

Radius of gyration: 21.8 Å; Cα contacts (8 Å, |Δi|>4): 1110; chains: 2; bounding box: 42×64×47 Å

Solvent-accessible surface area (backbone atoms only — not comparable to full-atom values): 22124 Å² total; per-residue (Å²): 119,83,42,77,49,70,25,42,49,69,46,48,66,83,56,64,63,72,94,44,94,76,52,56,68,45,42,78,41,77,61,38,39,48,92,78,72,60,25,36,40,35,38,39,33,34,29,24,72,39,61,15,17,34,41,25,23,28,20,66,32,89,91,34,53,26,39,61,71,56,57,63,74,61,46,34,37,68,37,37,56,42,84,46,57,84,58,57,75,50,34,71,43,44,42,76,76,49,69,82,49,85,82,49,47,23,37,32,44,39,50,70,40,55,85,28,64,80,43,82,58,41,69,45,48,45,49,18,51,32,69,64,23,49,51,48,44,55,73,71,56,36,34,26,44,30,29,29,43,76,49,55,32,65,56,69,84,60,97,62,83,53,61,44,54,47,56,39,24,73,67,65,23,36,39,34,29,32,36,30,62,64,86,72,54,80,72,59,67,75,35,29,35,42,56,28,40,52,42,31,62,80,23,21,31,20,37,28,25,32,35,35,33,72,118,83,44,75,48,69,24,44,48,70,44,48,67,81,55,66,64,74,94,45,93,74,52,56,69,47,40,78,43,78,62,38,38,48,92,78,72,57,25,36,39,35,37,40,33,33,30,24,71,40,60,14,17,34,42,26,22,27,20,64,31,88,90,34,52,28,39,59,70,56,57,62,74,61,46,35,39,67,37,38,56,44,84,47,57,84,59,56,76,52,33,71,43,44,40,77,75,49,69,81,49,86,81,50,47,24,37,33,43,39,51,70,40,56,86,28,64,80,42,81,58,41,69,45,47,44,50,18,52,33,68,64,21,50,52,48,43,53,73,70,55,37,34,26,46,30,28,28,43,77,48,56,32,64,56,68,86,61,95,62,83,52,60,44,54,47,56,38,22,73,67,64,22,37,38,34,31,30,35,30,62,63,86,73,54,78,73,58,68,76,35,29,34,43,55,28,41,51,42,32,63,81,23,22,31,18,38,27,26,31,34,36,34,71

pLDDT: mean 96.35, std 4.78, range [66.12, 98.94]